Protein AF-A0A059CUH5-F1 (afdb_monomer_lite)

Organism: Eucalyptus grandis (NCBI:txid71139)

pLDDT: mean 85.53, std 16.85, range [30.48, 98.81]

Structure (mmCIF, N/CA/C/O backbone):
data_AF-A0A059CUH5-F1
#
_entry.id   AF-A0A059CUH5-F1
#
loop_
_atom_site.group_PDB
_atom_site.id
_atom_site.type_symbol
_atom_site.label_atom_id
_atom_site.label_alt_id
_atom_site.label_comp_id
_atom_site.label_asym_id
_atom_site.label_entity_id
_atom_site.label_seq_id
_atom_site.pdbx_PDB_ins_code
_atom_site.Cartn_x
_atom_site.Cartn_y
_atom_site.Cartn_z
_atom_site.occupancy
_atom_site.B_iso_or_equiv
_atom_site.auth_seq_id
_atom_site.auth_comp_id
_atom_site.auth_asym_id
_atom_site.auth_atom_id
_atom_site.pdbx_PDB_model_num
ATOM 1 N N . MET A 1 1 ? -13.422 12.339 30.565 1.00 79.94 1 MET A N 1
ATOM 2 C CA . MET A 1 1 ? -14.146 11.319 31.364 1.00 79.94 1 MET A CA 1
ATOM 3 C C . MET A 1 1 ? -13.220 10.818 32.479 1.00 79.94 1 MET A C 1
ATOM 5 O O . MET A 1 1 ? -12.014 10.847 32.254 1.00 79.94 1 MET A O 1
ATOM 9 N N . PRO A 1 2 ? -13.704 10.414 33.672 1.00 89.19 2 PRO A N 1
ATOM 10 C CA . PRO A 1 2 ? -12.832 9.857 34.713 1.00 89.19 2 PRO A CA 1
ATOM 11 C C . PRO A 1 2 ? -12.063 8.626 34.210 1.00 89.19 2 PRO A C 1
ATOM 13 O O . PRO A 1 2 ? -12.650 7.778 33.542 1.00 89.19 2 PRO A O 1
ATOM 16 N N . LEU A 1 3 ? -10.778 8.493 34.558 1.00 90.94 3 LEU A N 1
ATOM 17 C CA . LEU A 1 3 ? -9.918 7.409 34.052 1.00 90.94 3 LEU A CA 1
ATOM 18 C C . LEU A 1 3 ? -10.461 6.008 34.368 1.00 90.94 3 LEU A C 1
ATOM 20 O O . LEU A 1 3 ? -10.410 5.131 33.512 1.00 90.94 3 LEU A O 1
ATOM 24 N N . ALA A 1 4 ? -11.031 5.813 35.561 1.00 90.38 4 ALA A N 1
ATOM 25 C CA . ALA A 1 4 ? -11.646 4.542 35.947 1.00 90.38 4 ALA A CA 1
ATOM 26 C C . ALA A 1 4 ? -12.853 4.183 35.060 1.00 90.38 4 ALA A C 1
ATOM 28 O O . ALA A 1 4 ? -13.025 3.021 34.704 1.00 90.38 4 ALA A O 1
ATOM 29 N N . ALA A 1 5 ? -13.650 5.175 34.649 1.00 91.19 5 ALA A N 1
ATOM 30 C CA . ALA A 1 5 ? -14.768 4.953 33.735 1.00 91.19 5 ALA A CA 1
ATOM 31 C C . ALA A 1 5 ? -14.269 4.586 32.327 1.00 91.19 5 ALA A C 1
ATOM 33 O O . ALA A 1 5 ? -14.777 3.644 31.729 1.00 91.19 5 ALA A O 1
ATOM 34 N N . VAL A 1 6 ? -13.221 5.256 31.825 1.00 95.00 6 VAL A N 1
ATOM 35 C CA . VAL A 1 6 ? -12.608 4.895 30.531 1.00 95.00 6 VAL A CA 1
ATOM 36 C C . VAL A 1 6 ? -11.993 3.488 30.574 1.00 95.00 6 VAL A C 1
ATOM 38 O O . VAL A 1 6 ? -12.094 2.750 29.599 1.00 95.00 6 VAL A O 1
ATOM 41 N N . ALA A 1 7 ? -11.402 3.083 31.701 1.00 95.12 7 ALA A N 1
ATOM 42 C CA . ALA A 1 7 ? -10.901 1.721 31.893 1.00 95.12 7 ALA A CA 1
ATOM 43 C C . ALA A 1 7 ? -12.031 0.671 31.872 1.00 95.12 7 ALA A C 1
ATOM 45 O O . ALA A 1 7 ? -11.865 -0.379 31.257 1.00 95.12 7 ALA A O 1
ATOM 46 N N . CYS A 1 8 ? -13.195 0.967 32.464 1.00 93.12 8 CYS A N 1
ATOM 47 C CA . CYS A 1 8 ? -14.374 0.095 32.364 1.00 93.12 8 CYS A CA 1
ATOM 48 C C . CYS A 1 8 ? -14.860 -0.023 30.913 1.00 93.12 8 CYS A C 1
ATOM 50 O O . CYS A 1 8 ? -15.078 -1.132 30.428 1.00 93.12 8 CYS A O 1
ATOM 52 N N . VAL A 1 9 ? -14.933 1.104 30.190 1.00 95.69 9 VAL A N 1
ATOM 53 C CA . VAL A 1 9 ? -15.259 1.113 28.754 1.00 95.69 9 VAL A CA 1
ATOM 54 C C . VAL A 1 9 ? -14.271 0.258 27.963 1.00 95.69 9 VAL A C 1
ATOM 56 O O . VAL A 1 9 ? -14.700 -0.503 27.103 1.00 95.69 9 VAL A O 1
ATOM 59 N N . ALA A 1 10 ? -12.968 0.332 28.257 1.00 97.31 10 ALA A N 1
ATOM 60 C CA . ALA A 1 10 ? -11.961 -0.492 27.593 1.00 97.31 10 ALA A CA 1
ATOM 61 C C . ALA A 1 10 ? -12.228 -1.992 27.793 1.00 97.31 10 ALA A C 1
ATOM 63 O O . ALA A 1 10 ? -12.288 -2.734 26.816 1.00 97.31 10 ALA A O 1
ATOM 64 N N . VAL A 1 11 ? -12.444 -2.432 29.037 1.00 96.56 11 VAL A N 1
ATOM 65 C CA . VAL A 1 11 ? -12.711 -3.846 29.355 1.00 96.56 11 VAL A CA 1
ATOM 66 C C . VAL A 1 11 ? -13.975 -4.355 28.662 1.00 96.56 11 VAL A C 1
ATOM 68 O O . VAL A 1 11 ? -13.951 -5.414 28.027 1.00 96.56 11 VAL A O 1
ATOM 71 N N . GLU A 1 12 ? -15.073 -3.601 28.740 1.00 95.94 12 GLU A N 1
ATOM 72 C CA . GLU A 1 12 ? -16.333 -4.009 28.117 1.00 95.94 12 GLU A CA 1
ATOM 73 C C . GLU A 1 12 ? -16.250 -3.986 26.588 1.00 95.94 12 GLU A C 1
ATOM 75 O O . GLU A 1 12 ? -16.652 -4.956 25.946 1.00 95.94 12 GLU A O 1
ATOM 80 N N . ALA A 1 13 ? -15.662 -2.946 25.989 1.00 98.31 13 ALA A N 1
ATOM 81 C CA . ALA A 1 13 ? -15.501 -2.854 24.540 1.00 98.31 13 ALA A CA 1
ATOM 82 C C . ALA A 1 13 ? -14.623 -3.983 23.981 1.00 98.31 13 ALA A C 1
ATOM 84 O O . ALA A 1 13 ? -15.000 -4.592 22.980 1.00 98.31 13 ALA A O 1
ATOM 85 N N . ILE A 1 14 ? -13.504 -4.323 24.638 1.00 98.62 14 ILE A N 1
ATOM 86 C CA . ILE A 1 14 ? -12.658 -5.459 24.230 1.00 98.62 14 ILE A CA 1
ATOM 87 C C . ILE A 1 14 ? -13.467 -6.763 24.278 1.00 98.62 14 ILE A C 1
ATOM 89 O O . ILE A 1 14 ? -13.447 -7.528 23.316 1.00 98.62 14 ILE A O 1
ATOM 93 N N . SER A 1 15 ? -14.236 -6.980 25.348 1.00 97.88 15 SER A N 1
ATOM 94 C CA . SER A 1 15 ? -15.077 -8.175 25.514 1.00 97.88 15 SER A CA 1
ATOM 95 C C . SER A 1 15 ? -16.191 -8.271 24.461 1.00 97.88 15 SER A C 1
ATOM 97 O O . SER A 1 15 ? -16.559 -9.361 24.017 1.00 97.88 15 SER A O 1
ATOM 99 N N . ILE A 1 16 ? -16.768 -7.137 24.056 1.00 98.44 16 ILE A N 1
ATOM 100 C CA . ILE A 1 16 ? -17.792 -7.087 23.005 1.00 98.44 16 ILE A CA 1
ATOM 101 C C . ILE A 1 16 ? -17.174 -7.390 21.636 1.00 98.44 16 ILE A C 1
ATOM 103 O O . ILE A 1 16 ? -17.722 -8.205 20.888 1.00 98.44 16 ILE A O 1
ATOM 107 N N . LEU A 1 17 ? -16.024 -6.784 21.325 1.00 98.75 17 LEU A N 1
ATOM 108 C CA . LEU A 1 17 ? -15.301 -7.039 20.079 1.00 98.75 17 LEU A CA 1
ATOM 109 C C . LEU A 1 17 ? -14.838 -8.494 19.989 1.00 98.75 17 LEU A C 1
ATOM 111 O O . LEU A 1 17 ? -15.031 -9.118 18.954 1.00 98.75 17 LEU A O 1
ATOM 115 N N . GLU A 1 18 ? -14.322 -9.082 21.070 1.00 98.56 18 GLU A N 1
ATOM 116 C CA . GLU A 1 18 ? -13.985 -10.510 21.131 1.00 98.56 18 GLU A CA 1
ATOM 117 C C . GLU A 1 18 ? -15.183 -11.392 20.753 1.00 98.56 18 GLU A C 1
ATOM 119 O O . GLU A 1 18 ? -15.075 -12.275 19.897 1.00 98.56 18 GLU A O 1
ATOM 124 N N . LYS A 1 19 ? -16.361 -11.122 21.332 1.00 98.12 19 LYS A N 1
ATOM 125 C CA . LYS A 1 19 ? -17.591 -11.859 21.008 1.00 98.12 19 LYS A CA 1
ATOM 126 C C . LYS A 1 19 ? -17.965 -11.706 19.536 1.00 98.12 19 LYS A C 1
ATOM 128 O O . LYS A 1 19 ? -18.277 -12.712 18.897 1.00 98.12 19 LYS A O 1
ATOM 133 N N . LEU A 1 20 ? -17.906 -10.496 18.980 1.00 98.31 20 LEU A N 1
ATOM 134 C CA . LEU A 1 20 ? -18.168 -10.251 17.558 1.00 98.31 20 LEU A CA 1
ATOM 135 C C . LEU A 1 20 ? -17.171 -11.007 16.662 1.00 98.31 20 LEU A C 1
ATOM 137 O O . LEU A 1 20 ? -17.573 -11.758 15.766 1.00 98.31 20 LEU A O 1
ATOM 141 N N . HIS A 1 21 ? -15.879 -10.896 16.969 1.00 98.38 21 HIS A N 1
ATOM 142 C CA . HIS A 1 21 ? -14.794 -11.561 16.259 1.00 98.38 21 HIS A CA 1
ATOM 143 C C . HIS A 1 21 ? -14.935 -13.086 16.304 1.00 98.38 21 HIS A C 1
ATOM 145 O O . HIS A 1 21 ? -14.772 -13.740 15.271 1.00 98.38 21 HIS A O 1
ATOM 151 N N . SER A 1 22 ? -15.348 -13.660 17.439 1.00 96.75 22 SER A N 1
ATOM 152 C CA . SER A 1 22 ? -15.626 -15.098 17.581 1.00 96.75 22 SER A CA 1
ATOM 153 C C . SER A 1 22 ? -16.744 -15.588 16.649 1.00 96.75 22 SER A C 1
ATOM 155 O O . SER A 1 22 ? -16.771 -16.753 16.251 1.00 96.75 22 SER A O 1
ATOM 157 N N . ARG A 1 23 ? -17.646 -14.698 16.218 1.00 96.31 23 ARG A N 1
ATOM 158 C CA . ARG A 1 23 ? -18.693 -14.996 15.226 1.00 96.31 23 ARG A CA 1
ATOM 159 C C . ARG A 1 23 ? -18.219 -14.831 13.781 1.00 96.31 23 ARG A C 1
ATOM 161 O O . ARG A 1 23 ? -18.981 -15.099 12.857 1.00 96.31 23 ARG A O 1
ATOM 168 N N . GLY A 1 24 ? -16.952 -14.475 13.571 1.00 96.81 24 GLY A N 1
ATOM 169 C CA . GLY A 1 24 ? -16.330 -14.348 12.253 1.00 96.81 24 GLY A CA 1
ATOM 170 C C . GLY A 1 24 ? -16.538 -12.993 11.577 1.00 96.81 24 GLY A C 1
ATOM 171 O O . GLY A 1 24 ? -16.304 -12.892 10.372 1.00 96.81 24 GLY A O 1
ATOM 172 N N . TYR A 1 25 ? -16.974 -11.981 12.330 1.00 98.06 25 TYR A N 1
ATOM 173 C CA . TYR A 1 25 ? -17.211 -10.621 11.848 1.00 98.06 25 TYR A CA 1
ATOM 174 C C . TYR A 1 25 ? -16.299 -9.634 12.549 1.00 98.06 25 TYR A C 1
ATOM 176 O O . TYR A 1 25 ? -15.949 -9.855 13.698 1.00 98.06 25 TYR A O 1
ATOM 184 N N . ILE A 1 26 ? -15.934 -8.574 11.847 1.00 98.00 26 ILE A N 1
ATOM 185 C CA . ILE A 1 26 ? -15.395 -7.336 12.409 1.00 98.00 26 ILE A CA 1
ATOM 186 C C . ILE A 1 26 ? -16.461 -6.254 12.289 1.00 98.00 26 ILE A C 1
ATOM 188 O O . ILE A 1 26 ? -17.331 -6.341 11.420 1.00 98.00 26 ILE A O 1
ATOM 192 N N . HIS A 1 27 ? -16.405 -5.260 13.163 1.00 98.50 27 HIS A N 1
ATOM 193 C CA . HIS A 1 27 ? -17.333 -4.144 13.215 1.00 98.50 27 HIS A CA 1
ATOM 194 C C . HIS A 1 27 ? -17.068 -3.131 12.097 1.00 98.50 27 HIS A C 1
ATOM 196 O O . HIS A 1 27 ? -17.989 -2.744 11.384 1.00 98.50 27 HIS A O 1
ATOM 202 N N . GLY A 1 28 ? -15.812 -2.700 11.935 1.00 97.19 28 GLY A N 1
ATOM 203 C CA . GLY A 1 28 ? -15.388 -1.770 10.882 1.00 97.19 28 GLY A CA 1
ATOM 204 C C . GLY A 1 28 ? -15.684 -0.285 11.143 1.00 97.19 28 GLY A C 1
ATOM 205 O O . GLY A 1 28 ? -15.202 0.564 10.398 1.00 97.19 28 GLY A O 1
ATOM 206 N N . ASP A 1 29 ? -16.443 0.056 12.191 1.00 98.00 29 ASP A N 1
ATOM 207 C CA . ASP A 1 29 ? -16.720 1.451 12.593 1.00 98.00 29 ASP A CA 1
ATOM 208 C C . ASP A 1 29 ? -16.737 1.641 14.120 1.00 98.00 29 ASP A C 1
ATOM 210 O O . ASP A 1 29 ? -17.721 2.071 14.719 1.00 98.00 29 ASP A O 1
ATOM 214 N N . VAL A 1 30 ? -15.661 1.224 14.785 1.00 98.56 30 VAL A N 1
ATOM 215 C CA . VAL A 1 30 ? -15.503 1.369 16.241 1.00 98.56 30 VAL A CA 1
ATOM 216 C C . VAL A 1 30 ? -15.306 2.850 16.588 1.00 98.56 30 VAL A C 1
ATOM 218 O O . VAL A 1 30 ? -14.286 3.448 16.245 1.00 98.56 30 VAL A O 1
ATOM 221 N N . LYS A 1 31 ? -16.290 3.447 17.266 1.00 97.69 31 LYS A N 1
ATOM 222 C CA . LYS A 1 31 ? -16.307 4.861 17.678 1.00 97.69 31 LYS A CA 1
ATOM 223 C C . LYS A 1 31 ? -17.243 5.071 18.874 1.00 97.69 31 LYS A C 1
ATOM 225 O O . LYS A 1 31 ? -18.129 4.237 19.065 1.00 97.69 31 LYS A O 1
ATOM 230 N N . PRO A 1 32 ? -17.118 6.179 19.632 1.00 97.44 32 PRO A N 1
ATOM 231 C CA . PRO A 1 32 ? -17.939 6.413 20.820 1.00 97.44 32 PRO A CA 1
ATOM 232 C C . PRO A 1 32 ? -19.448 6.316 20.562 1.00 97.44 32 PRO A C 1
ATOM 234 O O . PRO A 1 32 ? -20.150 5.698 21.349 1.00 97.44 32 PRO A O 1
ATOM 237 N N . ASP A 1 33 ? -19.935 6.861 19.445 1.00 97.00 33 ASP A N 1
ATOM 238 C CA . ASP A 1 33 ? -21.361 6.898 19.091 1.00 97.00 33 ASP A CA 1
ATOM 239 C C . ASP A 1 33 ? -21.999 5.508 18.925 1.00 97.00 33 ASP A C 1
ATOM 241 O O . ASP A 1 33 ? -23.205 5.359 19.109 1.00 97.00 33 ASP A O 1
ATOM 245 N N . ASN A 1 34 ? -21.195 4.489 18.596 1.00 98.19 34 ASN A N 1
ATOM 246 C CA . ASN A 1 34 ? -21.669 3.117 18.404 1.00 98.19 34 ASN A CA 1
ATOM 247 C C . ASN A 1 34 ? -21.645 2.293 19.702 1.00 98.19 34 ASN A C 1
ATOM 249 O O . ASN A 1 34 ? -22.076 1.139 19.695 1.00 98.19 34 ASN A O 1
ATOM 253 N N . PHE A 1 35 ? -21.170 2.866 20.814 1.00 97.31 35 PHE A N 1
ATOM 254 C CA . PHE A 1 35 ? -21.222 2.246 22.135 1.00 97.31 35 PHE A CA 1
ATOM 255 C C . PHE A 1 35 ? -22.250 2.946 23.021 1.00 97.31 35 PHE A C 1
ATOM 257 O O . PHE A 1 35 ? -22.086 4.107 23.394 1.00 97.31 35 PHE A O 1
ATOM 264 N N . LEU A 1 36 ? -23.299 2.219 23.399 1.00 95.56 36 LEU A N 1
ATOM 265 C CA . LEU A 1 36 ? -24.401 2.738 24.207 1.00 95.56 36 LEU A CA 1
ATOM 266 C C . LEU A 1 36 ? -24.503 2.008 25.542 1.00 95.56 36 LEU A C 1
ATOM 268 O O . LEU A 1 36 ? -24.200 0.821 25.638 1.00 95.56 36 LEU A O 1
ATOM 272 N N . LEU A 1 37 ? -24.968 2.720 26.565 1.00 93.12 37 LEU A N 1
ATOM 273 C CA . LEU A 1 37 ? -25.384 2.109 27.823 1.00 93.12 37 LEU A CA 1
ATOM 274 C C . LEU A 1 37 ? -26.813 1.575 27.703 1.00 93.12 37 LEU A C 1
ATOM 276 O O . LEU A 1 37 ? -27.612 2.087 26.912 1.00 93.12 37 LEU A O 1
ATOM 280 N N . GLY A 1 38 ? -27.137 0.549 28.489 1.00 90.75 38 GLY A N 1
ATOM 281 C CA . GLY A 1 38 ? -28.502 0.045 28.567 1.00 90.75 38 GLY A CA 1
ATOM 282 C C . GLY A 1 38 ? -29.492 1.098 29.086 1.00 90.75 38 GLY A C 1
ATOM 283 O O . GLY A 1 38 ? -29.095 2.105 29.679 1.00 90.75 38 GLY A O 1
ATOM 284 N N . PRO A 1 39 ? -30.803 0.892 28.874 1.00 90.75 39 PRO A N 1
ATOM 285 C CA . PRO A 1 39 ? -31.807 1.872 29.269 1.00 90.75 39 PRO A CA 1
ATOM 286 C C . PRO A 1 39 ? -31.805 2.122 30.790 1.00 90.75 39 PRO A C 1
ATOM 288 O O . PRO A 1 39 ? -31.676 1.159 31.556 1.00 90.75 39 PRO A O 1
ATOM 291 N N . PRO A 1 40 ? -32.001 3.374 31.247 1.00 91.56 40 PRO A N 1
ATOM 292 C CA . PRO A 1 40 ? -32.074 3.693 32.671 1.00 91.56 40 PRO A CA 1
ATOM 293 C C . PRO A 1 40 ? -33.156 2.895 33.407 1.00 91.56 40 PRO A C 1
ATOM 295 O O . PRO A 1 40 ? -34.246 2.685 32.871 1.00 91.56 40 PRO A O 1
ATOM 298 N N . GLY A 1 41 ? -32.874 2.458 34.637 1.00 91.00 41 GLY A N 1
ATOM 299 C CA . GLY A 1 41 ? -33.810 1.670 35.445 1.00 91.00 41 GLY A CA 1
ATOM 300 C C . GLY A 1 41 ? -33.934 0.198 35.032 1.00 91.00 41 GLY A C 1
ATOM 301 O O . GLY A 1 41 ? -34.791 -0.510 35.562 1.00 91.00 41 GLY A O 1
ATOM 302 N N . THR A 1 42 ? -33.094 -0.280 34.108 1.00 91.62 42 THR A N 1
ATOM 303 C CA . THR A 1 42 ? -33.006 -1.702 33.743 1.00 91.62 42 THR A CA 1
ATOM 304 C C . THR A 1 42 ? -31.802 -2.376 34.411 1.00 91.62 42 THR A C 1
ATOM 306 O O . THR A 1 42 ? -30.834 -1.696 34.756 1.00 91.62 42 THR A O 1
ATOM 309 N N . PRO A 1 43 ? -31.794 -3.717 34.552 1.00 88.38 43 PRO A N 1
ATOM 310 C CA . PRO A 1 43 ? -30.613 -4.444 35.034 1.00 88.38 43 PRO A CA 1
ATOM 311 C C . PRO A 1 43 ? -29.354 -4.201 34.185 1.00 88.38 43 PRO A C 1
ATOM 313 O O . PRO A 1 43 ? -28.239 -4.345 34.680 1.00 88.38 43 PRO A O 1
ATOM 316 N N . ASP A 1 44 ? -29.536 -3.818 32.919 1.00 87.44 44 ASP A N 1
ATOM 317 C CA . ASP A 1 44 ? -28.470 -3.550 31.959 1.00 87.44 44 ASP A CA 1
ATOM 318 C C . ASP A 1 44 ? -28.089 -2.055 31.874 1.00 87.44 44 ASP A C 1
ATOM 320 O O . ASP A 1 44 ? -27.263 -1.701 31.039 1.00 87.44 44 ASP A O 1
ATOM 324 N N . GLU A 1 45 ? -28.626 -1.161 32.718 1.00 87.81 45 GLU A N 1
ATOM 325 C CA . GLU A 1 45 ? -28.353 0.295 32.671 1.00 87.81 45 GLU A CA 1
ATOM 326 C C . GLU A 1 45 ? -26.852 0.635 32.663 1.00 87.81 45 GLU A C 1
ATOM 328 O O . GLU A 1 45 ? -26.419 1.619 32.066 1.00 87.81 45 GLU A O 1
ATOM 333 N N . ARG A 1 46 ? -26.033 -0.197 33.313 1.00 82.50 46 ARG A N 1
ATOM 334 C CA . ARG A 1 46 ? -24.575 -0.013 33.398 1.00 82.50 46 ARG A CA 1
ATOM 335 C C . ARG A 1 46 ? -23.782 -0.818 32.375 1.00 82.50 46 ARG A C 1
ATOM 337 O O . ARG A 1 46 ? -22.561 -0.761 32.400 1.00 82.50 46 ARG A O 1
ATOM 344 N N . LYS A 1 47 ? -24.452 -1.581 31.519 1.00 87.88 47 LYS A N 1
ATOM 345 C CA . LYS A 1 47 ? -23.825 -2.467 30.544 1.00 87.88 47 LYS A CA 1
ATOM 346 C C . LYS A 1 47 ? -23.638 -1.746 29.221 1.00 87.88 47 LYS A C 1
ATOM 348 O O . LYS A 1 47 ? -24.556 -1.083 28.738 1.00 87.88 47 LYS A O 1
ATOM 353 N N . LEU A 1 48 ? -22.464 -1.915 28.630 1.00 94.56 48 LEU A N 1
ATOM 354 C CA . LEU A 1 48 ? -22.125 -1.387 27.323 1.00 94.56 48 LEU A CA 1
ATOM 355 C C . LEU A 1 48 ? -22.630 -2.320 26.213 1.00 94.56 48 LEU A C 1
ATOM 357 O O . LEU A 1 48 ? -22.499 -3.545 26.276 1.00 94.56 48 LEU A O 1
ATOM 361 N N . PHE A 1 49 ? -23.181 -1.726 25.163 1.00 95.69 49 PHE A N 1
ATOM 362 C CA . PHE A 1 49 ? -23.653 -2.401 23.961 1.00 95.69 49 PHE A CA 1
ATOM 363 C C . PHE A 1 49 ? -22.993 -1.785 22.734 1.00 95.69 49 PHE A C 1
ATOM 365 O O . PHE A 1 49 ? -22.884 -0.566 22.640 1.00 95.69 49 PHE A O 1
ATOM 372 N N . LEU A 1 50 ? -22.592 -2.632 21.785 1.00 97.75 50 LEU A N 1
ATOM 373 C CA . LEU A 1 50 ? -22.145 -2.215 20.457 1.00 97.75 50 LEU A CA 1
ATOM 374 C C . LEU A 1 50 ? -23.323 -2.299 19.485 1.00 97.75 50 LEU A C 1
ATOM 376 O O . LEU A 1 50 ? -23.971 -3.345 19.386 1.00 97.75 50 LEU A O 1
ATOM 380 N N . ILE A 1 51 ? -23.593 -1.200 18.790 1.00 97.25 51 ILE A N 1
ATOM 381 C CA . ILE A 1 51 ? -24.663 -1.068 17.796 1.00 97.25 51 ILE A CA 1
ATOM 382 C C . ILE A 1 51 ? -24.090 -0.745 16.411 1.00 97.25 51 ILE A C 1
ATOM 384 O O . ILE A 1 51 ? -22.897 -0.520 16.273 1.00 97.25 51 ILE A O 1
ATOM 388 N N . ASP A 1 52 ? -24.967 -0.686 15.406 1.00 96.44 52 ASP A N 1
ATOM 389 C CA . ASP A 1 52 ? -24.645 -0.330 14.016 1.00 96.44 52 ASP A CA 1
ATOM 390 C C . ASP A 1 52 ? -23.647 -1.273 13.318 1.00 96.44 52 ASP A C 1
ATOM 392 O O . ASP A 1 52 ? -22.515 -0.936 12.983 1.00 96.44 52 ASP A O 1
ATOM 396 N N . LEU A 1 53 ? -24.131 -2.476 12.998 1.00 96.56 53 LEU A N 1
ATOM 397 C CA . LEU A 1 53 ? -23.396 -3.461 12.199 1.00 96.56 53 LEU A CA 1
ATOM 398 C C . LEU A 1 53 ? -23.460 -3.181 10.682 1.00 96.56 53 LEU A C 1
ATOM 400 O O . LEU A 1 53 ? -23.187 -4.081 9.888 1.00 96.56 53 LEU A O 1
ATOM 404 N N . GLY A 1 54 ? -23.833 -1.969 10.248 1.00 96.38 54 GLY A N 1
ATOM 405 C CA . GLY A 1 54 ? -23.993 -1.630 8.828 1.00 96.38 54 GLY A CA 1
ATOM 406 C C . GLY A 1 54 ? -22.694 -1.709 8.016 1.00 96.38 54 GLY A C 1
ATOM 407 O O . GLY A 1 54 ? -22.727 -1.928 6.803 1.00 96.38 54 GLY A O 1
ATOM 408 N N . LEU A 1 55 ? -21.548 -1.571 8.688 1.00 96.06 55 LEU A N 1
ATOM 409 C CA . LEU A 1 55 ? -20.210 -1.700 8.103 1.00 96.06 55 LEU A CA 1
ATOM 410 C C . LEU A 1 55 ? -19.510 -3.013 8.467 1.00 96.06 55 LEU A C 1
ATOM 412 O O . LEU A 1 55 ? -18.376 -3.232 8.034 1.00 96.06 55 LEU A O 1
ATOM 416 N N . ALA A 1 56 ? -20.191 -3.902 9.194 1.00 97.38 56 ALA A N 1
ATOM 417 C CA . ALA A 1 56 ? -19.608 -5.159 9.618 1.00 97.38 56 ALA A CA 1
ATOM 418 C C . ALA A 1 56 ? -19.312 -6.061 8.414 1.00 97.38 56 ALA A C 1
ATOM 420 O O . ALA A 1 56 ? -20.152 -6.278 7.536 1.00 97.38 56 ALA A O 1
ATOM 421 N N . VAL A 1 57 ? -18.109 -6.629 8.387 1.00 96.06 57 VAL A N 1
ATOM 422 C CA . VAL A 1 57 ? -17.667 -7.544 7.327 1.00 96.06 57 VAL A CA 1
ATOM 423 C C . VAL A 1 57 ? -17.059 -8.801 7.923 1.00 96.06 57 VAL A C 1
ATOM 425 O O . VAL A 1 57 ? -16.664 -8.847 9.087 1.00 96.06 57 VAL A O 1
ATOM 428 N N . ARG A 1 58 ? -17.001 -9.866 7.126 1.00 96.38 58 ARG A N 1
ATOM 429 C CA . ARG A 1 58 ? -16.417 -11.133 7.563 1.00 96.38 58 ARG A CA 1
ATOM 430 C C . ARG A 1 58 ? -14.902 -11.082 7.453 1.00 96.38 58 ARG A C 1
ATOM 432 O O . ARG A 1 58 ? -14.391 -10.808 6.373 1.00 96.38 58 ARG A O 1
ATOM 439 N N . TRP A 1 59 ? -14.209 -11.442 8.528 1.00 96.38 59 TRP A N 1
ATOM 440 C CA . TRP A 1 59 ? -12.749 -11.609 8.521 1.00 96.38 59 TRP A CA 1
ATOM 441 C C . TRP A 1 59 ? -12.325 -13.064 8.271 1.00 96.38 59 TRP A C 1
ATOM 443 O O . TRP A 1 59 ? -11.167 -13.334 7.968 1.00 96.38 59 TRP A O 1
ATOM 453 N N . ARG A 1 60 ? -13.265 -14.019 8.336 1.00 95.44 60 ARG A N 1
ATOM 454 C CA . ARG A 1 60 ? -13.023 -15.428 7.995 1.00 95.44 60 ARG A CA 1
ATOM 455 C C . ARG A 1 60 ? -14.158 -16.069 7.207 1.00 95.44 60 ARG A C 1
ATOM 457 O O . ARG A 1 60 ? -15.335 -15.709 7.340 1.00 95.44 60 ARG A O 1
ATOM 464 N N . CYS A 1 61 ? -13.795 -17.066 6.409 1.00 92.12 61 CYS A N 1
ATOM 465 C CA . CYS A 1 61 ? -14.721 -17.893 5.649 1.00 92.12 61 CYS A CA 1
ATOM 466 C C . CYS A 1 61 ? -15.625 -18.712 6.585 1.00 92.12 61 CYS A C 1
ATOM 468 O O . CYS A 1 61 ? -15.155 -19.300 7.556 1.00 92.12 61 CYS A O 1
ATOM 470 N N . HIS A 1 62 ? -16.927 -18.800 6.276 1.00 86.88 62 HIS A N 1
ATOM 471 C CA . HIS A 1 62 ? -17.856 -19.615 7.075 1.00 86.88 62 HIS A CA 1
ATOM 472 C C . HIS A 1 62 ? -17.525 -21.095 7.045 1.00 86.88 62 HIS A C 1
ATOM 474 O O . HIS A 1 62 ? -17.686 -21.781 8.044 1.00 86.88 62 HIS A O 1
ATOM 480 N N . LEU A 1 63 ? -17.169 -21.559 5.848 1.00 89.50 63 LEU A N 1
ATOM 481 C CA . LEU A 1 63 ? -17.122 -22.972 5.516 1.00 89.50 63 LEU A CA 1
ATOM 482 C C . LEU A 1 63 ? -15.809 -23.577 5.994 1.00 89.50 63 LEU A C 1
ATOM 484 O O . LEU A 1 63 ? -15.798 -24.668 6.545 1.00 89.50 63 LEU A O 1
ATOM 488 N N . THR A 1 64 ? -14.709 -22.851 5.796 1.00 91.88 64 THR A N 1
ATOM 489 C CA . THR A 1 64 ? -13.365 -23.341 6.110 1.00 91.88 64 THR A CA 1
ATOM 490 C C . THR A 1 64 ? -12.825 -22.799 7.429 1.00 91.88 64 THR A C 1
ATOM 492 O O . THR A 1 64 ? -11.817 -23.295 7.913 1.00 91.88 64 THR A O 1
ATOM 495 N N . GLY A 1 65 ? -13.431 -21.747 7.993 1.00 91.00 65 GLY A N 1
ATOM 496 C CA . GLY A 1 65 ? -12.901 -21.041 9.163 1.00 91.00 65 GLY A CA 1
ATOM 497 C C . GLY A 1 65 ? -11.620 -20.240 8.898 1.00 91.00 65 GLY A C 1
ATOM 498 O O . GLY A 1 65 ? -11.192 -19.499 9.780 1.00 91.00 65 GLY A O 1
ATOM 499 N N . LEU A 1 66 ? -11.040 -20.347 7.696 1.00 94.25 66 LEU A N 1
ATOM 500 C CA . LEU A 1 66 ? -9.794 -19.683 7.317 1.00 94.25 66 LEU A CA 1
ATOM 501 C C . LEU A 1 66 ? -9.978 -18.171 7.191 1.00 94.25 66 LEU A C 1
ATOM 503 O O . LEU A 1 66 ? -11.039 -17.697 6.766 1.00 94.25 66 LEU A O 1
ATOM 507 N N . HIS A 1 67 ? -8.915 -17.435 7.509 1.00 96.19 67 HIS A N 1
ATOM 508 C CA . HIS A 1 67 ? -8.852 -15.988 7.346 1.00 96.19 67 HIS A CA 1
ATOM 509 C C . HIS A 1 67 ? -9.129 -15.579 5.889 1.00 96.19 67 HIS A C 1
ATOM 511 O O . HIS A 1 67 ? -8.785 -16.296 4.943 1.00 96.19 67 HIS A O 1
ATOM 517 N N . VAL A 1 68 ? -9.779 -14.430 5.690 1.00 95.31 68 VAL A N 1
ATOM 518 C CA . VAL A 1 68 ? -9.953 -13.862 4.347 1.00 95.31 68 VAL A CA 1
ATOM 519 C C . VAL A 1 68 ? -8.599 -13.500 3.744 1.00 95.31 68 VAL A C 1
ATOM 521 O O . VAL A 1 68 ? -7.670 -13.118 4.454 1.00 95.31 68 VAL A O 1
ATOM 524 N N . ARG A 1 69 ? -8.488 -13.616 2.419 1.00 93.88 69 ARG A N 1
ATOM 525 C CA . ARG A 1 69 ? -7.253 -13.270 1.708 1.00 93.88 69 ARG A CA 1
ATOM 526 C C . ARG A 1 69 ? -6.984 -11.775 1.799 1.00 93.88 69 ARG A C 1
ATOM 528 O O . ARG A 1 69 ? -7.902 -10.969 1.655 1.00 93.88 69 ARG A O 1
ATOM 535 N N . TYR A 1 70 ? -5.714 -11.429 1.960 1.00 95.31 70 TYR A N 1
ATOM 536 C CA . TYR A 1 70 ? -5.263 -10.051 1.910 1.00 95.31 70 TYR A CA 1
ATOM 537 C C . TYR A 1 70 ? -5.493 -9.436 0.523 1.00 95.31 70 TYR A C 1
ATOM 539 O O . TYR A 1 70 ? -5.176 -10.029 -0.514 1.00 95.31 70 TYR A O 1
ATOM 547 N N . HIS A 1 71 ? -6.015 -8.214 0.511 1.00 94.75 71 HIS A N 1
ATOM 548 C CA . HIS A 1 71 ? -6.162 -7.394 -0.683 1.00 94.75 71 HIS A CA 1
ATOM 549 C C . HIS A 1 71 ? -6.128 -5.909 -0.315 1.00 94.75 71 HIS A C 1
ATOM 551 O O . HIS A 1 71 ? -6.575 -5.539 0.771 1.00 94.75 71 HIS A O 1
ATOM 557 N N . GLN A 1 72 ? -5.683 -5.063 -1.245 1.00 95.50 72 GLN A N 1
ATOM 558 C CA . GLN A 1 72 ? -5.740 -3.609 -1.136 1.00 95.50 72 GLN A CA 1
ATOM 559 C C . GLN A 1 72 ? -6.518 -2.980 -2.300 1.00 95.50 72 GLN A C 1
ATOM 561 O O . GLN A 1 72 ? -6.269 -3.257 -3.474 1.00 95.50 72 GLN A O 1
ATOM 566 N N . CYS A 1 73 ? -7.430 -2.076 -1.951 1.00 93.50 73 CYS A N 1
ATOM 567 C CA . CYS A 1 73 ? -8.180 -1.201 -2.839 1.00 93.50 73 CYS A CA 1
ATOM 568 C C . CYS A 1 73 ? -7.971 0.263 -2.398 1.00 93.50 73 CYS A C 1
ATOM 570 O O . CYS A 1 73 ? -8.811 0.779 -1.668 1.00 93.50 73 CYS A O 1
ATOM 572 N N . PRO A 1 74 ? -6.924 0.972 -2.867 1.00 90.50 74 PRO A N 1
ATOM 573 C CA . PRO A 1 74 ? -6.530 2.291 -2.343 1.00 90.50 74 PRO A CA 1
ATOM 574 C C . PRO A 1 74 ? -7.613 3.382 -2.298 1.00 90.50 74 PRO A C 1
ATOM 576 O O . PRO A 1 74 ? -7.496 4.325 -1.533 1.00 90.50 74 PRO A O 1
ATOM 579 N N . ASN A 1 75 ? -8.669 3.275 -3.110 1.00 86.44 75 ASN A N 1
ATOM 580 C CA . ASN A 1 75 ? -9.773 4.248 -3.139 1.00 86.44 75 ASN A CA 1
ATOM 581 C C . ASN A 1 75 ? -11.032 3.768 -2.405 1.00 86.44 75 ASN A C 1
ATOM 583 O O . ASN A 1 75 ? -12.126 4.278 -2.651 1.00 86.44 75 ASN A O 1
ATOM 587 N N . TYR A 1 76 ? -10.910 2.729 -1.587 1.00 89.25 76 TYR A N 1
ATOM 588 C CA . TYR A 1 76 ? -12.011 2.141 -0.845 1.00 89.25 76 TYR A CA 1
ATOM 589 C C . TYR A 1 76 ? -11.772 2.333 0.649 1.00 89.25 76 TYR A C 1
ATOM 591 O O . TYR A 1 76 ? -11.185 1.483 1.308 1.00 89.25 76 TYR A O 1
ATOM 599 N N . PHE A 1 77 ? -12.257 3.457 1.165 1.00 92.38 77 PHE A N 1
ATOM 600 C CA . PHE A 1 77 ? -12.321 3.736 2.593 1.00 92.38 77 PHE A CA 1
ATOM 601 C C . PHE A 1 77 ? -13.779 3.683 3.069 1.00 92.38 77 PHE A C 1
ATOM 603 O O . PHE A 1 77 ? -14.695 4.099 2.350 1.00 92.38 77 PHE A O 1
ATOM 610 N N . ARG A 1 78 ? -14.001 3.158 4.277 1.00 89.25 78 ARG A N 1
ATOM 611 C CA . ARG A 1 78 ? -15.293 3.143 4.977 1.00 89.25 78 ARG A CA 1
ATOM 612 C C . ARG A 1 78 ? -15.072 3.348 6.476 1.00 89.25 78 ARG A C 1
ATOM 614 O O . ARG A 1 78 ? -14.002 3.038 6.988 1.00 89.25 78 ARG A O 1
ATOM 621 N N . GLY A 1 79 ? -16.113 3.815 7.162 1.00 91.88 79 GLY A N 1
ATOM 622 C CA . GLY A 1 79 ? -16.085 4.103 8.596 1.00 91.88 79 GLY A CA 1
ATOM 623 C C . GLY A 1 79 ? -15.741 5.558 8.895 1.00 91.88 79 GLY A C 1
ATOM 624 O O . GLY A 1 79 ? -15.719 6.414 8.011 1.00 91.88 79 GLY A O 1
ATOM 625 N N . THR A 1 80 ? -15.508 5.848 10.169 1.00 95.00 80 THR A N 1
ATOM 626 C CA . THR A 1 80 ? -15.258 7.208 10.652 1.00 95.00 80 THR A CA 1
ATOM 627 C C . THR A 1 80 ? -13.757 7.541 10.583 1.00 95.00 80 THR A C 1
ATOM 629 O O . THR A 1 80 ? -12.987 6.972 11.364 1.00 95.00 80 THR A O 1
ATOM 632 N N . PRO A 1 81 ? -13.296 8.489 9.730 1.00 95.44 81 PRO A N 1
ATOM 633 C CA . PRO A 1 81 ? -11.864 8.744 9.501 1.00 95.44 81 PRO A CA 1
ATOM 634 C C . PRO A 1 81 ? -11.054 9.014 10.772 1.00 95.44 81 PRO A C 1
ATOM 636 O O . PRO A 1 81 ? -9.889 8.621 10.869 1.00 95.44 81 PRO A O 1
ATOM 639 N N . LEU A 1 82 ? -11.678 9.646 11.772 1.00 95.31 82 LEU A N 1
ATOM 640 C CA . LEU A 1 82 ? -11.059 9.976 13.055 1.00 95.31 82 LEU A CA 1
ATOM 641 C C . LEU A 1 82 ? -10.587 8.728 13.819 1.00 95.31 82 LEU A C 1
ATOM 643 O O . LEU A 1 82 ? -9.487 8.752 14.377 1.00 95.31 82 LEU A O 1
ATOM 647 N N . PHE A 1 83 ? -11.368 7.644 13.778 1.00 97.44 83 PHE A N 1
ATOM 648 C CA . PHE A 1 83 ? -11.141 6.419 14.553 1.00 97.44 83 PHE A CA 1
ATOM 649 C C . PHE A 1 83 ? -10.688 5.227 13.710 1.00 97.44 83 PHE A C 1
ATOM 651 O O . PHE A 1 83 ? -10.107 4.318 14.270 1.00 97.44 83 PHE A O 1
ATOM 658 N N . ALA A 1 84 ? -10.865 5.235 12.388 1.00 97.12 84 ALA A N 1
ATOM 659 C CA . ALA A 1 84 ? -10.480 4.101 11.543 1.00 97.12 84 ALA A CA 1
ATOM 660 C C . ALA A 1 84 ? -8.971 3.776 11.604 1.00 97.12 84 ALA A C 1
ATOM 662 O O . ALA A 1 84 ? -8.139 4.682 11.707 1.00 97.12 84 ALA A O 1
ATOM 663 N N . SER A 1 85 ? -8.597 2.505 11.484 1.00 97.25 85 SER A N 1
ATOM 664 C CA . SER A 1 85 ? -7.192 2.075 11.437 1.00 97.25 85 SER A CA 1
ATOM 665 C C . SER A 1 85 ? -6.435 2.642 10.229 1.00 97.25 85 SER A C 1
ATOM 667 O O . SER A 1 85 ? -7.025 2.971 9.197 1.00 97.25 85 SER A O 1
ATOM 669 N N . VAL A 1 86 ? -5.104 2.705 10.311 1.00 95.69 86 VAL A N 1
ATOM 670 C CA . VAL A 1 86 ? -4.253 3.047 9.153 1.00 95.69 86 VAL A CA 1
ATOM 671 C C . VAL A 1 86 ? -4.505 2.101 7.972 1.00 95.69 86 VAL A C 1
ATOM 673 O O . VAL A 1 86 ? -4.493 2.528 6.820 1.00 95.69 86 VAL A O 1
ATOM 676 N N . HIS A 1 87 ? -4.774 0.821 8.224 1.00 95.81 87 HIS A N 1
ATOM 677 C CA . HIS A 1 87 ? -5.022 -0.141 7.152 1.00 95.81 87 HIS A CA 1
ATOM 678 C C . HIS A 1 87 ? -6.351 0.114 6.431 1.00 95.81 87 HIS A C 1
ATOM 680 O O . HIS A 1 87 ? -6.398 -0.011 5.206 1.00 95.81 87 HIS A O 1
ATOM 686 N N . ALA A 1 88 ? -7.396 0.529 7.156 1.00 96.00 88 ALA A N 1
ATOM 687 C CA . ALA A 1 88 ? -8.667 0.933 6.561 1.00 96.00 88 ALA A CA 1
ATOM 688 C C . ALA A 1 88 ? -8.495 2.163 5.657 1.00 96.00 88 ALA A C 1
ATOM 690 O O . ALA A 1 88 ? -8.980 2.153 4.528 1.00 96.00 88 ALA A O 1
ATOM 691 N N . HIS A 1 89 ? -7.745 3.177 6.111 1.00 95.38 89 HIS A N 1
ATOM 692 C CA . HIS A 1 89 ? -7.362 4.354 5.309 1.00 95.38 89 HIS A CA 1
ATOM 693 C C . HIS A 1 89 ? -6.637 3.967 4.011 1.00 95.38 89 HIS A C 1
ATOM 695 O O . HIS A 1 89 ? -6.931 4.482 2.938 1.00 95.38 89 HIS A O 1
ATOM 701 N N . LEU A 1 90 ? -5.718 3.001 4.088 1.00 94.62 90 LEU A N 1
ATOM 702 C CA . LEU A 1 90 ? -5.000 2.463 2.929 1.00 94.62 90 LEU A CA 1
ATOM 703 C C . LEU A 1 90 ? -5.865 1.539 2.047 1.00 94.62 90 LEU A C 1
ATOM 705 O O . LEU A 1 90 ? -5.360 0.967 1.079 1.00 94.62 90 LEU A O 1
ATOM 709 N N . GLY A 1 91 ? -7.144 1.345 2.377 1.00 95.19 91 GLY A N 1
ATOM 710 C CA . GLY A 1 91 ? -8.066 0.475 1.653 1.00 95.19 91 GLY A CA 1
ATOM 711 C C . GLY A 1 91 ? -7.675 -1.001 1.682 1.00 95.19 91 GLY A C 1
ATOM 712 O O . GLY A 1 91 ? -7.997 -1.748 0.754 1.00 95.19 91 GLY A O 1
ATOM 713 N N . ARG A 1 92 ? -6.937 -1.430 2.710 1.00 96.00 92 ARG A N 1
ATOM 714 C CA . ARG A 1 92 ? -6.611 -2.842 2.928 1.00 96.00 92 ARG A CA 1
ATOM 715 C C . ARG A 1 92 ? -7.839 -3.592 3.416 1.00 96.00 92 ARG A C 1
ATOM 717 O O . ARG A 1 92 ? -8.744 -3.029 4.026 1.00 96.00 92 ARG A O 1
ATOM 724 N N . THR A 1 93 ? -7.852 -4.890 3.146 1.00 95.69 93 THR A N 1
ATOM 725 C CA . THR A 1 93 ? -8.856 -5.800 3.694 1.00 95.69 93 THR A CA 1
ATOM 726 C C . THR A 1 93 ? -8.798 -5.713 5.210 1.00 95.69 93 THR A C 1
ATOM 728 O O . THR A 1 93 ? -7.729 -5.870 5.792 1.00 95.69 93 THR A O 1
ATOM 731 N N . SER A 1 94 ? -9.933 -5.420 5.831 1.00 95.56 94 SER A N 1
ATOM 732 C CA . SER A 1 94 ? -10.013 -5.253 7.275 1.00 95.56 94 SER A CA 1
ATOM 733 C C . SER A 1 94 ? -10.038 -6.610 7.987 1.00 95.56 94 SER A C 1
ATOM 735 O O . SER A 1 94 ? -10.658 -7.567 7.514 1.00 95.56 94 SER A O 1
ATOM 737 N N . SER A 1 95 ? -9.381 -6.683 9.138 1.00 97.12 95 SER A N 1
ATOM 738 C CA . SER A 1 95 ? -9.354 -7.815 10.058 1.00 97.12 95 SER A CA 1
ATOM 739 C C . SER A 1 95 ? -9.505 -7.346 11.509 1.00 97.12 95 SER A C 1
ATOM 741 O O . SER A 1 95 ? -9.804 -6.189 11.799 1.00 97.12 95 SER A O 1
ATOM 743 N N . ARG A 1 96 ? -9.359 -8.272 12.458 1.00 98.44 96 ARG A N 1
ATOM 744 C CA . ARG A 1 96 ? -9.618 -8.034 13.889 1.00 98.44 96 ARG A CA 1
ATOM 745 C C . ARG A 1 96 ? -8.712 -6.966 14.498 1.00 98.44 96 ARG A C 1
ATOM 747 O O . ARG A 1 96 ? -9.109 -6.318 15.466 1.00 98.44 96 ARG A O 1
ATOM 754 N N . ARG A 1 97 ? -7.511 -6.776 13.941 1.00 97.88 97 ARG A N 1
ATOM 755 C CA . ARG A 1 97 ? -6.586 -5.724 14.383 1.00 97.88 97 ARG A CA 1
ATOM 756 C C . ARG A 1 97 ? -7.155 -4.327 14.164 1.00 97.88 97 ARG A C 1
ATOM 758 O O . ARG A 1 97 ? -6.902 -3.442 14.970 1.00 97.88 97 ARG A O 1
ATOM 765 N N . ASP A 1 98 ? -7.965 -4.143 13.122 1.00 98.31 98 ASP A N 1
ATOM 766 C CA . ASP A 1 98 ? -8.491 -2.834 12.745 1.00 98.31 98 ASP A CA 1
ATOM 767 C C . ASP A 1 98 ? -9.492 -2.304 13.771 1.00 98.31 98 ASP A C 1
ATOM 769 O O . ASP A 1 98 ? -9.436 -1.128 14.139 1.00 98.31 98 ASP A O 1
ATOM 773 N N . ASP A 1 99 ? -10.358 -3.175 14.294 1.00 98.75 99 ASP A N 1
ATOM 774 C CA . ASP A 1 99 ? -11.288 -2.825 15.370 1.00 98.75 99 ASP A CA 1
ATOM 775 C C . ASP A 1 99 ? -10.542 -2.485 16.672 1.00 98.75 99 ASP A C 1
ATOM 777 O O . ASP A 1 99 ? -10.917 -1.545 17.374 1.00 98.75 99 ASP A O 1
ATOM 781 N N . LEU A 1 100 ? -9.457 -3.203 16.985 1.00 98.81 100 LEU A N 1
ATOM 782 C CA . LEU A 1 100 ? -8.650 -2.960 18.187 1.00 98.81 100 LEU A CA 1
ATOM 783 C C . LEU A 1 100 ? -7.791 -1.692 18.080 1.00 98.81 100 LEU A C 1
ATOM 785 O O . LEU A 1 100 ? -7.685 -0.946 19.054 1.00 98.81 100 LEU A O 1
ATOM 789 N N . GLU A 1 101 ? -7.211 -1.407 16.913 1.00 98.56 101 GLU A N 1
ATOM 790 C CA . GLU A 1 101 ? -6.521 -0.140 16.647 1.00 98.56 101 GLU A CA 1
ATOM 791 C C . GLU A 1 101 ? -7.502 1.036 16.755 1.00 98.56 101 GLU A C 1
ATOM 793 O O . GLU A 1 101 ? -7.213 2.038 17.414 1.00 98.56 101 GLU A O 1
ATOM 798 N N . SER A 1 102 ? -8.699 0.883 16.184 1.00 98.69 102 SER A N 1
ATOM 799 C CA . SER A 1 102 ? -9.756 1.891 16.278 1.00 98.69 102 SER A CA 1
ATOM 800 C C . SER A 1 102 ? -10.207 2.109 17.726 1.00 98.69 102 SER A C 1
ATOM 802 O O . SER A 1 102 ? -10.385 3.251 18.161 1.00 98.69 102 SER A O 1
ATOM 804 N N . LEU A 1 103 ? -10.297 1.034 18.519 1.00 98.75 103 LEU A N 1
ATOM 805 C CA . LEU A 1 103 ? -10.565 1.114 19.953 1.00 98.75 103 LEU A CA 1
ATOM 806 C C . LEU A 1 103 ? -9.452 1.864 20.700 1.00 98.75 103 LEU A C 1
ATOM 808 O O . LEU A 1 103 ? -9.750 2.689 21.561 1.00 98.75 103 LEU A O 1
ATOM 812 N N . ALA A 1 104 ? -8.179 1.647 20.364 1.00 98.56 104 ALA A N 1
ATOM 813 C CA . ALA A 1 104 ? -7.075 2.383 20.982 1.00 98.56 104 ALA A CA 1
ATOM 814 C C . ALA A 1 104 ? -7.185 3.898 20.721 1.00 98.56 104 ALA A C 1
ATOM 816 O O . ALA A 1 104 ? -7.019 4.700 21.645 1.00 98.56 104 ALA A O 1
ATOM 817 N N . TYR A 1 105 ? -7.546 4.298 19.495 1.00 98.44 105 TYR A N 1
ATOM 818 C CA . TYR A 1 105 ? -7.820 5.701 19.162 1.00 98.44 105 TYR A CA 1
ATOM 819 C C . TYR A 1 105 ? -9.039 6.250 19.909 1.00 98.44 105 TYR A C 1
ATOM 821 O O . TYR A 1 105 ? -8.995 7.370 20.419 1.00 98.44 105 TYR A O 1
ATOM 829 N N . MET A 1 106 ? -10.106 5.460 20.033 1.00 97.88 106 MET A N 1
ATOM 830 C CA . MET A 1 106 ? -11.296 5.829 20.799 1.00 97.88 106 MET A CA 1
ATOM 831 C C . MET A 1 106 ? -10.971 6.076 22.279 1.00 97.88 106 MET A C 1
ATOM 833 O O . MET A 1 106 ? -11.369 7.099 22.832 1.00 97.88 106 MET A O 1
ATOM 837 N N . LEU A 1 107 ? -10.216 5.182 22.922 1.00 98.19 107 LEU A N 1
ATOM 838 C CA . LEU A 1 107 ? -9.849 5.315 24.335 1.00 98.19 107 LEU A CA 1
ATOM 839 C C . LEU A 1 107 ? -8.949 6.533 24.580 1.00 98.19 107 LEU A C 1
ATOM 841 O O . LEU A 1 107 ? -9.194 7.292 25.518 1.00 98.19 107 LEU A O 1
ATOM 845 N N . ALA A 1 108 ? -7.960 6.770 23.710 1.00 97.50 108 ALA A N 1
ATOM 846 C CA . ALA A 1 108 ? -7.132 7.975 23.773 1.00 97.50 108 ALA A CA 1
ATOM 847 C C . ALA A 1 108 ? -7.986 9.248 23.637 1.00 97.50 108 ALA A C 1
ATOM 849 O O . ALA A 1 108 ? -7.816 10.202 24.396 1.00 97.50 108 ALA A O 1
ATOM 850 N N . PHE A 1 109 ? -8.967 9.243 22.730 1.00 97.06 109 PHE A N 1
ATOM 851 C CA . PHE A 1 109 ? -9.910 10.346 22.567 1.00 97.06 109 PHE A CA 1
ATOM 852 C C . PHE A 1 109 ? -10.779 10.583 23.815 1.00 97.06 109 PHE A C 1
ATOM 854 O O . PHE A 1 109 ? -10.934 11.730 24.227 1.00 97.06 109 PHE A O 1
ATOM 861 N N . LEU A 1 110 ? -11.300 9.537 24.466 1.00 96.56 110 LEU A N 1
ATOM 862 C CA . LEU A 1 110 ? -12.119 9.671 25.686 1.00 96.56 110 LEU A CA 1
ATOM 863 C C . LEU A 1 110 ? -11.349 10.278 26.877 1.00 96.56 110 LEU A C 1
ATOM 865 O O . LEU A 1 110 ? -11.956 10.903 27.759 1.00 96.56 110 LEU A O 1
ATOM 869 N N . ILE A 1 111 ? -10.024 10.098 26.904 1.00 95.81 111 ILE A N 1
ATOM 870 C CA . ILE A 1 111 ? -9.123 10.670 27.916 1.00 95.81 111 ILE A CA 1
ATOM 871 C C . ILE A 1 111 ? -8.738 12.103 27.547 1.00 95.81 111 ILE A C 1
ATOM 873 O O . ILE A 1 111 ? -8.921 13.014 28.352 1.00 95.81 111 ILE A O 1
ATOM 877 N N . SER A 1 112 ? -8.208 12.304 26.340 1.00 93.44 112 SER A N 1
ATOM 878 C CA . SER A 1 112 ? -7.583 13.563 25.922 1.00 93.44 112 SER A CA 1
ATOM 879 C C . SER A 1 112 ? -8.560 14.580 25.323 1.00 93.44 112 SER A C 1
ATOM 881 O O . SER A 1 112 ? -8.199 15.743 25.160 1.00 93.44 112 SER A O 1
ATOM 883 N N . GLY A 1 113 ? -9.770 14.165 24.942 1.00 93.00 113 GLY A N 1
ATOM 884 C CA . GLY A 1 113 ? -10.785 14.993 24.275 1.00 93.00 113 GLY A CA 1
ATOM 885 C C . GLY A 1 113 ? -10.480 15.339 22.811 1.00 93.00 113 GLY A C 1
ATOM 886 O O . GLY A 1 113 ? -11.343 15.849 22.102 1.00 93.00 113 GLY A O 1
ATOM 887 N N . GLN A 1 114 ? -9.267 15.060 22.332 1.00 92.75 114 GLN A N 1
ATOM 888 C CA . GLN A 1 114 ? -8.838 15.294 20.956 1.00 92.75 114 GLN A CA 1
ATOM 889 C C . GLN A 1 114 ? -7.780 14.271 20.536 1.00 92.75 114 GLN A C 1
ATOM 891 O O . GLN A 1 114 ? -7.052 13.740 21.372 1.00 92.75 114 GLN A O 1
ATOM 896 N N . LEU A 1 115 ? -7.674 14.036 19.227 1.00 95.12 115 LEU A N 1
ATOM 897 C CA . LEU A 1 115 ? -6.613 13.229 18.623 1.00 95.12 115 LEU A CA 1
ATOM 898 C C . LEU A 1 115 ? -5.640 14.128 17.847 1.00 95.12 115 LEU A C 1
ATOM 900 O O . LEU A 1 115 ? -6.068 15.160 17.319 1.00 95.12 115 LEU A O 1
ATOM 904 N N . PRO A 1 116 ? -4.359 13.744 17.696 1.00 94.00 116 PRO A N 1
ATOM 905 C CA . PRO A 1 116 ? -3.358 14.559 16.995 1.00 94.00 116 PRO A CA 1
ATOM 906 C C . PRO A 1 116 ? -3.736 14.924 15.550 1.00 94.00 116 PRO A C 1
ATOM 908 O O . PRO A 1 116 ? -3.312 15.956 15.030 1.00 94.00 116 PRO A O 1
ATOM 911 N N . TRP A 1 117 ? -4.571 14.104 14.906 1.00 94.94 117 TRP A N 1
ATOM 912 C CA . TRP A 1 117 ? -5.050 14.302 13.536 1.00 94.94 117 TRP A CA 1
ATOM 913 C C . TRP A 1 117 ? -6.452 14.927 13.425 1.00 94.94 117 TRP A C 1
ATOM 915 O O . TRP A 1 117 ? -6.973 15.057 12.319 1.00 94.94 117 TRP A O 1
ATOM 925 N N . HIS A 1 118 ? -7.075 15.353 14.530 1.00 89.62 118 HIS A N 1
ATOM 926 C CA . HIS A 1 118 ? -8.463 15.842 14.536 1.00 89.62 118 HIS A CA 1
ATOM 927 C C . HIS A 1 118 ? -8.695 17.019 13.566 1.00 89.62 118 HIS A C 1
ATOM 929 O O . HIS A 1 118 ? -9.770 17.144 12.994 1.00 89.62 118 HIS A O 1
ATOM 935 N N . ARG A 1 119 ? -7.682 17.863 13.325 1.00 88.06 119 ARG A N 1
ATOM 936 C CA . ARG A 1 119 ? -7.787 19.060 12.467 1.00 88.06 119 ARG A CA 1
ATOM 937 C C . ARG A 1 119 ? -7.721 18.782 10.957 1.00 88.06 119 ARG A C 1
ATOM 939 O O . ARG A 1 119 ? -7.862 19.719 10.182 1.00 88.06 119 ARG A O 1
ATOM 946 N N . PHE A 1 120 ? -7.506 17.535 10.534 1.00 87.06 120 PHE A N 1
ATOM 947 C CA . PHE A 1 120 ? -7.276 17.173 9.125 1.00 87.06 120 PHE A CA 1
ATOM 948 C C . PHE A 1 120 ? -8.451 16.409 8.485 1.00 87.06 120 PHE A C 1
ATOM 950 O O . PHE A 1 120 ? -8.269 15.728 7.484 1.00 87.06 120 PHE A O 1
ATOM 957 N N . GLN A 1 121 ? -9.664 16.520 9.042 1.00 73.06 121 GLN A N 1
ATOM 958 C CA . GLN A 1 121 ? -10.842 15.722 8.652 1.00 73.06 121 GLN A CA 1
ATOM 959 C C . GLN A 1 121 ? -11.289 15.852 7.183 1.00 73.06 121 GLN A C 1
ATOM 961 O O . GLN A 1 121 ? -12.040 15.006 6.710 1.00 73.06 121 GLN A O 1
ATOM 966 N N . ALA A 1 122 ? -10.840 16.882 6.459 1.00 74.44 122 ALA A N 1
ATOM 967 C CA . ALA A 1 122 ? -11.208 17.102 5.059 1.00 74.44 122 ALA A CA 1
ATOM 968 C C . ALA A 1 122 ? -10.469 16.182 4.066 1.00 74.44 122 ALA A C 1
ATOM 970 O O . ALA A 1 122 ? -10.922 16.026 2.935 1.00 74.44 122 ALA A O 1
ATOM 971 N N . GLU A 1 123 ? -9.345 15.577 4.468 1.00 83.50 123 GLU A N 1
ATOM 972 C CA . GLU A 1 123 ? -8.480 14.794 3.581 1.00 83.50 123 GLU A CA 1
ATOM 973 C C . GLU A 1 123 ? -8.089 13.462 4.235 1.00 83.50 123 GLU A C 1
ATOM 975 O O . GLU A 1 123 ? -7.166 13.394 5.046 1.00 83.50 123 GLU A O 1
ATOM 980 N N . ASP A 1 124 ? -8.779 12.386 3.850 1.00 85.19 124 ASP A N 1
ATOM 981 C CA . ASP A 1 124 ? -8.605 11.030 4.396 1.00 85.19 124 ASP A CA 1
ATOM 982 C C . ASP A 1 124 ? -7.131 10.580 4.415 1.00 85.19 124 ASP A C 1
ATOM 984 O O . ASP A 1 124 ? -6.553 10.276 5.458 1.00 85.19 124 ASP A O 1
ATOM 988 N N . MET A 1 125 ? -6.450 10.711 3.275 1.00 88.25 125 MET A N 1
ATOM 989 C CA . MET A 1 125 ? -5.037 10.346 3.145 1.00 88.25 125 MET A CA 1
ATOM 990 C C . MET A 1 125 ? -4.097 11.205 4.006 1.00 88.25 125 MET A C 1
ATOM 992 O O . MET A 1 125 ? -3.040 10.727 4.423 1.00 88.25 125 MET A O 1
ATOM 996 N N . LEU A 1 126 ? -4.467 12.450 4.322 1.00 88.88 126 LEU A N 1
ATOM 997 C CA . LEU A 1 126 ? -3.686 13.299 5.224 1.00 88.88 126 LEU A CA 1
ATOM 998 C C . LEU A 1 126 ? -3.822 12.830 6.678 1.00 88.88 126 LEU A C 1
ATOM 1000 O O . LEU A 1 126 ? -2.833 12.832 7.417 1.00 88.88 126 LEU A O 1
ATOM 1004 N N . ILE A 1 127 ? -5.014 12.376 7.079 1.00 92.88 127 ILE A N 1
ATOM 1005 C CA . ILE A 1 127 ? -5.240 11.731 8.379 1.00 92.88 127 ILE A CA 1
ATOM 1006 C C . ILE A 1 127 ? -4.412 10.451 8.469 1.00 92.88 127 ILE A C 1
ATOM 1008 O O . ILE A 1 127 ? -3.696 10.277 9.455 1.00 92.88 127 ILE A O 1
ATOM 1012 N N . CYS A 1 128 ? -4.448 9.600 7.439 1.00 92.75 128 CYS A N 1
ATOM 1013 C CA . CYS A 1 128 ? -3.641 8.382 7.372 1.00 92.75 128 CYS A CA 1
ATOM 1014 C C . CYS A 1 128 ? -2.152 8.675 7.586 1.00 92.75 128 CYS A C 1
ATOM 1016 O O . CYS A 1 128 ? -1.526 8.123 8.493 1.00 92.75 128 CYS A O 1
ATOM 1018 N N . LYS A 1 129 ? -1.604 9.626 6.817 1.00 89.69 129 LYS A N 1
ATOM 1019 C CA . LYS A 1 129 ? -0.205 10.057 6.937 1.00 89.69 129 LYS A CA 1
ATOM 1020 C C . LYS A 1 129 ? 0.113 10.560 8.346 1.00 89.69 129 LYS A C 1
ATOM 1022 O O . LYS A 1 129 ? 1.159 10.239 8.902 1.00 89.69 129 LYS A O 1
ATOM 1027 N N . LYS A 1 130 ? -0.792 11.327 8.968 1.00 92.12 130 LYS A N 1
ATOM 1028 C CA . LYS A 1 130 ? -0.614 11.804 10.349 1.00 92.12 130 LYS A CA 1
ATOM 1029 C C . LYS A 1 130 ? -0.679 10.682 11.381 1.00 92.12 130 LYS A C 1
ATOM 1031 O O . LYS A 1 130 ? 0.088 10.739 12.339 1.00 92.12 130 LYS A O 1
ATOM 1036 N N . LYS A 1 131 ? -1.532 9.672 11.199 1.00 94.25 131 LYS A N 1
ATOM 1037 C CA . LYS A 1 131 ? -1.607 8.493 12.078 1.00 94.25 131 LYS A CA 1
ATOM 1038 C C . LYS A 1 131 ? -0.314 7.687 12.051 1.00 94.25 131 LYS A C 1
ATOM 1040 O O . LYS A 1 131 ? 0.212 7.362 13.111 1.00 94.25 131 LYS A O 1
ATOM 1045 N N . MET A 1 132 ? 0.223 7.426 10.860 1.00 90.75 132 MET A N 1
ATOM 1046 C CA . MET A 1 132 ? 1.496 6.714 10.683 1.00 90.75 132 MET A CA 1
ATOM 1047 C C . MET A 1 132 ? 2.669 7.491 11.291 1.00 90.75 132 MET A C 1
ATOM 1049 O O . MET A 1 132 ? 3.485 6.920 12.009 1.00 90.75 132 MET A O 1
ATOM 1053 N N . ALA A 1 133 ? 2.673 8.814 11.104 1.00 89.19 133 ALA A N 1
ATOM 1054 C CA . ALA A 1 133 ? 3.697 9.718 11.615 1.00 89.19 133 ALA A CA 1
ATOM 1055 C C . ALA A 1 133 ? 3.670 9.981 13.121 1.00 89.19 133 ALA A C 1
ATOM 1057 O O . ALA A 1 133 ? 4.637 10.526 13.652 1.00 89.19 133 ALA A O 1
ATOM 1058 N N . THR A 1 134 ? 2.559 9.697 13.800 1.00 92.44 134 THR A N 1
ATOM 1059 C CA . THR A 1 134 ? 2.400 10.004 15.223 1.00 92.44 134 THR A CA 1
ATOM 1060 C C . THR A 1 134 ? 2.913 8.824 16.049 1.00 92.44 134 THR A C 1
ATOM 1062 O O . THR A 1 134 ? 2.300 7.754 16.005 1.00 92.44 134 THR A O 1
ATOM 1065 N N . PRO A 1 135 ? 3.991 8.989 16.841 1.00 93.56 135 PRO A N 1
ATOM 1066 C CA . PRO A 1 135 ? 4.425 7.952 17.769 1.00 93.56 135 PRO A CA 1
ATOM 1067 C C . PRO A 1 135 ? 3.324 7.635 18.783 1.00 93.56 135 PRO A C 1
ATOM 1069 O O . PRO A 1 135 ? 2.588 8.531 19.208 1.00 93.56 135 PRO A O 1
ATOM 1072 N N . LEU A 1 136 ? 3.231 6.380 19.223 1.00 94.62 136 LEU A N 1
ATOM 1073 C CA . LEU A 1 136 ? 2.205 5.972 20.189 1.00 94.62 136 LEU A CA 1
ATOM 1074 C C . LEU A 1 136 ? 2.369 6.696 21.532 1.00 94.62 136 LEU A C 1
ATOM 1076 O O . LEU A 1 136 ? 1.382 7.021 22.181 1.00 94.62 136 LEU A O 1
ATOM 1080 N N . GLU A 1 137 ? 3.597 7.039 21.915 1.00 94.50 137 GLU A N 1
ATOM 1081 C CA . GLU A 1 137 ? 3.902 7.865 23.085 1.00 94.50 137 GLU A CA 1
ATOM 1082 C C . GLU A 1 137 ? 3.317 9.278 22.966 1.00 94.50 137 GLU A C 1
ATOM 1084 O O . GLU A 1 137 ? 2.866 9.844 23.959 1.00 94.50 137 GLU A O 1
ATOM 1089 N N . ALA A 1 138 ? 3.293 9.844 21.755 1.00 93.56 138 ALA A N 1
ATOM 1090 C CA . ALA A 1 138 ? 2.693 11.150 21.500 1.00 93.56 138 ALA A CA 1
ATOM 1091 C C . ALA A 1 138 ? 1.159 11.065 21.477 1.00 93.56 138 ALA A C 1
ATOM 1093 O O . ALA A 1 138 ? 0.490 11.928 22.041 1.00 93.56 138 ALA A O 1
ATOM 1094 N N . LEU A 1 139 ? 0.601 10.005 20.877 1.00 94.62 139 LEU A N 1
ATOM 1095 C CA . LEU A 1 139 ? -0.836 9.714 20.911 1.00 94.62 139 LEU A CA 1
ATOM 1096 C C . LEU A 1 139 ? -1.343 9.565 22.354 1.00 94.62 139 LEU A C 1
ATOM 1098 O O . LEU A 1 139 ? -2.373 10.126 22.715 1.00 94.62 139 LEU A O 1
ATOM 1102 N N . CYS A 1 140 ? -0.601 8.826 23.177 1.00 94.31 140 CYS A N 1
ATOM 1103 C CA . CYS A 1 140 ? -0.963 8.486 24.547 1.00 94.31 140 CYS A CA 1
ATOM 1104 C C . CYS A 1 140 ? -0.296 9.393 25.593 1.00 94.31 140 CYS A C 1
ATOM 1106 O O . CYS A 1 140 ? -0.213 9.000 26.753 1.00 94.31 140 CYS A O 1
ATOM 1108 N N . HIS A 1 141 ? 0.163 10.596 25.230 1.00 92.00 141 HIS A N 1
ATOM 1109 C CA . HIS A 1 141 ? 0.928 11.464 26.139 1.00 92.00 141 HIS A CA 1
ATOM 1110 C C . HIS A 1 141 ? 0.188 11.782 27.453 1.00 92.00 141 HIS A C 1
ATOM 1112 O O . HIS A 1 141 ? 0.806 11.878 28.510 1.00 92.00 141 HIS A O 1
ATOM 1118 N N . SER A 1 142 ? -1.142 11.909 27.402 1.00 90.31 142 SER A N 1
ATOM 1119 C CA . SER A 1 142 ? -1.998 12.143 28.579 1.00 90.31 142 SER A CA 1
ATOM 1120 C C . SER A 1 142 ? -2.622 10.864 29.153 1.00 90.31 142 SER A C 1
ATOM 1122 O O . SER A 1 142 ? -3.465 10.941 30.045 1.00 90.31 142 SER A O 1
ATOM 1124 N N . CYS A 1 143 ? -2.267 9.693 28.622 1.00 93.50 143 CYS A N 1
ATOM 1125 C CA . CYS A 1 143 ? -2.868 8.422 28.999 1.00 93.50 143 CYS A CA 1
ATOM 1126 C C . CYS A 1 143 ? -1.991 7.671 30.019 1.00 93.50 143 CYS A C 1
ATOM 1128 O O . CYS A 1 143 ? -0.768 7.639 29.881 1.00 93.50 143 CYS A O 1
ATOM 1130 N N . PRO A 1 144 ? -2.594 6.997 31.011 1.00 94.56 144 PRO A N 1
ATOM 1131 C CA . PRO A 1 144 ? -1.869 6.087 31.896 1.00 94.56 144 PRO A CA 1
ATOM 1132 C C . PRO A 1 144 ? -1.210 4.909 31.148 1.00 94.56 144 PRO A C 1
ATOM 1134 O O . PRO A 1 144 ? -1.687 4.527 30.073 1.00 94.56 144 PRO A O 1
ATOM 1137 N N . PRO A 1 145 ? -0.165 4.270 31.719 1.00 96.00 145 PRO A N 1
ATOM 1138 C CA . PRO A 1 145 ? 0.608 3.225 31.040 1.00 96.00 145 PRO A CA 1
ATOM 1139 C C . PRO A 1 145 ? -0.202 2.071 30.417 1.00 96.00 145 PRO A C 1
ATOM 1141 O O . PRO A 1 145 ? 0.150 1.676 29.303 1.00 96.00 145 PRO A O 1
ATOM 1144 N N . PRO A 1 146 ? -1.290 1.556 31.034 1.00 97.12 146 PRO A N 1
ATOM 1145 C CA . PRO A 1 146 ? -2.115 0.505 30.428 1.00 97.12 146 PRO A CA 1
ATOM 1146 C C . PRO A 1 146 ? -2.657 0.842 29.034 1.00 97.12 146 PRO A C 1
ATOM 1148 O O . PRO A 1 146 ? -2.671 -0.015 28.155 1.00 97.12 146 PRO A O 1
ATOM 1151 N N . PHE A 1 147 ? -3.030 2.102 28.788 1.00 97.50 147 PHE A N 1
ATOM 1152 C CA . PHE A 1 147 ? -3.552 2.540 27.490 1.00 97.50 147 PHE A CA 1
ATOM 1153 C C . PHE A 1 147 ? -2.470 2.559 26.409 1.00 97.50 147 PHE A C 1
ATOM 1155 O O . PHE A 1 147 ? -2.718 2.118 25.289 1.00 97.50 147 PHE A O 1
ATOM 1162 N N . LEU A 1 148 ? -1.258 3.015 26.747 1.00 97.44 148 LEU A N 1
ATOM 1163 C CA . LEU A 1 148 ? -0.119 2.965 25.827 1.00 97.44 148 LEU A CA 1
ATOM 1164 C C . LEU A 1 148 ? 0.271 1.514 25.516 1.00 97.44 148 LEU A C 1
ATOM 1166 O O . LEU A 1 148 ? 0.570 1.193 24.369 1.00 97.44 148 LEU A O 1
ATOM 1170 N N . GLN A 1 149 ? 0.259 0.631 26.519 1.00 97.88 149 GLN A N 1
ATOM 1171 C CA . GLN A 1 149 ? 0.536 -0.793 26.314 1.00 97.88 149 GLN A CA 1
ATOM 1172 C C . GLN A 1 149 ? -0.518 -1.450 25.418 1.00 97.88 149 GLN A C 1
ATOM 1174 O O . GLN A 1 149 ? -0.154 -2.139 24.468 1.00 97.88 149 GLN A O 1
ATOM 1179 N N . PHE A 1 150 ? -1.805 -1.181 25.654 1.00 98.44 150 PHE A N 1
ATOM 1180 C CA . PHE A 1 150 ? -2.880 -1.658 24.788 1.00 98.44 150 PHE A CA 1
ATOM 1181 C C . PHE A 1 150 ? -2.722 -1.155 23.348 1.00 98.44 150 PHE A C 1
ATOM 1183 O O . PHE A 1 150 ? -2.753 -1.959 22.422 1.00 98.44 150 PHE A O 1
ATOM 1190 N N . ALA A 1 151 ? -2.469 0.145 23.152 1.00 98.00 151 ALA A N 1
ATOM 1191 C CA . ALA A 1 151 ? -2.236 0.716 21.826 1.00 98.00 151 ALA A CA 1
ATOM 1192 C C . ALA A 1 151 ? -1.038 0.059 21.118 1.00 98.00 151 ALA A C 1
ATOM 1194 O O . ALA A 1 151 ? -1.113 -0.241 19.929 1.00 98.00 151 ALA A O 1
ATOM 1195 N N . LYS A 1 152 ? 0.050 -0.222 21.852 1.00 97.50 152 LYS A N 1
ATOM 1196 C CA . LYS A 1 152 ? 1.210 -0.960 21.329 1.00 97.50 152 LYS A CA 1
ATOM 1197 C C . LYS A 1 152 ? 0.854 -2.379 20.908 1.00 97.50 152 LYS A C 1
ATOM 1199 O O . LYS A 1 152 ? 1.358 -2.819 19.882 1.00 97.50 152 LYS A O 1
ATOM 1204 N N . PHE A 1 153 ? 0.021 -3.093 21.662 1.00 97.69 153 PHE A N 1
ATOM 1205 C CA . PHE A 1 153 ? -0.420 -4.422 21.244 1.00 97.69 153 PHE A CA 1
ATOM 1206 C C . PHE A 1 153 ? -1.325 -4.349 20.016 1.00 97.69 153 PHE A C 1
ATOM 1208 O O . PHE A 1 153 ? -1.037 -5.012 19.031 1.00 97.69 153 PHE A O 1
ATOM 1215 N N . ALA A 1 154 ? -2.353 -3.500 20.039 1.00 97.69 154 ALA A N 1
ATOM 1216 C CA . ALA A 1 154 ? -3.337 -3.402 18.965 1.00 97.69 154 ALA A CA 1
ATOM 1217 C C . ALA A 1 154 ? -2.720 -3.015 17.608 1.00 97.69 154 ALA A C 1
ATOM 1219 O O . ALA A 1 154 ? -3.048 -3.623 16.595 1.00 97.69 154 ALA A O 1
ATOM 1220 N N . VAL A 1 155 ? -1.806 -2.037 17.587 1.00 95.38 155 VAL A N 1
ATOM 1221 C CA . VAL A 1 155 ? -1.206 -1.503 16.346 1.00 95.38 155 VAL A CA 1
ATOM 1222 C C . VAL A 1 155 ? -0.147 -2.433 15.738 1.00 95.38 155 VAL A C 1
ATOM 1224 O O . VAL A 1 155 ? 0.153 -2.313 14.554 1.00 95.38 155 VAL A O 1
ATOM 1227 N N . ASN A 1 156 ? 0.433 -3.347 16.522 1.00 94.50 156 ASN A N 1
ATOM 1228 C CA . ASN A 1 156 ? 1.478 -4.263 16.045 1.00 94.50 156 ASN A CA 1
ATOM 1229 C C . ASN A 1 156 ? 0.952 -5.656 15.666 1.00 94.50 156 ASN A C 1
ATOM 1231 O O . ASN A 1 156 ? 1.758 -6.520 15.333 1.00 94.50 156 ASN A O 1
ATOM 1235 N N . LEU A 1 157 ? -0.365 -5.878 15.713 1.00 96.44 157 LEU A N 1
ATOM 1236 C CA . LEU A 1 157 ? -0.970 -7.133 15.272 1.00 96.44 157 LEU A CA 1
ATOM 1237 C C . LEU A 1 157 ? -0.779 -7.337 13.762 1.00 96.44 157 LEU A C 1
ATOM 1239 O O . LEU A 1 157 ? -1.069 -6.450 12.945 1.00 96.44 157 LEU A O 1
ATOM 1243 N N . SER A 1 158 ? -0.358 -8.540 13.385 1.00 95.50 158 SER A N 1
ATOM 1244 C CA . SER A 1 158 ? -0.312 -8.957 11.978 1.00 95.50 158 SER A CA 1
ATOM 1245 C C . SER A 1 158 ? -1.731 -9.132 11.422 1.00 95.50 158 SER A C 1
ATOM 1247 O O . SER A 1 158 ? -2.696 -9.263 12.178 1.00 95.50 158 SER A O 1
ATOM 1249 N N . PHE A 1 159 ? -1.889 -9.104 10.096 1.00 95.62 159 PHE A N 1
ATOM 1250 C CA . PHE A 1 159 ? -3.206 -9.150 9.450 1.00 95.62 159 PHE A CA 1
ATOM 1251 C C . PHE A 1 159 ? -4.076 -10.335 9.895 1.00 95.62 159 PHE A C 1
ATOM 1253 O O . PHE A 1 159 ? -5.267 -10.146 10.148 1.00 95.62 159 PHE A O 1
ATOM 1260 N N . ASP A 1 160 ? -3.489 -11.522 10.009 1.00 95.00 160 ASP A N 1
ATOM 1261 C CA . ASP A 1 160 ? -4.155 -12.779 10.344 1.00 95.00 160 ASP A CA 1
ATOM 1262 C C . ASP A 1 160 ? -3.976 -13.215 11.809 1.00 95.00 160 ASP A C 1
ATOM 1264 O O . ASP A 1 160 ? -4.562 -14.217 12.221 1.00 95.00 160 ASP A O 1
ATOM 1268 N N . GLU A 1 161 ? -3.248 -12.439 12.617 1.00 96.06 161 GLU A N 1
ATOM 1269 C CA . GLU A 1 161 ? -2.943 -12.759 14.014 1.00 96.06 161 GLU A CA 1
ATOM 1270 C C . GLU A 1 161 ? -4.209 -12.841 14.885 1.00 96.06 161 GLU A C 1
ATOM 1272 O O . GLU A 1 161 ? -5.151 -12.050 14.747 1.00 96.06 161 GLU A O 1
ATOM 1277 N N . ASP A 1 162 ? -4.236 -13.814 15.800 1.00 96.00 162 ASP A N 1
ATOM 1278 C CA . ASP A 1 162 ? -5.287 -13.966 16.805 1.00 96.00 162 ASP A CA 1
ATOM 1279 C C . ASP A 1 162 ? -5.018 -13.029 17.998 1.00 96.00 162 ASP A C 1
ATOM 1281 O O . ASP A 1 162 ? -4.029 -13.217 18.713 1.00 96.00 162 ASP A O 1
ATOM 1285 N N . PRO A 1 163 ? -5.879 -12.030 18.275 1.00 97.88 163 PRO A N 1
ATOM 1286 C CA . PRO A 1 163 ? -5.610 -11.094 19.360 1.00 97.88 163 PRO A CA 1
ATOM 1287 C C . PRO A 1 163 ? -5.793 -11.739 20.740 1.00 97.88 163 PRO A C 1
ATOM 1289 O O . PRO A 1 163 ? -6.780 -12.430 20.991 1.00 97.88 163 PRO A O 1
ATOM 1292 N N . ASN A 1 164 ? -4.886 -11.451 21.677 1.00 97.94 164 ASN A N 1
ATOM 1293 C CA . ASN A 1 164 ? -4.991 -11.935 23.057 1.00 97.94 164 ASN A CA 1
ATOM 1294 C C . ASN A 1 164 ? -5.882 -11.003 23.901 1.00 97.94 164 ASN A C 1
ATOM 1296 O O . ASN A 1 164 ? -5.392 -10.191 24.691 1.00 97.94 164 ASN A O 1
ATOM 1300 N N . TYR A 1 165 ? -7.202 -11.112 23.716 1.00 98.19 165 TYR A N 1
ATOM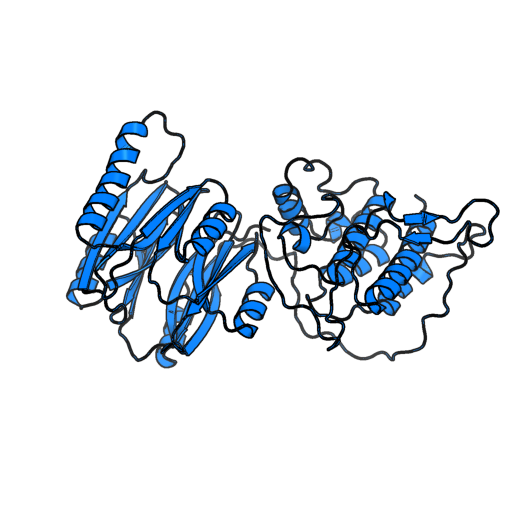 1301 C CA . TYR A 1 165 ? -8.196 -10.264 24.388 1.00 98.19 165 TYR A CA 1
ATOM 1302 C C . TYR A 1 165 ? -8.078 -10.306 25.917 1.00 98.19 165 TYR A C 1
ATOM 1304 O O . TYR A 1 165 ? -8.101 -9.255 26.557 1.00 98.19 165 TYR A O 1
ATOM 1312 N N . ALA A 1 166 ? -7.866 -11.491 26.501 1.00 96.50 166 ALA A N 1
ATOM 1313 C CA . ALA A 1 166 ? -7.714 -11.667 27.945 1.00 96.50 166 ALA A CA 1
ATOM 1314 C C . ALA A 1 166 ? -6.532 -10.860 28.508 1.00 96.50 166 ALA A C 1
ATOM 1316 O O . ALA A 1 166 ? -6.668 -10.169 29.521 1.00 96.50 166 ALA A O 1
ATOM 1317 N N . ARG A 1 167 ? -5.385 -10.879 27.816 1.00 97.00 167 ARG A N 1
ATOM 1318 C CA . ARG A 1 167 ? -4.221 -10.058 28.172 1.00 97.00 167 ARG A CA 1
ATOM 1319 C C . ARG A 1 167 ? -4.517 -8.569 28.043 1.00 97.00 167 ARG A C 1
ATOM 1321 O O . ARG A 1 167 ? -4.031 -7.790 28.851 1.00 97.00 167 ARG A O 1
ATOM 1328 N N . TYR A 1 168 ? -5.279 -8.150 27.037 1.00 97.62 168 TYR A N 1
ATOM 1329 C CA . TYR A 1 168 ? -5.607 -6.734 26.857 1.00 97.62 168 TYR A CA 1
ATOM 1330 C C . TYR A 1 168 ? -6.561 -6.226 27.939 1.00 97.62 168 TYR A C 1
ATOM 1332 O O . TYR A 1 168 ? -6.381 -5.118 28.435 1.00 97.62 168 TYR A O 1
ATOM 1340 N N . ILE A 1 169 ? -7.529 -7.050 28.345 1.00 96.06 169 ILE A N 1
ATOM 1341 C CA . ILE A 1 169 ? -8.452 -6.766 29.449 1.00 96.06 169 ILE A CA 1
ATOM 1342 C C . ILE A 1 169 ? -7.690 -6.632 30.775 1.00 96.06 169 ILE A C 1
ATOM 1344 O O . ILE A 1 169 ? -7.910 -5.670 31.517 1.00 96.06 169 ILE A O 1
ATOM 1348 N N . SER A 1 170 ? -6.746 -7.539 31.054 1.00 95.69 170 SER A N 1
ATOM 1349 C CA . SER A 1 170 ? -6.027 -7.560 32.335 1.00 95.69 170 SER A CA 1
ATOM 1350 C C . SER A 1 170 ? -5.186 -6.305 32.598 1.00 95.69 170 SER A C 1
ATOM 1352 O O . SER A 1 170 ? -4.986 -5.945 33.760 1.00 95.69 170 SER A O 1
ATOM 1354 N N . LEU A 1 171 ? -4.778 -5.576 31.548 1.00 96.12 171 LEU A N 1
ATOM 1355 C CA . LEU A 1 171 ? -4.077 -4.288 31.663 1.00 96.12 171 LEU A CA 1
ATOM 1356 C C . LEU A 1 171 ? -4.860 -3.257 32.489 1.00 96.12 171 LEU A C 1
ATOM 1358 O O . LEU A 1 171 ? -4.263 -2.419 33.165 1.00 96.12 171 LEU A O 1
ATOM 1362 N N . PHE A 1 172 ? -6.191 -3.304 32.431 1.00 95.12 172 PHE A N 1
ATOM 1363 C CA . PHE A 1 172 ? -7.062 -2.285 33.013 1.00 95.12 172 PHE A CA 1
ATOM 1364 C C . PHE A 1 172 ? -7.592 -2.650 34.404 1.00 95.12 172 PHE A C 1
ATOM 1366 O O . PHE A 1 172 ? -8.113 -1.774 35.094 1.00 95.12 172 PHE A O 1
ATOM 1373 N N . HIS A 1 173 ? -7.417 -3.894 34.864 1.00 88.94 173 HIS A N 1
ATOM 1374 C CA . HIS A 1 173 ? -7.939 -4.355 36.158 1.00 88.94 173 HIS A CA 1
ATOM 1375 C C . HIS A 1 173 ? -7.455 -3.497 37.333 1.00 88.94 173 HIS A C 1
ATOM 1377 O O . HIS A 1 173 ? -8.255 -3.093 38.170 1.00 88.94 173 HIS A O 1
ATOM 1383 N N . GLY A 1 174 ? -6.167 -3.137 37.364 1.00 85.81 174 GLY A N 1
ATOM 1384 C CA . GLY A 1 174 ? -5.604 -2.298 38.430 1.00 85.81 174 GLY A CA 1
ATOM 1385 C C . GLY A 1 174 ? -6.129 -0.855 38.450 1.00 85.81 174 GLY A C 1
ATOM 1386 O O . GLY A 1 174 ? -5.933 -0.146 39.434 1.00 85.81 174 GLY A O 1
ATOM 1387 N N . MET A 1 175 ? -6.792 -0.405 37.380 1.00 87.12 175 MET A N 1
ATOM 1388 C CA . MET A 1 175 ? -7.376 0.938 37.279 1.00 87.12 175 MET A CA 1
ATOM 1389 C C . MET A 1 175 ? -8.842 0.989 37.721 1.00 87.12 175 MET A C 1
ATOM 1391 O O . MET A 1 175 ? -9.362 2.064 38.033 1.00 87.12 175 MET A O 1
ATOM 1395 N N . ILE A 1 176 ? -9.511 -0.163 37.742 1.00 83.00 176 ILE A N 1
ATOM 1396 C CA . ILE A 1 176 ? -10.901 -0.309 38.161 1.00 83.00 176 ILE A CA 1
ATOM 1397 C C . ILE A 1 176 ? -10.875 -0.554 39.678 1.00 83.00 176 ILE A C 1
ATOM 1399 O O . ILE A 1 176 ? -10.791 -1.684 40.146 1.00 83.00 176 ILE A O 1
ATOM 1403 N N . GLY A 1 177 ? -10.841 0.526 40.467 1.00 65.75 177 GLY A N 1
ATOM 1404 C CA . GLY A 1 177 ? -10.867 0.433 41.936 1.00 65.75 177 GLY A CA 1
ATOM 1405 C C . GLY A 1 177 ? -12.202 -0.102 42.488 1.00 65.75 177 GLY A C 1
ATOM 1406 O O . GLY A 1 177 ? -13.157 -0.284 41.741 1.00 65.75 177 GLY A O 1
ATOM 1407 N N . GLN A 1 178 ? -12.324 -0.246 43.817 1.00 52.94 178 GLN A N 1
ATOM 1408 C CA . GLN A 1 178 ? -13.575 -0.609 44.531 1.00 52.94 178 GLN A CA 1
ATOM 1409 C C . GLN A 1 178 ? -14.669 0.497 44.512 1.00 52.94 178 GLN A C 1
ATOM 1411 O O . GLN A 1 178 ? -15.480 0.604 45.427 1.00 52.94 178 GLN A O 1
ATOM 1416 N N . ASN A 1 179 ? -14.667 1.394 43.524 1.00 42.66 179 ASN A N 1
ATOM 1417 C CA . ASN A 1 179 ? -15.455 2.632 43.538 1.00 42.66 179 ASN A CA 1
ATOM 1418 C C . ASN A 1 179 ? -16.982 2.346 43.467 1.00 42.66 179 ASN A C 1
ATOM 1420 O O . ASN A 1 179 ? -17.403 1.554 42.634 1.00 42.66 179 ASN A O 1
ATOM 1424 N N . PRO A 1 180 ? -17.864 2.991 44.255 1.00 44.59 180 PRO A N 1
ATOM 1425 C CA . PRO A 1 180 ? -19.325 2.774 44.204 1.00 44.59 180 PRO A CA 1
ATOM 1426 C C . PRO A 1 180 ? -20.004 3.028 42.840 1.00 44.59 180 PRO A C 1
ATOM 1428 O O . PRO A 1 180 ? -21.151 2.627 42.636 1.00 44.59 180 PRO A O 1
ATOM 1431 N N . TYR A 1 181 ? -19.306 3.660 41.891 1.00 47.97 181 TYR A N 1
ATOM 1432 C CA . TYR A 1 181 ? -19.751 3.825 40.501 1.00 47.97 181 TYR A CA 1
ATOM 1433 C C . TYR A 1 181 ? -19.455 2.616 39.599 1.00 47.97 181 TYR A C 1
ATOM 1435 O O . TYR A 1 181 ? -19.770 2.667 38.417 1.00 47.97 181 TYR A O 1
ATOM 1443 N N . VAL A 1 182 ? -18.863 1.541 40.132 1.00 46.84 182 VAL A N 1
ATOM 1444 C CA . VAL A 1 182 ? -18.397 0.381 39.364 1.00 46.84 182 VAL A CA 1
ATOM 1445 C C . VAL A 1 182 ? -19.528 -0.274 38.557 1.00 46.84 182 VAL A C 1
ATOM 1447 O O . VAL A 1 182 ? -20.585 -0.664 39.066 1.00 46.84 182 VAL A O 1
ATOM 1450 N N . TRP A 1 183 ? -19.263 -0.348 37.257 1.00 49.84 183 TRP A N 1
ATOM 1451 C CA . TRP A 1 183 ? -19.874 -1.189 36.247 1.00 49.84 183 TRP A CA 1
ATOM 1452 C C . TRP A 1 183 ? -19.651 -2.638 36.680 1.00 49.84 183 TRP A C 1
ATOM 1454 O O . TRP A 1 183 ? -18.505 -2.997 36.959 1.00 49.84 183 TRP A O 1
ATOM 1464 N N . PRO A 1 184 ? -20.688 -3.478 36.805 1.00 43.06 184 PRO A N 1
ATOM 1465 C CA . PRO A 1 184 ? -20.475 -4.893 37.055 1.00 43.06 184 PRO A CA 1
ATOM 1466 C C . PRO A 1 184 ? -19.784 -5.502 35.828 1.00 43.06 184 PRO A C 1
ATOM 1468 O O . PRO A 1 184 ? -20.424 -5.877 34.848 1.00 43.06 184 PRO A O 1
ATOM 1471 N N . VAL A 1 185 ? -18.453 -5.555 35.876 1.00 44.31 185 VAL A N 1
ATOM 1472 C CA . VAL A 1 185 ? -17.624 -6.212 34.869 1.00 44.31 185 VAL A CA 1
ATOM 1473 C C . VAL A 1 185 ? -17.988 -7.691 34.893 1.00 44.31 185 VAL A C 1
ATOM 1475 O O . VAL A 1 185 ? -17.764 -8.376 35.890 1.00 44.31 185 VAL A O 1
ATOM 1478 N N . ASN A 1 186 ? -18.568 -8.189 33.804 1.00 43.62 186 ASN A N 1
ATOM 1479 C CA . ASN A 1 186 ? -18.891 -9.604 33.669 1.00 43.62 186 ASN A CA 1
ATOM 1480 C C . ASN A 1 186 ? -17.589 -10.369 33.364 1.00 43.62 186 ASN A C 1
ATOM 1482 O O . ASN A 1 186 ? -17.239 -10.588 32.205 1.00 43.62 186 ASN A O 1
ATOM 1486 N N . ALA A 1 187 ? -16.835 -10.693 34.416 1.00 39.91 187 ALA A N 1
ATOM 1487 C CA . ALA A 1 187 ? -15.489 -11.270 34.364 1.00 39.91 187 ALA A CA 1
ATOM 1488 C C . ALA A 1 187 ? -15.450 -12.791 34.085 1.00 39.91 187 ALA A C 1
ATOM 1490 O O . ALA A 1 187 ? -14.398 -13.413 34.217 1.00 39.91 187 ALA A O 1
ATOM 1491 N N . ASP A 1 188 ? -16.552 -13.401 33.647 1.00 37.91 188 ASP A N 1
ATOM 1492 C CA . ASP A 1 188 ? -16.658 -14.861 33.473 1.00 37.91 188 ASP A CA 1
ATOM 1493 C C . ASP A 1 188 ? -15.944 -15.425 32.221 1.00 37.91 188 ASP A C 1
ATOM 1495 O O . ASP A 1 188 ? -16.159 -16.578 31.851 1.00 37.91 188 ASP A O 1
ATOM 1499 N N . ALA A 1 189 ? -15.073 -14.654 31.559 1.00 42.16 189 ALA A N 1
ATOM 1500 C CA . ALA A 1 189 ? -14.360 -15.083 30.347 1.00 42.16 189 ALA A CA 1
ATOM 1501 C C . ALA A 1 189 ? -12.851 -15.349 30.526 1.00 42.16 189 ALA A C 1
ATOM 1503 O O . ALA A 1 189 ? -12.202 -15.784 29.579 1.00 42.16 189 ALA A O 1
ATOM 1504 N N . ALA A 1 190 ? -12.268 -15.148 31.712 1.00 37.56 190 ALA A N 1
ATOM 1505 C CA . ALA A 1 190 ? -10.843 -15.407 31.930 1.00 37.56 190 ALA A CA 1
ATOM 1506 C C . ALA A 1 190 ? -10.619 -16.732 32.679 1.00 37.56 190 ALA A C 1
ATOM 1508 O O . ALA A 1 190 ? -10.634 -16.772 33.909 1.00 37.56 190 ALA A O 1
ATOM 1509 N N . ARG A 1 191 ? -10.368 -17.822 31.944 1.00 34.31 191 ARG A N 1
ATOM 1510 C CA . ARG A 1 191 ? -9.728 -19.025 32.498 1.00 34.31 191 ARG A CA 1
ATOM 1511 C C . ARG A 1 191 ? -8.471 -19.380 31.705 1.00 34.31 191 ARG A C 1
ATOM 1513 O O . ARG A 1 191 ? -8.555 -19.771 30.550 1.00 34.31 191 ARG A O 1
ATOM 1520 N N . GLU A 1 192 ? -7.354 -19.186 32.405 1.00 37.44 192 GLU A N 1
ATOM 1521 C CA . GLU A 1 192 ? -6.025 -19.807 32.312 1.00 37.44 192 GLU A CA 1
ATOM 1522 C C . GLU A 1 192 ? -5.388 -20.034 30.930 1.00 37.44 192 GLU A C 1
ATOM 1524 O O . GLU A 1 192 ? -5.739 -20.946 30.188 1.00 37.44 192 GLU A O 1
ATOM 1529 N N . SER A 1 193 ? -4.293 -19.308 30.679 1.00 32.16 193 SER A N 1
ATOM 1530 C CA . SER A 1 193 ? -3.177 -19.812 29.873 1.00 32.16 193 SER A CA 1
ATOM 1531 C C . SER A 1 193 ? -1.853 -19.313 30.456 1.00 32.16 193 SER A C 1
ATOM 1533 O O . SER A 1 193 ? -1.670 -18.108 30.636 1.00 32.16 193 SER A O 1
ATOM 1535 N N . ASN A 1 194 ? -0.978 -20.270 30.771 1.00 31.66 194 ASN A N 1
ATOM 1536 C CA . ASN A 1 194 ? 0.322 -20.111 31.418 1.00 31.66 194 ASN A CA 1
ATOM 1537 C C . ASN A 1 194 ? 1.273 -19.147 30.697 1.00 31.66 194 ASN A C 1
ATOM 1539 O O . ASN A 1 194 ? 1.288 -19.045 29.471 1.00 31.66 194 ASN A O 1
ATOM 1543 N N . GLU A 1 195 ? 2.100 -18.488 31.507 1.00 35.91 195 GLU A N 1
ATOM 1544 C CA . GLU A 1 195 ? 3.228 -17.665 31.090 1.00 35.91 195 GLU A CA 1
ATOM 1545 C C . GLU A 1 195 ? 4.336 -18.502 30.444 1.00 35.91 195 GLU A C 1
ATOM 1547 O O . GLU A 1 195 ? 4.719 -19.554 30.957 1.00 35.91 195 GLU A O 1
ATOM 1552 N N . GLY A 1 196 ? 4.900 -17.966 29.363 1.00 38.03 196 GLY A N 1
ATOM 1553 C CA . GLY A 1 196 ? 6.155 -18.432 28.787 1.00 38.03 196 GLY A CA 1
ATOM 1554 C C . GLY A 1 196 ? 6.128 -18.452 27.269 1.00 38.03 196 GLY A C 1
ATOM 1555 O O . GLY A 1 196 ? 5.971 -19.517 26.701 1.00 38.03 196 GLY A O 1
ATOM 1556 N N . ASP A 1 197 ? 6.279 -17.286 26.634 1.00 32.59 197 ASP A N 1
ATOM 1557 C CA . ASP A 1 197 ? 7.078 -17.164 25.408 1.00 32.59 197 ASP A CA 1
ATOM 1558 C C . ASP A 1 197 ? 7.311 -15.690 25.041 1.00 32.59 197 ASP A C 1
ATOM 1560 O O . ASP A 1 197 ? 6.400 -14.859 24.993 1.00 32.59 197 ASP A O 1
ATOM 1564 N N . MET A 1 198 ? 8.582 -15.356 24.820 1.00 33.16 198 MET A N 1
ATOM 1565 C CA . MET A 1 198 ? 9.014 -14.080 24.251 1.00 33.16 198 MET A CA 1
ATOM 1566 C C . MET A 1 198 ? 8.619 -14.041 22.769 1.00 33.16 198 MET A C 1
ATOM 1568 O O . MET A 1 198 ? 8.852 -15.025 22.067 1.00 33.16 198 MET A O 1
ATOM 1572 N N . PRO A 1 199 ? 8.074 -12.928 22.247 1.00 36.66 199 PRO A N 1
ATOM 1573 C CA . PRO A 1 199 ? 7.632 -12.894 20.862 1.00 36.66 199 PRO A CA 1
ATOM 1574 C C . PRO A 1 199 ? 8.830 -12.946 19.898 1.00 36.66 199 PRO A C 1
ATOM 1576 O O . PRO A 1 199 ? 9.882 -12.354 20.182 1.00 36.66 199 PRO A O 1
ATOM 1579 N N . PRO A 1 200 ? 8.681 -13.591 18.727 1.00 31.19 200 PRO A N 1
ATOM 1580 C CA . PRO A 1 200 ? 9.606 -13.402 17.624 1.00 31.19 200 PRO A CA 1
ATOM 1581 C C . PRO A 1 200 ? 9.529 -11.950 17.129 1.00 31.19 200 PRO A C 1
ATOM 1583 O O . PRO A 1 200 ? 8.500 -11.277 17.192 1.00 31.19 200 PRO A O 1
ATOM 1586 N N . LYS A 1 201 ? 10.669 -11.443 16.662 1.00 32.88 201 LYS A N 1
ATOM 1587 C CA . LYS A 1 201 ? 10.840 -10.068 16.190 1.00 32.88 201 LYS A CA 1
ATOM 1588 C C . LYS A 1 201 ? 10.133 -9.864 14.842 1.00 32.88 201 LYS A C 1
ATOM 1590 O O . LYS A 1 201 ? 10.747 -10.076 13.804 1.00 32.88 201 LYS A O 1
ATOM 1595 N N . SER A 1 202 ? 8.905 -9.356 14.851 1.00 33.22 202 SER A N 1
ATOM 1596 C CA . SER A 1 202 ? 8.324 -8.603 13.725 1.00 33.22 202 SER A CA 1
ATOM 1597 C C . SER A 1 202 ? 7.886 -7.215 14.199 1.00 33.22 202 SER A C 1
ATOM 1599 O O . SER A 1 202 ? 6.721 -6.838 14.188 1.00 33.22 202 SER A O 1
ATOM 1601 N N . SER A 1 203 ? 8.838 -6.417 14.680 1.00 30.48 203 SER A N 1
ATOM 1602 C CA . SER A 1 203 ? 8.541 -5.045 15.074 1.00 30.48 203 SER A CA 1
ATOM 1603 C C . SER A 1 203 ? 8.421 -4.155 13.832 1.00 30.48 203 SER A C 1
ATOM 1605 O O . SER A 1 203 ? 9.443 -3.775 13.256 1.00 30.48 203 SER A O 1
ATOM 1607 N N . LEU A 1 204 ? 7.205 -3.734 13.470 1.00 38.53 204 LEU A N 1
ATOM 1608 C CA . LEU A 1 204 ? 7.023 -2.437 12.812 1.00 38.53 204 LEU A CA 1
ATOM 1609 C C . LEU A 1 204 ? 7.358 -1.354 13.848 1.00 38.53 204 LEU A C 1
ATOM 1611 O O . LEU A 1 204 ? 6.498 -0.780 14.513 1.00 38.53 204 LEU A O 1
ATOM 1615 N N . THR A 1 205 ? 8.650 -1.095 14.046 1.00 33.66 205 THR A N 1
ATOM 1616 C CA . THR A 1 205 ? 9.106 0.011 14.887 1.00 33.66 205 THR A CA 1
ATOM 1617 C C . THR A 1 205 ? 8.728 1.333 14.224 1.00 33.66 205 THR A C 1
ATOM 1619 O O . THR A 1 205 ? 9.483 1.857 13.403 1.00 33.66 205 THR A O 1
ATOM 1622 N N . ARG A 1 206 ? 7.582 1.906 14.613 1.00 46.91 206 ARG A N 1
ATOM 1623 C CA . ARG A 1 206 ? 7.266 3.328 14.401 1.00 46.91 206 ARG A CA 1
ATOM 1624 C C . ARG A 1 206 ? 8.231 4.174 15.244 1.00 46.91 206 ARG A C 1
ATOM 1626 O O . ARG A 1 206 ? 7.914 4.543 16.370 1.00 46.91 206 ARG A O 1
ATOM 1633 N N . GLY A 1 207 ? 9.446 4.408 14.741 1.00 35.12 207 GLY A N 1
ATOM 1634 C CA . GLY A 1 207 ? 10.450 5.208 15.459 1.00 35.12 207 GLY A CA 1
ATOM 1635 C C . GLY A 1 207 ? 11.875 5.273 14.887 1.00 35.12 207 GLY A C 1
ATOM 1636 O O . GLY A 1 207 ? 12.751 5.823 15.550 1.00 35.12 207 GLY A O 1
ATOM 1637 N N . GLY A 1 208 ? 12.154 4.732 13.695 1.00 38.03 208 GLY A N 1
ATOM 1638 C CA . GLY A 1 208 ? 13.491 4.807 13.085 1.00 38.03 208 GLY A CA 1
ATOM 1639 C C . GLY A 1 208 ? 13.796 6.168 12.440 1.00 38.03 208 GLY A C 1
ATOM 1640 O O . GLY A 1 208 ? 12.936 6.756 11.789 1.00 38.03 208 GLY A O 1
ATOM 1641 N N . LEU A 1 209 ? 15.030 6.673 12.595 1.00 41.09 209 LEU A N 1
ATOM 1642 C CA . LEU A 1 209 ? 15.485 7.913 11.950 1.00 41.09 209 LEU A CA 1
ATOM 1643 C C . LEU A 1 209 ? 15.369 7.851 10.416 1.00 41.09 209 LEU A C 1
ATOM 1645 O O . LEU A 1 209 ? 15.864 6.926 9.772 1.00 41.09 209 LEU A O 1
ATOM 1649 N N . MET A 1 210 ? 14.791 8.921 9.865 1.00 55.97 210 MET A N 1
ATOM 1650 C CA . MET A 1 210 ? 14.509 9.178 8.450 1.00 55.97 210 MET A CA 1
ATOM 1651 C C . MET A 1 210 ? 15.755 9.038 7.569 1.00 55.97 210 MET A C 1
ATOM 1653 O O . MET A 1 210 ? 16.702 9.821 7.702 1.00 55.97 210 MET A O 1
ATOM 1657 N N . ARG A 1 211 ? 15.762 8.088 6.629 1.00 55.97 211 ARG A N 1
ATOM 1658 C CA . ARG A 1 211 ? 16.825 7.982 5.621 1.00 55.97 211 ARG A CA 1
ATOM 1659 C C . ARG A 1 211 ? 16.231 7.648 4.262 1.00 55.97 211 ARG A C 1
ATOM 1661 O O . ARG A 1 211 ? 15.435 6.727 4.137 1.00 55.97 211 ARG A O 1
ATOM 1668 N N . LEU A 1 212 ? 16.642 8.408 3.248 1.00 67.25 212 LEU A N 1
ATOM 1669 C CA . LEU A 1 212 ? 16.371 8.073 1.855 1.00 67.25 212 LEU A CA 1
ATOM 1670 C C . LEU A 1 212 ? 16.913 6.674 1.557 1.00 67.25 212 LEU A C 1
ATOM 1672 O O . LEU A 1 212 ? 18.048 6.370 1.938 1.00 67.25 212 LEU A O 1
ATOM 1676 N N . GLN A 1 213 ? 16.131 5.860 0.857 1.00 82.69 213 GLN A N 1
ATOM 1677 C CA . GLN A 1 213 ? 16.495 4.475 0.593 1.00 82.69 213 GLN A CA 1
ATOM 1678 C C . GLN A 1 213 ? 16.258 4.106 -0.866 1.00 82.69 213 GLN A C 1
ATOM 1680 O O . GLN A 1 213 ? 15.284 4.508 -1.504 1.00 82.69 213 GLN A O 1
ATOM 1685 N N . TRP A 1 214 ? 17.188 3.320 -1.385 1.00 88.69 214 TRP A N 1
ATOM 1686 C CA . TRP A 1 214 ? 17.026 2.578 -2.616 1.00 88.69 214 TRP A CA 1
ATOM 1687 C C . TRP A 1 214 ? 16.131 1.379 -2.355 1.00 88.69 214 TRP A C 1
ATOM 1689 O O . TRP A 1 214 ? 16.302 0.671 -1.364 1.00 88.69 214 TRP A O 1
ATOM 1699 N N . ILE A 1 215 ? 15.184 1.175 -3.260 1.00 91.12 215 ILE A N 1
ATOM 1700 C CA . ILE A 1 215 ? 14.377 -0.029 -3.367 1.00 91.12 215 ILE A CA 1
ATOM 1701 C C . ILE A 1 215 ? 14.890 -0.771 -4.594 1.00 91.12 215 ILE A C 1
ATOM 1703 O O . ILE A 1 215 ? 14.841 -0.249 -5.711 1.00 91.12 215 ILE A O 1
ATOM 1707 N N . SER A 1 216 ? 15.396 -1.975 -4.373 1.00 92.56 216 SER A N 1
ATOM 1708 C CA . SER A 1 216 ? 15.954 -2.839 -5.411 1.00 92.56 216 SER A CA 1
ATOM 1709 C C . SER A 1 216 ? 15.232 -4.173 -5.416 1.00 92.56 216 SER A C 1
ATOM 1711 O O . SER A 1 216 ? 15.128 -4.812 -4.369 1.00 92.56 216 SER A O 1
ATOM 1713 N N . ILE A 1 217 ? 14.759 -4.583 -6.592 1.00 93.69 217 ILE A N 1
ATOM 1714 C CA . ILE A 1 217 ? 14.127 -5.886 -6.805 1.00 93.69 217 ILE A CA 1
ATOM 1715 C C . ILE A 1 217 ? 15.053 -6.734 -7.663 1.00 93.69 217 ILE A C 1
ATOM 1717 O O . ILE A 1 217 ? 15.344 -6.389 -8.813 1.00 93.69 217 ILE A O 1
ATOM 1721 N N . PHE A 1 218 ? 15.493 -7.852 -7.111 1.00 92.75 218 PHE A N 1
ATOM 1722 C CA . PHE A 1 218 ? 16.298 -8.851 -7.789 1.00 92.75 218 PHE A CA 1
ATOM 1723 C C . PHE A 1 218 ? 15.404 -9.987 -8.262 1.00 92.75 218 PHE A C 1
ATOM 1725 O O . PHE A 1 218 ? 14.447 -10.359 -7.585 1.00 92.75 218 PHE A O 1
ATOM 1732 N N . GLN A 1 219 ? 15.710 -10.524 -9.433 1.00 91.00 219 GLN A N 1
ATOM 1733 C CA . GLN A 1 219 ? 14.977 -11.633 -10.023 1.00 91.00 219 GLN A CA 1
ATOM 1734 C C . GLN A 1 219 ? 15.961 -12.692 -10.506 1.00 91.00 219 GLN A C 1
ATOM 1736 O O . GLN A 1 219 ? 16.968 -12.355 -11.136 1.00 91.00 219 GLN A O 1
ATOM 1741 N N . GLU A 1 220 ? 15.661 -13.958 -10.223 1.00 90.00 220 GLU A N 1
ATOM 1742 C CA . GLU A 1 220 ? 16.409 -15.071 -10.799 1.00 90.00 220 GLU A CA 1
ATOM 1743 C C . GLU A 1 220 ? 16.156 -15.154 -12.310 1.00 90.00 220 GLU A C 1
ATOM 1745 O O . GLU A 1 220 ? 15.013 -15.112 -12.786 1.00 90.00 220 GLU A O 1
ATOM 1750 N N . HIS A 1 221 ? 17.240 -15.263 -13.072 1.00 86.94 221 HIS A N 1
ATOM 1751 C CA . HIS A 1 221 ? 17.206 -15.314 -14.527 1.00 86.94 221 HIS A CA 1
ATOM 1752 C C . HIS A 1 221 ? 18.311 -16.241 -15.055 1.00 86.94 221 HIS A C 1
ATOM 1754 O O . HIS A 1 221 ? 19.377 -16.316 -14.439 1.00 86.94 221 HIS A O 1
ATOM 1760 N N . PRO A 1 222 ? 18.124 -16.905 -16.215 1.00 85.81 222 PRO A N 1
ATOM 1761 C CA . PRO A 1 222 ? 19.221 -17.574 -16.907 1.00 85.81 222 PRO A CA 1
ATOM 1762 C C . PRO A 1 222 ? 20.449 -16.660 -17.067 1.00 85.81 222 PRO A C 1
ATOM 1764 O O . PRO A 1 222 ? 20.274 -15.446 -17.235 1.00 85.81 222 PRO A O 1
ATOM 1767 N N . PRO A 1 223 ? 21.678 -17.211 -17.056 1.00 87.19 223 PRO A N 1
ATOM 1768 C CA . PRO A 1 223 ? 22.897 -16.411 -17.072 1.00 87.19 223 PRO A CA 1
ATOM 1769 C C . PRO A 1 223 ? 22.892 -15.339 -18.168 1.00 87.19 223 PRO A C 1
ATOM 1771 O O . PRO A 1 223 ? 22.787 -15.640 -19.358 1.00 87.19 223 PRO A O 1
ATOM 1774 N N . MET A 1 224 ? 23.014 -14.076 -17.760 1.00 89.50 224 MET A N 1
ATOM 1775 C CA . MET A 1 224 ? 23.059 -12.922 -18.655 1.00 89.50 224 MET A CA 1
ATOM 1776 C C . MET A 1 224 ? 24.130 -11.914 -18.237 1.00 89.50 224 MET A C 1
ATOM 1778 O O . MET A 1 224 ? 24.586 -11.888 -17.092 1.00 89.50 224 MET A O 1
ATOM 1782 N N . ARG A 1 225 ? 24.540 -11.058 -19.180 1.00 91.69 225 ARG A N 1
ATOM 1783 C CA . ARG A 1 225 ? 25.448 -9.941 -18.900 1.00 91.69 225 ARG A CA 1
ATOM 1784 C C . ARG A 1 225 ? 24.621 -8.748 -18.434 1.00 91.69 225 ARG A C 1
ATOM 1786 O O . ARG A 1 225 ? 23.688 -8.352 -19.128 1.00 91.69 225 ARG A O 1
ATOM 1793 N N . GLN A 1 226 ? 24.985 -8.178 -17.288 1.00 93.25 226 GLN A N 1
ATOM 1794 C CA . GLN A 1 226 ? 24.362 -6.981 -16.730 1.00 93.25 226 GLN A CA 1
ATOM 1795 C C . GLN A 1 226 ? 25.437 -5.943 -16.397 1.00 93.25 226 GLN A C 1
ATOM 1797 O O . GLN A 1 226 ? 26.459 -6.258 -15.789 1.00 93.25 226 GLN A O 1
ATOM 1802 N N . ARG A 1 227 ? 25.201 -4.691 -16.790 1.00 93.69 227 ARG A N 1
ATOM 1803 C CA . ARG A 1 227 ? 26.032 -3.530 -16.471 1.00 93.69 227 ARG A CA 1
ATOM 1804 C C . ARG A 1 227 ? 25.177 -2.477 -15.786 1.00 93.69 227 ARG A C 1
ATOM 1806 O O . ARG A 1 227 ? 24.102 -2.121 -16.259 1.00 93.69 227 ARG A O 1
ATOM 1813 N N . ILE A 1 228 ? 25.688 -1.952 -14.682 1.00 93.88 228 ILE A N 1
ATOM 1814 C CA . ILE A 1 228 ? 25.003 -0.947 -13.877 1.00 93.88 228 ILE A CA 1
ATOM 1815 C C . ILE A 1 228 ? 25.885 0.294 -13.799 1.00 93.88 228 ILE A C 1
ATOM 1817 O O . ILE A 1 228 ? 27.086 0.205 -13.534 1.00 93.88 228 ILE A O 1
ATOM 1821 N N . ARG A 1 229 ? 25.292 1.460 -14.049 1.00 92.56 229 ARG A N 1
ATOM 1822 C CA . ARG A 1 229 ? 25.927 2.768 -13.861 1.00 92.56 229 ARG A CA 1
ATOM 1823 C C . ARG A 1 229 ? 25.041 3.608 -12.955 1.00 92.56 229 ARG A C 1
ATOM 1825 O O . ARG A 1 229 ? 23.838 3.669 -13.172 1.00 92.56 229 ARG A O 1
ATOM 1832 N N . TYR A 1 230 ? 25.617 4.245 -11.946 1.00 92.56 230 TYR A N 1
ATOM 1833 C CA . TYR A 1 230 ? 24.903 5.115 -11.012 1.00 92.56 230 TYR A CA 1
ATOM 1834 C C . TYR A 1 230 ? 25.699 6.397 -10.784 1.00 92.56 230 TYR A C 1
ATOM 1836 O O . TYR A 1 230 ? 26.882 6.458 -11.112 1.00 92.56 230 TYR A O 1
ATOM 1844 N N . ASN A 1 231 ? 25.043 7.422 -10.236 1.00 91.62 231 ASN A N 1
ATOM 1845 C CA . ASN A 1 231 ? 25.598 8.772 -10.097 1.00 91.62 231 ASN A CA 1
ATOM 1846 C C . ASN A 1 231 ? 25.988 9.414 -11.445 1.00 91.62 231 ASN A C 1
ATOM 1848 O O . ASN A 1 231 ? 26.969 10.148 -11.527 1.00 91.62 231 ASN A O 1
ATOM 1852 N N . VAL A 1 232 ? 25.220 9.137 -12.502 1.00 92.31 232 VAL A N 1
ATOM 1853 C CA . VAL A 1 232 ? 25.489 9.628 -13.860 1.00 92.31 232 VAL A CA 1
ATOM 1854 C C . VAL A 1 232 ? 24.747 10.943 -14.112 1.00 92.31 232 VAL A C 1
ATOM 1856 O O . VAL A 1 232 ? 23.555 11.042 -13.829 1.00 92.31 232 VAL A O 1
ATOM 1859 N N . ASP A 1 233 ? 25.424 11.949 -14.661 1.00 91.31 233 ASP A N 1
ATOM 1860 C CA . ASP A 1 233 ? 24.804 13.218 -15.065 1.00 91.31 233 ASP A CA 1
ATOM 1861 C C . ASP A 1 233 ? 24.176 13.160 -16.477 1.00 91.31 233 ASP A C 1
ATOM 1863 O O . ASP A 1 233 ? 24.321 12.189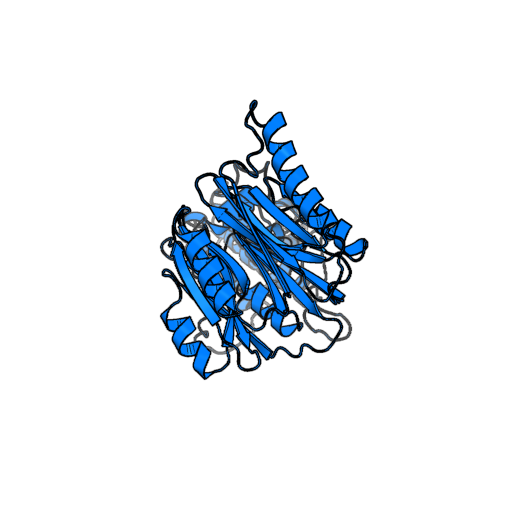 -17.219 1.00 91.31 233 ASP A O 1
ATOM 1867 N N . ASN A 1 234 ? 23.474 14.224 -16.877 1.00 88.00 234 ASN A N 1
ATOM 1868 C CA . ASN A 1 234 ? 22.829 14.308 -18.194 1.00 88.00 234 ASN A CA 1
ATOM 1869 C C . ASN A 1 234 ? 23.814 14.312 -19.379 1.00 88.00 234 ASN A C 1
ATOM 1871 O O . ASN A 1 234 ? 23.398 14.026 -20.499 1.00 88.00 234 ASN A O 1
ATOM 1875 N N . VAL A 1 235 ? 25.080 14.680 -19.159 1.00 87.69 235 VAL A N 1
ATOM 1876 C CA . VAL A 1 235 ? 26.089 14.845 -20.219 1.00 87.69 235 VAL A CA 1
ATOM 1877 C C . VAL A 1 235 ? 26.712 13.499 -20.570 1.00 87.69 235 VAL A C 1
ATOM 1879 O O . VAL A 1 235 ? 26.862 13.166 -21.742 1.00 87.69 235 VAL A O 1
ATOM 1882 N N . ASN A 1 236 ? 27.033 12.707 -19.550 1.00 91.50 236 ASN A N 1
ATOM 1883 C CA . ASN A 1 236 ? 27.696 11.417 -19.684 1.00 91.50 236 ASN A CA 1
ATOM 1884 C C . ASN A 1 236 ? 26.713 10.265 -19.930 1.00 91.50 236 ASN A C 1
ATOM 1886 O O . ASN A 1 236 ? 27.105 9.214 -20.435 1.00 91.50 236 ASN A O 1
ATOM 1890 N N . LEU A 1 237 ? 25.431 10.444 -19.602 1.00 91.62 237 LEU A N 1
ATOM 1891 C CA . LEU A 1 237 ? 24.428 9.392 -19.748 1.00 91.62 237 LEU A CA 1
ATOM 1892 C C . LEU A 1 237 ? 24.319 8.822 -21.181 1.00 91.62 237 LEU A C 1
ATOM 1894 O O . LEU A 1 237 ? 24.369 7.596 -21.310 1.00 91.62 237 LEU A O 1
ATOM 1898 N N . PRO A 1 238 ? 24.225 9.631 -22.258 1.00 91.94 238 PRO A N 1
ATOM 1899 C CA . PRO A 1 238 ? 24.146 9.093 -23.617 1.00 91.94 238 PRO A CA 1
ATOM 1900 C C . PRO A 1 238 ? 25.384 8.281 -24.018 1.00 91.94 238 PRO A C 1
ATOM 1902 O O . PRO A 1 238 ? 25.245 7.249 -24.669 1.00 91.94 238 PRO A O 1
ATOM 1905 N N . LEU A 1 239 ? 26.579 8.702 -23.583 1.00 92.81 239 LEU A N 1
ATOM 1906 C CA . LEU A 1 239 ? 27.836 7.992 -23.849 1.00 92.81 239 LEU A CA 1
ATOM 1907 C C . LEU A 1 239 ? 27.800 6.574 -23.268 1.00 92.81 239 LEU A C 1
ATOM 1909 O O . LEU A 1 239 ? 28.059 5.610 -23.983 1.00 92.81 239 LEU A O 1
ATOM 1913 N N . PHE A 1 240 ? 27.389 6.425 -22.005 1.00 92.62 240 PHE A N 1
ATOM 1914 C CA . PHE A 1 240 ? 27.301 5.107 -21.370 1.00 92.62 240 PHE A CA 1
ATOM 1915 C C . PHE A 1 240 ? 26.243 4.193 -21.999 1.00 92.62 240 PHE A C 1
ATOM 1917 O O . PHE A 1 240 ? 26.439 2.977 -22.043 1.00 92.62 240 PHE A O 1
ATOM 1924 N N . ILE A 1 241 ? 25.128 4.758 -22.478 1.00 92.88 241 ILE A N 1
ATOM 1925 C CA . ILE A 1 241 ? 24.092 3.986 -23.178 1.00 92.88 241 ILE A CA 1
ATOM 1926 C C . ILE A 1 241 ? 24.629 3.470 -24.520 1.00 92.88 241 ILE A C 1
ATOM 1928 O O . ILE A 1 241 ? 24.426 2.300 -24.840 1.00 92.88 241 ILE A O 1
ATOM 1932 N N . GLU A 1 242 ? 25.341 4.299 -25.288 1.00 92.00 242 GLU A N 1
ATOM 1933 C CA . GLU A 1 242 ? 25.929 3.880 -26.568 1.00 92.00 242 GLU A CA 1
ATOM 1934 C C . GLU A 1 242 ? 27.062 2.857 -26.384 1.00 92.00 242 GLU A C 1
ATOM 1936 O O . GLU A 1 242 ? 27.125 1.880 -27.129 1.00 92.00 242 GLU A O 1
ATOM 1941 N N . GLU A 1 243 ? 27.899 2.997 -25.349 1.00 92.69 243 GLU A N 1
ATOM 1942 C CA . GLU A 1 243 ? 28.900 1.980 -24.984 1.00 92.69 243 GLU A CA 1
ATOM 1943 C C . GLU A 1 243 ? 28.252 0.623 -24.670 1.00 92.69 243 GLU A C 1
ATOM 1945 O O . GLU A 1 243 ? 28.692 -0.418 -25.155 1.00 92.69 243 GLU A O 1
ATOM 1950 N N . ALA A 1 244 ? 27.184 0.609 -23.868 1.00 91.44 244 ALA A N 1
ATOM 1951 C CA . ALA A 1 244 ? 26.474 -0.627 -23.550 1.00 91.44 244 ALA A CA 1
ATOM 1952 C C . ALA A 1 244 ? 25.782 -1.233 -24.778 1.00 91.44 244 ALA A C 1
ATOM 1954 O O . ALA A 1 244 ? 25.783 -2.454 -24.947 1.00 91.44 244 ALA A O 1
ATOM 1955 N N . ARG A 1 245 ? 25.245 -0.386 -25.662 1.00 91.50 245 ARG A N 1
ATOM 1956 C CA . ARG A 1 245 ? 24.638 -0.808 -26.925 1.00 91.50 245 ARG A CA 1
ATOM 1957 C C . ARG A 1 245 ? 25.660 -1.445 -27.865 1.00 91.50 245 ARG A C 1
ATOM 1959 O O . ARG A 1 245 ? 25.336 -2.451 -28.494 1.00 91.50 245 ARG A O 1
ATOM 1966 N N . ALA A 1 246 ? 26.881 -0.911 -27.930 1.00 91.62 246 ALA A N 1
ATOM 1967 C CA . ALA A 1 246 ? 27.982 -1.507 -28.688 1.00 91.62 246 ALA A CA 1
ATOM 1968 C C . ALA A 1 246 ? 28.334 -2.920 -28.183 1.00 91.62 246 ALA A C 1
ATOM 1970 O O . ALA A 1 246 ? 28.654 -3.800 -28.979 1.00 91.62 246 ALA A O 1
ATOM 1971 N N . ASP A 1 247 ? 28.171 -3.166 -26.880 1.00 91.88 247 ASP A N 1
ATOM 1972 C CA . ASP A 1 247 ? 28.361 -4.480 -26.253 1.00 91.88 247 ASP A CA 1
ATOM 1973 C C . ASP A 1 247 ? 27.139 -5.422 -26.375 1.00 91.88 247 ASP A C 1
ATOM 1975 O O . ASP A 1 247 ? 27.168 -6.562 -25.884 1.00 91.88 247 ASP A O 1
ATOM 1979 N N . GLY A 1 248 ? 26.059 -4.971 -27.025 1.00 90.75 248 GLY A N 1
ATOM 1980 C CA . GLY A 1 248 ? 24.812 -5.722 -27.196 1.00 90.75 248 GLY A CA 1
ATOM 1981 C C . GLY A 1 248 ? 23.934 -5.774 -25.941 1.00 90.75 248 GLY A C 1
ATOM 1982 O O . GLY A 1 248 ? 23.208 -6.748 -25.746 1.00 90.75 248 GLY A O 1
ATOM 1983 N N . MET A 1 249 ? 24.023 -4.769 -25.069 1.00 93.69 249 MET A N 1
ATOM 1984 C CA . MET A 1 249 ? 23.153 -4.603 -23.901 1.00 93.69 249 MET A CA 1
ATOM 1985 C C . MET A 1 249 ? 22.190 -3.435 -24.114 1.00 93.69 249 MET A C 1
ATOM 1987 O O . MET A 1 249 ? 22.543 -2.425 -24.720 1.00 93.69 249 MET A O 1
ATOM 1991 N N . TYR A 1 250 ? 20.983 -3.556 -23.573 1.00 94.50 250 TYR A N 1
ATOM 1992 C CA . TYR A 1 250 ? 19.960 -2.514 -23.642 1.00 94.50 250 TYR A CA 1
ATOM 1993 C C . TYR A 1 250 ? 19.538 -2.086 -22.245 1.00 94.50 250 TYR A C 1
ATOM 1995 O O . TYR A 1 250 ? 19.595 -2.874 -21.304 1.00 94.50 250 TYR A O 1
ATOM 2003 N N . VAL A 1 251 ? 19.091 -0.839 -22.110 1.00 94.94 251 VAL A N 1
ATOM 2004 C CA . VAL A 1 251 ? 18.571 -0.312 -20.847 1.00 94.94 251 VAL A CA 1
ATOM 2005 C C . VAL A 1 251 ? 17.279 -1.041 -20.480 1.00 94.94 251 VAL A C 1
ATOM 2007 O O . VAL A 1 251 ? 16.322 -1.027 -21.259 1.00 94.94 251 VAL A O 1
ATOM 2010 N N . SER A 1 252 ? 17.240 -1.631 -19.289 1.00 93.00 252 SER A N 1
ATOM 2011 C CA . SER A 1 252 ? 16.087 -2.368 -18.762 1.00 93.00 252 SER A CA 1
ATOM 2012 C C . SER A 1 252 ? 15.366 -1.636 -17.637 1.00 93.00 252 SER A C 1
ATOM 2014 O O . SER A 1 252 ? 14.139 -1.633 -17.602 1.00 93.00 252 SER A O 1
ATOM 2016 N N . SER A 1 253 ? 16.102 -0.953 -16.758 1.00 94.00 253 SER A N 1
ATOM 2017 C CA . SER A 1 253 ? 15.535 -0.167 -15.659 1.00 94.00 253 SER A CA 1
ATOM 2018 C C . SER A 1 253 ? 16.322 1.121 -15.450 1.00 94.00 253 SER A C 1
ATOM 2020 O O . SER A 1 253 ? 17.546 1.158 -15.589 1.00 94.00 253 SER A O 1
ATOM 2022 N N . VAL A 1 254 ? 15.613 2.185 -15.078 1.00 94.44 254 VAL A N 1
ATOM 2023 C CA . VAL A 1 254 ? 16.195 3.496 -14.776 1.00 94.44 254 VAL A CA 1
ATOM 2024 C C . VAL A 1 254 ? 15.603 4.039 -13.484 1.00 94.44 254 VAL A C 1
ATOM 2026 O O . VAL A 1 254 ? 14.426 3.845 -13.198 1.00 94.44 254 VAL A O 1
ATOM 2029 N N . ALA A 1 255 ? 16.422 4.739 -12.713 1.00 93.38 255 ALA A N 1
ATOM 2030 C CA . ALA A 1 255 ? 16.019 5.455 -11.515 1.00 93.38 255 ALA A CA 1
ATOM 2031 C C . ALA A 1 255 ? 16.810 6.760 -11.415 1.00 93.38 255 ALA A C 1
ATOM 2033 O O . ALA A 1 255 ? 17.851 6.921 -12.056 1.00 93.38 255 ALA A O 1
ATOM 2034 N N . SER A 1 256 ? 16.339 7.686 -10.589 1.00 90.69 256 SER A N 1
ATOM 2035 C CA . SER A 1 256 ? 17.068 8.913 -10.287 1.00 90.69 256 SER A CA 1
ATOM 2036 C C . SER A 1 256 ? 17.216 9.088 -8.789 1.00 90.69 256 SER A C 1
ATOM 2038 O O . SER A 1 256 ? 16.312 8.769 -8.019 1.00 90.69 256 SER A O 1
ATOM 2040 N N . ARG A 1 257 ? 18.358 9.634 -8.385 1.00 88.25 257 ARG A N 1
ATOM 2041 C CA . ARG A 1 257 ? 18.601 10.148 -7.045 1.00 88.25 257 ARG A CA 1
ATOM 2042 C C . ARG A 1 257 ? 19.022 11.601 -7.174 1.00 88.25 257 ARG A C 1
ATOM 2044 O O . ARG A 1 257 ? 20.112 11.896 -7.665 1.00 88.25 257 ARG A O 1
ATOM 2051 N N . PHE A 1 258 ? 18.170 12.505 -6.696 1.00 85.19 258 PHE A N 1
ATOM 2052 C CA . PHE A 1 258 ? 18.314 13.939 -6.931 1.00 85.19 258 PHE A CA 1
ATOM 2053 C C . PHE A 1 258 ? 18.338 14.236 -8.439 1.00 85.19 258 PHE A C 1
ATOM 2055 O O . PHE A 1 258 ? 17.335 14.039 -9.117 1.00 85.19 258 PHE A O 1
ATOM 2062 N N . ASN A 1 259 ? 19.484 14.665 -8.970 1.00 86.75 259 ASN A N 1
ATOM 2063 C CA . ASN A 1 259 ? 19.682 14.995 -10.384 1.00 86.75 259 ASN A CA 1
ATOM 2064 C C . ASN A 1 259 ? 20.653 14.035 -11.083 1.00 86.75 259 ASN A C 1
ATOM 2066 O O . ASN A 1 259 ? 21.213 14.382 -12.120 1.00 86.75 259 ASN A O 1
ATOM 2070 N N . LEU A 1 260 ? 20.892 12.865 -10.485 1.00 90.81 260 LEU A N 1
ATOM 2071 C CA . LEU A 1 260 ? 21.799 11.853 -11.007 1.00 90.81 260 LEU A CA 1
ATOM 2072 C C . LEU A 1 260 ? 21.048 10.560 -11.306 1.00 90.81 260 LEU A C 1
ATOM 2074 O O . LEU A 1 260 ? 20.239 10.091 -10.505 1.00 90.81 260 LEU A O 1
ATOM 2078 N N . TRP A 1 261 ? 21.379 9.955 -12.437 1.00 93.31 261 TRP A N 1
ATOM 2079 C CA . TRP A 1 261 ? 20.748 8.744 -12.929 1.00 93.31 261 TRP A CA 1
ATOM 2080 C C . TRP A 1 261 ? 21.443 7.490 -12.410 1.00 93.31 261 TRP A C 1
ATOM 2082 O O . TRP A 1 261 ? 22.668 7.437 -12.250 1.00 93.31 261 TRP A O 1
ATOM 2092 N N . ALA A 1 262 ? 20.633 6.462 -12.194 1.00 94.06 262 ALA A N 1
ATOM 2093 C CA . ALA A 1 262 ? 21.053 5.079 -12.102 1.00 94.06 262 ALA A CA 1
ATOM 2094 C C . ALA A 1 262 ? 20.389 4.294 -13.235 1.00 94.06 262 ALA A C 1
ATOM 2096 O O . ALA A 1 262 ? 19.169 4.325 -13.391 1.00 94.06 262 ALA A O 1
ATOM 2097 N N . VAL A 1 263 ? 21.201 3.617 -14.039 1.00 94.38 263 VAL A N 1
ATOM 2098 C CA . VAL A 1 263 ? 20.784 2.919 -15.251 1.00 94.38 263 VAL A CA 1
ATOM 2099 C C . VAL A 1 263 ? 21.298 1.491 -15.208 1.00 94.38 263 VAL A C 1
ATOM 2101 O O . VAL A 1 263 ? 22.492 1.242 -15.016 1.00 94.38 263 VAL A O 1
ATOM 2104 N N . VAL A 1 264 ? 20.367 0.563 -15.388 1.00 94.94 264 VAL A N 1
ATOM 2105 C CA . VAL A 1 264 ? 20.612 -0.872 -15.491 1.00 94.94 264 VAL A CA 1
ATOM 2106 C C . VAL A 1 264 ? 20.495 -1.258 -16.957 1.00 94.94 264 VAL A C 1
ATOM 2108 O O . VAL A 1 264 ? 19.515 -0.910 -17.620 1.00 94.94 264 VAL A O 1
ATOM 2111 N N . MET A 1 265 ? 21.513 -1.943 -17.466 1.00 94.94 265 MET A N 1
ATOM 2112 C CA . MET A 1 265 ? 21.585 -2.421 -18.842 1.00 94.94 265 MET A CA 1
ATOM 2113 C C . MET A 1 265 ? 21.883 -3.912 -18.834 1.00 94.94 265 MET A C 1
ATOM 2115 O O . MET A 1 265 ? 22.783 -4.349 -18.118 1.00 94.94 265 MET A O 1
ATOM 2119 N N . ASP A 1 266 ? 21.166 -4.695 -19.629 1.00 93.56 266 ASP A N 1
ATOM 2120 C CA . ASP A 1 266 ? 21.389 -6.135 -19.715 1.00 93.56 266 ASP A CA 1
ATOM 2121 C C . ASP A 1 266 ? 21.207 -6.683 -21.133 1.00 93.56 266 ASP A C 1
ATOM 2123 O O . ASP A 1 266 ? 20.624 -6.049 -22.017 1.00 93.56 266 ASP A O 1
ATOM 2127 N N . SER A 1 267 ? 21.774 -7.868 -21.362 1.00 91.75 267 SER A N 1
ATOM 2128 C CA . SER A 1 267 ? 21.658 -8.595 -22.629 1.00 91.75 267 SER A CA 1
ATOM 2129 C C . SER A 1 267 ? 20.411 -9.488 -22.707 1.00 91.75 267 SER A C 1
ATOM 2131 O O . SER A 1 267 ? 20.208 -10.138 -23.729 1.00 91.75 267 SER A O 1
ATOM 2133 N N . GLY A 1 268 ? 19.612 -9.575 -21.637 1.00 86.25 268 GLY A N 1
ATOM 2134 C CA . GLY A 1 268 ? 18.458 -10.475 -21.516 1.00 86.25 268 GLY A CA 1
ATOM 2135 C C . GLY A 1 268 ? 17.120 -9.851 -21.923 1.00 86.25 268 GLY A C 1
ATOM 2136 O O . GLY A 1 268 ? 16.117 -10.553 -21.990 1.00 86.25 268 GLY A O 1
ATOM 2137 N N . THR A 1 269 ? 17.089 -8.551 -22.227 1.00 85.75 269 THR A N 1
ATOM 2138 C CA . THR A 1 269 ? 15.853 -7.814 -22.554 1.00 85.75 269 THR A CA 1
ATOM 2139 C C . THR A 1 269 ? 15.059 -8.331 -23.761 1.00 85.75 269 THR A C 1
ATOM 2141 O O . THR A 1 269 ? 13.853 -8.101 -23.845 1.00 85.75 269 THR A O 1
ATOM 2144 N N . GLY A 1 270 ? 15.722 -8.965 -24.736 1.00 85.75 270 GLY A N 1
ATOM 2145 C CA . GLY A 1 270 ? 15.112 -9.318 -26.023 1.00 85.75 270 GLY A CA 1
ATOM 2146 C C . GLY A 1 270 ? 14.801 -8.115 -26.930 1.00 85.75 270 GLY A C 1
ATOM 2147 O O . GLY A 1 270 ? 14.070 -8.262 -27.912 1.00 85.75 270 GLY A O 1
ATOM 2148 N N . PHE A 1 271 ? 15.321 -6.921 -26.622 1.00 90.75 271 PHE A N 1
ATOM 2149 C CA . PHE A 1 271 ? 15.138 -5.737 -27.463 1.00 90.75 271 PHE A CA 1
ATOM 2150 C C . PHE A 1 271 ? 16.048 -5.762 -28.698 1.00 90.75 271 PHE A C 1
ATOM 2152 O O . PHE A 1 271 ? 17.164 -6.274 -28.668 1.00 90.75 271 PHE A O 1
ATOM 2159 N N . THR A 1 272 ? 15.570 -5.183 -29.801 1.00 89.50 272 THR A N 1
ATOM 2160 C CA . THR A 1 272 ? 16.309 -5.103 -31.078 1.00 89.50 272 THR A CA 1
ATOM 2161 C C . THR A 1 272 ? 16.799 -3.697 -31.403 1.00 89.50 272 THR A C 1
ATOM 2163 O O . THR A 1 272 ? 17.735 -3.520 -32.179 1.00 89.50 272 THR A O 1
ATOM 2166 N N . ALA A 1 273 ? 16.165 -2.678 -30.827 1.00 91.06 273 ALA A N 1
ATOM 2167 C CA . ALA A 1 273 ? 16.564 -1.287 -30.964 1.00 91.06 273 ALA A CA 1
ATOM 2168 C C . ALA A 1 273 ? 16.043 -0.475 -29.780 1.00 91.06 273 ALA A C 1
ATOM 2170 O O . ALA A 1 273 ? 14.985 -0.783 -29.233 1.00 91.06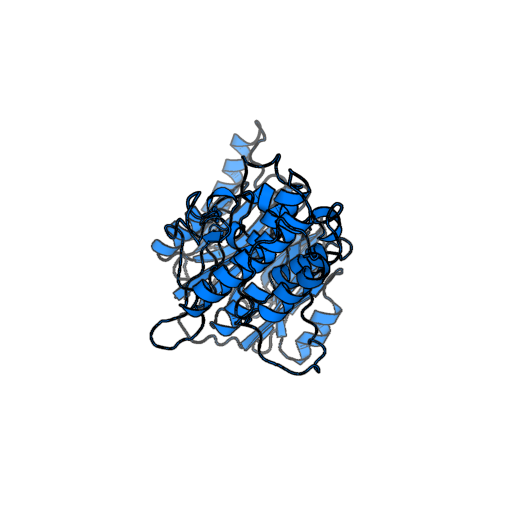 273 ALA A O 1
ATOM 2171 N N . GLN A 1 274 ? 16.739 0.607 -29.439 1.00 93.38 274 GLN A N 1
ATOM 2172 C CA . GLN A 1 274 ? 16.360 1.492 -28.345 1.00 93.38 274 GLN A CA 1
ATOM 2173 C C . GLN A 1 274 ? 16.656 2.947 -28.707 1.00 93.38 274 GLN A C 1
ATOM 2175 O O . GLN A 1 274 ? 17.628 3.239 -29.403 1.00 93.38 274 GLN A O 1
ATOM 2180 N N . VAL A 1 275 ? 15.786 3.844 -28.261 1.00 93.50 275 VAL A N 1
ATOM 2181 C CA . VAL A 1 275 ? 15.936 5.296 -28.354 1.00 93.50 275 VAL A CA 1
ATOM 2182 C C . VAL A 1 275 ? 15.667 5.894 -26.982 1.00 93.50 275 VAL A C 1
ATOM 2184 O O . VAL A 1 275 ? 14.848 5.379 -26.220 1.00 93.50 275 VAL A O 1
ATOM 2187 N N . HIS A 1 276 ? 16.356 6.979 -26.650 1.00 92.44 276 HIS A N 1
ATOM 2188 C CA . HIS A 1 276 ? 16.189 7.652 -25.370 1.00 92.44 276 HIS A CA 1
ATOM 2189 C C . HIS A 1 276 ? 16.163 9.167 -25.553 1.00 92.44 276 HIS A C 1
ATOM 2191 O O . HIS A 1 276 ? 16.701 9.704 -26.521 1.00 92.44 276 HIS A O 1
ATOM 2197 N N . THR A 1 277 ? 15.521 9.860 -24.620 1.00 89.94 277 THR A N 1
ATOM 2198 C CA . THR A 1 277 ? 15.532 11.321 -24.551 1.00 89.94 277 THR A CA 1
ATOM 2199 C C . THR A 1 277 ? 15.542 11.772 -23.096 1.00 89.94 277 THR A C 1
ATOM 2201 O O . THR A 1 277 ? 14.932 11.131 -22.237 1.00 89.94 277 THR A O 1
ATOM 2204 N N . ILE A 1 278 ? 16.246 12.870 -22.825 1.00 86.81 278 ILE A N 1
ATOM 2205 C CA . ILE A 1 278 ? 16.242 13.557 -21.534 1.00 86.81 278 ILE A CA 1
ATOM 2206 C C . ILE A 1 278 ? 15.594 14.913 -21.771 1.00 86.81 278 ILE A C 1
ATOM 2208 O O . ILE A 1 278 ? 16.080 15.695 -22.587 1.00 86.81 278 ILE A O 1
ATOM 2212 N N . SER A 1 279 ? 14.508 15.203 -21.060 1.00 77.62 279 SER A N 1
ATOM 2213 C CA . SER A 1 279 ? 13.852 16.510 -21.136 1.00 77.62 279 SER A CA 1
ATOM 2214 C C . SER A 1 279 ? 13.785 17.171 -19.764 1.00 77.62 279 SER A C 1
ATOM 2216 O O . SER A 1 279 ? 13.323 16.511 -18.839 1.00 77.62 279 SER A O 1
ATOM 2218 N N . PRO A 1 280 ? 14.169 18.456 -19.624 1.00 68.69 280 PRO A N 1
ATOM 2219 C CA . PRO A 1 280 ? 14.114 19.189 -18.358 1.00 68.69 280 PRO A CA 1
ATOM 2220 C C . PRO A 1 280 ? 12.687 19.527 -17.879 1.00 68.69 280 PRO A C 1
ATOM 2222 O O . PRO A 1 280 ? 12.516 19.807 -16.700 1.00 68.69 280 PRO A O 1
ATOM 2225 N N . ASP A 1 281 ? 11.669 19.481 -18.754 1.00 63.78 281 ASP A N 1
ATOM 2226 C CA . ASP A 1 281 ? 10.310 19.993 -18.470 1.00 63.78 281 ASP A CA 1
ATOM 2227 C C . ASP A 1 281 ? 9.188 19.007 -18.858 1.00 63.78 281 ASP A C 1
ATOM 2229 O O . ASP A 1 281 ? 8.060 19.416 -19.136 1.00 63.78 281 ASP A O 1
ATOM 2233 N N . PHE A 1 282 ? 9.480 17.706 -18.930 1.00 61.56 282 PHE A N 1
ATOM 2234 C CA . PHE A 1 282 ? 8.596 16.716 -19.562 1.00 61.56 282 PHE A CA 1
ATOM 2235 C C . PHE A 1 282 ? 7.157 16.704 -18.993 1.00 61.56 282 PHE A C 1
ATOM 2237 O O . PHE A 1 282 ? 6.228 16.357 -19.721 1.00 61.56 282 PHE A O 1
ATOM 2244 N N . LEU A 1 283 ? 6.957 17.041 -17.703 1.00 56.56 283 LEU A N 1
ATOM 2245 C CA . LEU A 1 283 ? 5.740 16.665 -16.958 1.00 56.56 283 LEU A CA 1
ATOM 2246 C C . LEU A 1 283 ? 5.199 17.665 -15.926 1.00 56.56 283 LEU A C 1
ATOM 2248 O O . LEU A 1 283 ? 4.268 17.313 -15.204 1.00 56.56 283 LEU A O 1
ATOM 2252 N N . SER A 1 284 ? 5.729 18.888 -15.833 1.00 50.53 284 SER A N 1
ATOM 2253 C CA . SER A 1 284 ? 5.274 19.872 -14.835 1.00 50.53 284 SER A CA 1
ATOM 2254 C C . SER A 1 284 ? 3.903 20.467 -15.209 1.00 50.53 284 SER A C 1
ATOM 2256 O O . SER A 1 284 ? 3.832 21.304 -16.116 1.00 50.53 284 SER A O 1
ATOM 2258 N N . PRO A 1 285 ? 2.799 20.109 -14.520 1.00 46.38 285 PRO A N 1
ATOM 2259 C CA . PRO A 1 285 ? 1.487 20.678 -14.781 1.00 46.38 285 PRO A CA 1
ATOM 2260 C C . PRO A 1 285 ? 1.414 22.017 -14.040 1.00 46.38 285 PRO A C 1
ATOM 2262 O O . PRO A 1 285 ? 1.153 22.054 -12.842 1.00 46.38 285 PRO A O 1
ATOM 2265 N N . GLY A 1 286 ? 1.710 23.125 -14.723 1.00 44.28 286 GLY A N 1
ATOM 2266 C CA . GLY A 1 286 ? 1.578 24.452 -14.106 1.00 44.28 286 GLY A CA 1
ATOM 2267 C C . GLY A 1 286 ? 2.374 25.588 -14.738 1.00 44.28 286 GLY A C 1
ATOM 2268 O O . GLY A 1 286 ? 2.099 26.750 -14.450 1.00 44.28 286 GLY A O 1
ATOM 2269 N N . CYS A 1 287 ? 3.330 25.319 -15.629 1.00 42.47 287 CYS A N 1
ATOM 2270 C CA . CYS A 1 287 ? 3.982 26.417 -16.334 1.00 42.47 287 CYS A CA 1
ATOM 2271 C C . CYS A 1 287 ? 3.033 26.992 -17.395 1.00 42.47 287 CYS A C 1
ATOM 2273 O O . CYS A 1 287 ? 2.711 26.334 -18.374 1.00 42.47 287 CYS A O 1
ATOM 2275 N N . ILE A 1 288 ? 2.647 28.261 -17.260 1.00 41.19 288 ILE A N 1
ATOM 2276 C CA . ILE A 1 288 ? 1.871 29.019 -18.267 1.00 41.19 288 ILE A CA 1
ATOM 2277 C C . ILE A 1 288 ? 2.630 29.117 -19.619 1.00 41.19 288 ILE A C 1
ATOM 2279 O O . ILE A 1 288 ? 2.042 29.397 -20.657 1.00 41.19 288 ILE A O 1
ATOM 2283 N N . ARG A 1 289 ? 3.931 28.779 -19.644 1.00 43.34 289 ARG A N 1
ATOM 2284 C CA . ARG A 1 289 ? 4.750 28.582 -20.860 1.00 43.34 289 ARG A CA 1
ATOM 2285 C C . ARG A 1 289 ? 4.732 27.145 -21.433 1.00 43.34 289 ARG A C 1
ATOM 2287 O O . ARG A 1 289 ? 5.407 26.892 -22.425 1.00 43.34 289 ARG A O 1
ATOM 2294 N N . ALA A 1 290 ? 4.005 26.202 -20.827 1.00 45.97 290 ALA A N 1
ATOM 2295 C CA . ALA A 1 290 ? 4.080 24.768 -21.135 1.00 45.97 290 ALA A CA 1
ATOM 2296 C C . ALA A 1 290 ? 3.188 24.300 -22.292 1.00 45.97 290 ALA A C 1
ATOM 2298 O O . ALA A 1 290 ? 3.431 23.211 -22.796 1.00 45.97 290 ALA A O 1
ATOM 2299 N N . ALA A 1 291 ? 2.211 25.087 -22.757 1.00 44.22 291 ALA A N 1
ATOM 2300 C CA . ALA A 1 291 ? 1.296 24.642 -23.817 1.00 44.22 291 ALA A CA 1
ATOM 2301 C C . ALA A 1 291 ? 2.037 24.206 -25.101 1.00 44.22 291 ALA A C 1
ATOM 2303 O O . ALA A 1 291 ? 1.742 23.151 -25.643 1.00 44.22 291 ALA A O 1
ATOM 2304 N N . PHE A 1 292 ? 3.083 24.933 -25.514 1.00 43.25 292 PHE A N 1
ATOM 2305 C CA . PHE A 1 292 ? 3.893 24.574 -26.690 1.00 43.25 292 PHE A CA 1
ATOM 2306 C C . PHE A 1 292 ? 4.898 23.427 -26.451 1.00 43.25 292 PHE A C 1
ATOM 2308 O O . PHE A 1 292 ? 5.279 22.739 -27.395 1.00 43.25 292 PHE A O 1
ATOM 2315 N N . LYS A 1 293 ? 5.361 23.210 -25.210 1.00 44.19 293 LYS A N 1
ATOM 2316 C CA . LYS A 1 293 ? 6.360 22.171 -24.875 1.00 44.19 293 LYS A CA 1
ATOM 2317 C C . LYS A 1 293 ? 5.726 20.820 -24.526 1.00 44.19 293 LYS A C 1
ATOM 2319 O O . LYS A 1 293 ? 6.320 19.788 -24.829 1.00 44.19 293 LYS A O 1
ATOM 2324 N N . LEU A 1 294 ? 4.526 20.814 -23.936 1.00 48.62 294 LEU A N 1
ATOM 2325 C CA . LEU A 1 294 ? 3.761 19.587 -23.686 1.00 48.62 294 LEU A CA 1
ATOM 2326 C C . LEU A 1 294 ? 3.473 18.853 -25.006 1.00 48.62 294 LEU A C 1
ATOM 2328 O O . LEU A 1 294 ? 3.594 17.629 -25.076 1.00 48.62 294 LEU A O 1
ATOM 2332 N N . ASP A 1 295 ? 3.182 19.618 -26.063 1.00 52.12 295 ASP A N 1
ATOM 2333 C CA . ASP A 1 295 ? 2.956 19.096 -27.410 1.00 52.12 295 ASP A CA 1
ATOM 2334 C C . ASP A 1 295 ? 4.204 18.418 -27.981 1.00 52.12 295 ASP A C 1
ATOM 2336 O O . ASP A 1 295 ? 4.094 17.322 -28.517 1.00 52.12 295 ASP A O 1
ATOM 2340 N N . PHE A 1 296 ? 5.407 18.980 -27.808 1.00 53.19 296 PHE A N 1
ATOM 2341 C CA . PHE A 1 296 ? 6.643 18.385 -28.342 1.00 53.19 296 PHE A CA 1
ATOM 2342 C C . PHE A 1 296 ? 6.904 16.967 -27.808 1.00 53.19 296 PHE A C 1
ATOM 2344 O O . PHE A 1 296 ? 7.307 16.074 -28.549 1.00 53.19 296 PHE A O 1
ATOM 2351 N N . HIS A 1 297 ? 6.632 16.732 -26.528 1.00 66.06 297 HIS A N 1
ATOM 2352 C CA . HIS A 1 297 ? 6.887 15.448 -25.875 1.00 66.06 297 HIS A CA 1
ATOM 2353 C C . HIS A 1 297 ? 5.832 14.394 -26.185 1.00 66.06 297 HIS A C 1
ATOM 2355 O O . HIS A 1 297 ? 6.167 13.246 -26.492 1.00 66.06 297 HIS A O 1
ATOM 2361 N N . HIS A 1 298 ? 4.563 14.804 -26.172 1.00 72.31 298 HIS A N 1
ATOM 2362 C CA . HIS A 1 298 ? 3.484 13.981 -26.699 1.00 72.31 298 HIS A CA 1
ATOM 2363 C C . HIS A 1 298 ? 3.739 13.624 -28.169 1.00 72.31 298 HIS A C 1
ATOM 2365 O O . HIS A 1 298 ? 3.498 12.482 -28.558 1.00 72.31 298 HIS A O 1
ATOM 2371 N N . ASN A 1 299 ? 4.263 14.558 -28.967 1.00 78.62 299 ASN A N 1
ATOM 2372 C CA . ASN A 1 299 ? 4.594 14.335 -30.371 1.00 78.62 299 ASN A CA 1
ATOM 2373 C C . ASN A 1 299 ? 5.767 13.367 -30.527 1.00 78.62 299 ASN A C 1
ATOM 2375 O O . ASN A 1 299 ? 5.617 12.396 -31.257 1.00 78.62 299 ASN A O 1
ATOM 2379 N N . TRP A 1 300 ? 6.866 13.527 -29.779 1.00 86.69 300 TRP A N 1
ATOM 2380 C CA . TRP A 1 300 ? 7.991 12.587 -29.842 1.00 86.69 300 TRP A CA 1
ATOM 2381 C C . TRP A 1 300 ? 7.570 11.161 -29.470 1.00 86.69 300 TRP A C 1
ATOM 2383 O O . TRP A 1 300 ? 7.864 10.231 -30.219 1.00 86.69 300 TRP A O 1
ATOM 2393 N N . ILE A 1 301 ? 6.819 10.970 -28.374 1.00 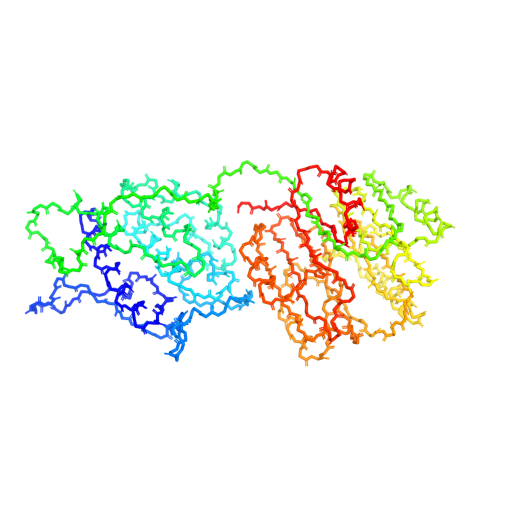86.69 301 ILE A N 1
ATOM 2394 C CA . ILE A 1 301 ? 6.303 9.638 -28.014 1.00 86.69 301 ILE A CA 1
ATOM 2395 C C . ILE A 1 301 ? 5.395 9.093 -29.122 1.00 86.69 301 ILE A C 1
ATOM 2397 O O . ILE A 1 301 ? 5.516 7.927 -29.486 1.00 86.69 301 ILE A O 1
ATOM 2401 N N . ARG A 1 302 ? 4.491 9.912 -29.676 1.00 86.69 302 ARG A N 1
ATOM 2402 C CA . ARG A 1 302 ? 3.586 9.489 -30.759 1.00 86.69 302 ARG A CA 1
ATOM 2403 C C . ARG A 1 302 ? 4.344 9.104 -32.027 1.00 86.69 302 ARG A C 1
ATOM 2405 O O . ARG A 1 302 ? 4.001 8.099 -32.643 1.00 86.69 302 ARG A O 1
ATOM 2412 N N . GLU A 1 303 ? 5.375 9.856 -32.392 1.00 89.25 303 GLU A N 1
ATOM 2413 C CA . GLU A 1 303 ? 6.267 9.542 -33.509 1.00 89.25 303 GLU A CA 1
ATOM 2414 C C . GLU A 1 303 ? 7.014 8.227 -33.271 1.00 89.25 303 GLU A C 1
ATOM 2416 O O . GLU A 1 303 ? 7.096 7.393 -34.172 1.00 89.25 303 GLU A O 1
ATOM 2421 N N . GLN A 1 304 ? 7.522 8.006 -32.055 1.00 91.12 304 GLN A N 1
ATOM 2422 C CA . GLN A 1 304 ? 8.192 6.757 -31.703 1.00 91.12 304 GLN A CA 1
ATOM 2423 C C . GLN A 1 304 ? 7.217 5.569 -31.668 1.00 91.12 304 GLN A C 1
ATOM 2425 O O . GLN A 1 304 ? 7.544 4.509 -32.204 1.00 91.12 304 GLN A O 1
ATOM 2430 N N . TRP A 1 305 ? 5.993 5.741 -31.155 1.00 90.31 305 TRP A N 1
ATOM 2431 C CA . TRP A 1 305 ? 4.931 4.732 -31.250 1.00 90.31 305 TRP A CA 1
ATOM 2432 C C . TRP A 1 305 ? 4.584 4.405 -32.707 1.00 90.31 305 TRP A C 1
ATOM 2434 O O . TRP A 1 305 ? 4.446 3.231 -33.037 1.00 90.31 305 TRP A O 1
ATOM 2444 N N . ALA A 1 306 ? 4.516 5.402 -33.599 1.00 89.50 306 ALA A N 1
ATOM 2445 C CA . ALA A 1 306 ? 4.301 5.184 -35.035 1.00 89.50 306 ALA A CA 1
ATOM 2446 C C . ALA A 1 306 ? 5.451 4.404 -35.701 1.00 89.50 306 ALA A C 1
ATOM 2448 O O . ALA A 1 306 ? 5.265 3.774 -36.738 1.00 89.50 306 ALA A O 1
ATOM 2449 N N . ARG A 1 307 ? 6.641 4.418 -35.089 1.00 90.75 307 ARG A N 1
ATOM 2450 C CA . ARG A 1 307 ? 7.816 3.637 -35.499 1.00 90.75 307 ARG A CA 1
ATOM 2451 C C . ARG A 1 307 ? 7.932 2.289 -34.773 1.00 90.75 307 ARG A C 1
ATOM 2453 O O . ARG A 1 307 ? 8.969 1.641 -34.924 1.00 90.75 307 ARG A O 1
ATOM 2460 N N . ASN A 1 308 ? 6.908 1.864 -34.025 1.00 90.19 308 ASN A N 1
ATOM 2461 C CA . ASN A 1 308 ? 6.855 0.647 -33.196 1.00 90.19 308 ASN A CA 1
ATOM 2462 C C . ASN A 1 308 ? 7.855 0.608 -32.026 1.00 90.19 308 ASN A C 1
ATOM 2464 O O . ASN A 1 308 ? 8.281 -0.464 -31.609 1.00 90.19 308 ASN A O 1
ATOM 2468 N N . TYR A 1 309 ? 8.262 1.761 -31.498 1.00 92.38 309 TYR A N 1
ATOM 2469 C CA . TYR A 1 309 ? 8.956 1.815 -30.212 1.00 92.38 309 TYR A CA 1
ATOM 2470 C C . TYR A 1 309 ? 7.938 1.916 -29.080 1.00 92.38 309 TYR A C 1
ATOM 2472 O O . TYR A 1 309 ? 6.954 2.638 -29.201 1.00 92.38 309 TYR A O 1
ATOM 2480 N N . HIS A 1 310 ? 8.204 1.262 -27.956 1.00 92.12 310 HIS A N 1
ATOM 2481 C CA . HIS A 1 310 ? 7.355 1.275 -26.766 1.00 92.12 310 HIS A CA 1
ATOM 2482 C C . HIS A 1 310 ? 8.144 1.788 -25.565 1.00 92.12 310 HIS A C 1
ATOM 2484 O O . HIS A 1 310 ? 9.324 1.487 -25.448 1.00 92.12 310 HIS A O 1
ATOM 2490 N N . ILE A 1 311 ? 7.521 2.554 -24.668 1.00 92.31 311 ILE A N 1
ATOM 2491 C CA . ILE A 1 311 ? 8.146 2.993 -23.415 1.00 92.31 311 ILE A CA 1
ATOM 2492 C C . ILE A 1 311 ? 8.424 1.751 -22.571 1.00 92.31 311 ILE A C 1
ATOM 2494 O O . ILE A 1 311 ? 7.484 1.050 -22.188 1.00 92.31 311 ILE A O 1
ATOM 2498 N N . THR A 1 312 ? 9.702 1.496 -22.295 1.00 92.06 312 THR A N 1
ATOM 2499 C CA . THR A 1 312 ? 10.160 0.342 -21.505 1.00 92.06 312 THR A CA 1
ATOM 2500 C C . THR A 1 312 ? 10.780 0.750 -20.179 1.00 92.06 312 THR A C 1
ATOM 2502 O O . THR A 1 312 ? 10.688 -0.006 -19.223 1.00 92.06 312 THR A O 1
ATOM 2505 N N . ALA A 1 313 ? 11.372 1.944 -20.094 1.00 92.75 313 ALA A N 1
ATOM 2506 C CA . ALA A 1 313 ? 11.939 2.461 -18.855 1.00 92.75 313 ALA A CA 1
ATOM 2507 C C . ALA A 1 313 ? 11.762 3.985 -18.786 1.00 92.75 313 ALA A C 1
ATOM 2509 O O . ALA A 1 313 ? 11.880 4.688 -19.794 1.00 92.75 313 ALA A O 1
ATOM 2510 N N . ILE A 1 314 ? 11.440 4.498 -17.601 1.00 92.75 314 ILE A N 1
ATOM 2511 C CA . ILE A 1 314 ? 11.219 5.924 -17.360 1.00 92.75 314 ILE A CA 1
ATOM 2512 C C . ILE A 1 314 ? 11.625 6.278 -15.927 1.00 92.75 314 ILE A C 1
ATOM 2514 O O . ILE A 1 314 ? 11.385 5.500 -15.010 1.00 92.75 314 ILE A O 1
ATOM 2518 N N . ALA A 1 315 ? 12.239 7.444 -15.728 1.00 92.12 315 ALA A N 1
ATOM 2519 C CA . ALA A 1 315 ? 12.503 7.999 -14.402 1.00 92.12 315 ALA A CA 1
ATOM 2520 C C . ALA A 1 315 ? 12.536 9.527 -14.443 1.00 92.12 315 ALA A C 1
ATOM 2522 O O . ALA A 1 315 ? 12.927 10.125 -15.447 1.00 92.12 315 ALA A O 1
ATOM 2523 N N . GLY A 1 316 ? 12.155 10.149 -13.331 1.00 89.56 316 GLY A N 1
ATOM 2524 C CA . GLY A 1 316 ? 12.253 11.585 -13.115 1.00 89.56 316 GLY A CA 1
ATOM 2525 C C . GLY A 1 316 ? 13.303 11.955 -12.087 1.00 89.56 316 GLY A C 1
ATOM 2526 O O . GLY A 1 316 ? 13.467 11.265 -11.088 1.00 89.56 316 GLY A O 1
ATOM 2527 N N . ALA A 1 317 ? 13.981 13.068 -12.326 1.00 86.62 317 ALA A N 1
ATOM 2528 C CA . ALA A 1 317 ? 14.878 13.735 -11.401 1.00 86.62 317 ALA A CA 1
ATOM 2529 C C . ALA A 1 317 ? 14.163 14.854 -10.625 1.00 86.62 317 ALA A C 1
ATOM 2531 O O . ALA A 1 317 ? 13.123 15.370 -11.046 1.00 86.62 317 ALA A O 1
ATOM 2532 N N . ASP A 1 318 ? 14.763 15.269 -9.510 1.00 82.88 318 ASP A N 1
ATOM 2533 C CA . ASP A 1 318 ? 14.222 16.298 -8.613 1.00 82.88 318 ASP A CA 1
ATOM 2534 C C . ASP A 1 318 ? 14.154 17.684 -9.284 1.00 82.88 318 ASP A C 1
ATOM 2536 O O . ASP A 1 318 ? 13.295 18.495 -8.947 1.00 82.88 318 ASP A O 1
ATOM 2540 N N . ASN A 1 319 ? 15.021 17.956 -10.266 1.00 81.56 319 ASN A N 1
ATOM 2541 C CA . ASN A 1 319 ? 14.994 19.185 -11.067 1.00 81.56 319 ASN A CA 1
ATOM 2542 C C . ASN A 1 319 ? 13.921 19.200 -12.175 1.00 81.56 319 ASN A C 1
ATOM 2544 O O . ASN A 1 319 ? 13.908 20.132 -12.975 1.00 81.56 319 ASN A O 1
ATOM 2548 N N . GLY A 1 320 ? 13.061 18.178 -12.257 1.00 79.94 320 GLY A N 1
ATOM 2549 C CA . GLY A 1 320 ? 12.035 18.043 -13.298 1.00 79.94 320 GLY A CA 1
ATOM 2550 C C . GLY A 1 320 ? 12.503 17.317 -14.562 1.00 79.94 320 GLY A C 1
ATOM 2551 O O . GLY A 1 320 ? 11.672 16.956 -15.401 1.00 79.94 320 GLY A O 1
ATOM 2552 N N . SER A 1 321 ? 13.805 17.024 -14.680 1.00 84.88 321 SER A N 1
ATOM 2553 C CA . SER A 1 321 ? 14.321 16.271 -15.822 1.00 84.88 321 SER A CA 1
ATOM 2554 C C . SER A 1 321 ? 13.730 14.871 -15.845 1.00 84.88 321 SER A C 1
ATOM 2556 O O . SER A 1 321 ? 13.711 14.187 -14.829 1.00 84.88 321 SER A O 1
ATOM 2558 N N . THR A 1 322 ? 13.266 14.415 -16.999 1.00 88.75 322 THR A N 1
ATOM 2559 C CA . THR A 1 322 ? 12.752 13.057 -17.181 1.00 88.75 322 THR A CA 1
ATOM 2560 C C . THR A 1 322 ? 13.564 12.346 -18.243 1.00 88.75 322 THR A C 1
ATOM 2562 O O . THR A 1 322 ? 13.723 12.863 -19.351 1.00 88.75 322 THR A O 1
ATOM 2565 N N . LEU A 1 323 ? 14.052 11.158 -17.901 1.00 91.50 323 LEU A N 1
ATOM 2566 C CA . LEU A 1 323 ? 14.643 10.215 -18.833 1.00 91.50 323 LEU A CA 1
ATOM 2567 C C . LEU A 1 323 ? 13.548 9.259 -19.298 1.00 91.50 323 LEU A C 1
ATOM 2569 O O . LEU A 1 323 ? 12.953 8.549 -18.485 1.00 91.50 323 LEU A O 1
ATOM 2573 N N . VAL A 1 324 ? 13.298 9.232 -20.604 1.00 92.06 324 VAL A N 1
ATOM 2574 C CA . VAL A 1 324 ? 12.378 8.281 -21.234 1.00 92.06 324 VAL A CA 1
ATOM 2575 C C . VAL A 1 324 ? 13.163 7.414 -22.196 1.00 92.06 324 VAL A C 1
ATOM 2577 O O . VAL A 1 324 ? 13.854 7.923 -23.078 1.00 92.06 324 VAL A O 1
ATOM 2580 N N . VAL A 1 325 ? 13.022 6.103 -22.038 1.00 93.38 325 VAL A N 1
ATOM 2581 C CA . VAL A 1 325 ? 13.642 5.106 -22.899 1.00 93.38 325 VAL A CA 1
ATOM 2582 C C . VAL A 1 325 ? 12.548 4.290 -23.575 1.00 93.38 325 VAL A C 1
ATOM 2584 O O . VAL A 1 325 ? 11.670 3.722 -22.915 1.00 93.38 325 VAL A O 1
ATOM 2587 N N . MET A 1 326 ? 12.595 4.243 -24.906 1.00 93.81 326 MET A N 1
ATOM 2588 C CA . MET A 1 326 ? 11.667 3.470 -25.720 1.00 93.81 326 MET A CA 1
ATOM 2589 C C . MET A 1 326 ? 12.410 2.417 -26.537 1.00 93.81 326 MET A C 1
ATOM 2591 O O . MET A 1 326 ? 13.427 2.714 -27.162 1.00 93.81 326 MET A O 1
ATOM 2595 N N . SER A 1 327 ? 11.888 1.196 -26.570 1.00 93.12 327 SER A N 1
ATOM 2596 C CA . SER A 1 327 ? 12.552 0.041 -27.180 1.00 93.12 327 SER A CA 1
ATOM 2597 C C . SER A 1 327 ? 11.641 -0.678 -28.173 1.00 93.12 327 SER A C 1
ATOM 2599 O O . SER A 1 327 ? 10.416 -0.625 -28.056 1.00 93.12 327 SER A O 1
ATOM 2601 N N . LYS A 1 328 ? 12.246 -1.352 -29.155 1.00 90.75 328 LYS A N 1
ATOM 2602 C CA . LYS A 1 328 ? 11.589 -2.319 -30.041 1.00 90.75 328 LYS A CA 1
ATOM 2603 C C . LYS A 1 328 ? 11.784 -3.717 -29.480 1.00 90.75 328 LYS A C 1
ATOM 2605 O O . LYS A 1 328 ? 12.923 -4.128 -29.265 1.00 90.75 328 LYS A O 1
ATOM 2610 N N . GLY A 1 329 ? 10.689 -4.435 -29.272 1.00 78.00 329 GLY A N 1
ATOM 2611 C CA . GLY A 1 329 ? 10.688 -5.797 -28.747 1.00 78.00 329 GLY A CA 1
ATOM 2612 C C . GLY A 1 329 ? 9.851 -6.750 -29.605 1.00 78.00 329 GLY A C 1
ATOM 2613 O O . GLY A 1 329 ? 9.254 -6.321 -30.593 1.00 78.00 329 GLY A O 1
ATOM 2614 N N . PRO A 1 330 ? 9.800 -8.039 -29.232 1.00 59.44 330 PRO A N 1
ATOM 2615 C CA . PRO A 1 330 ? 9.103 -9.077 -29.995 1.00 59.44 330 PRO A CA 1
ATOM 2616 C C . PRO A 1 330 ? 7.574 -8.928 -29.986 1.00 59.44 330 PRO A C 1
ATOM 2618 O O . PRO A 1 330 ? 6.902 -9.460 -30.865 1.00 59.44 330 PRO A O 1
ATOM 2621 N N . GLN A 1 331 ? 7.015 -8.202 -29.015 1.00 65.69 331 GLN A N 1
ATOM 2622 C CA . GLN A 1 331 ? 5.574 -8.016 -28.867 1.00 65.69 331 GLN A CA 1
ATOM 2623 C C . GLN A 1 331 ? 5.161 -6.607 -29.302 1.00 65.69 331 GLN A C 1
ATOM 2625 O O . GLN A 1 331 ? 5.585 -5.610 -28.715 1.00 65.69 331 GLN A O 1
ATOM 2630 N N . ASN A 1 332 ? 4.290 -6.529 -30.310 1.00 68.50 332 ASN A N 1
ATOM 2631 C CA . ASN A 1 332 ? 3.602 -5.289 -30.656 1.00 68.50 332 ASN A CA 1
ATOM 2632 C C . ASN A 1 332 ? 2.507 -5.032 -29.619 1.00 68.50 332 ASN A C 1
ATOM 2634 O O . ASN A 1 332 ? 1.530 -5.778 -29.547 1.00 68.50 332 ASN A O 1
ATOM 2638 N N . CYS A 1 333 ? 2.645 -3.960 -28.842 1.00 80.75 333 CYS A N 1
ATOM 2639 C CA . CYS A 1 333 ? 1.662 -3.589 -27.829 1.00 80.75 333 CYS A CA 1
ATOM 2640 C C . CYS A 1 333 ? 1.116 -2.180 -28.067 1.00 80.75 333 CYS A C 1
ATOM 2642 O O . CYS A 1 333 ? 1.827 -1.251 -28.444 1.00 80.75 333 CYS A O 1
ATOM 2644 N N . ARG A 1 334 ? -0.176 -1.969 -27.811 1.00 87.56 334 ARG A N 1
ATOM 2645 C CA . ARG A 1 334 ? -0.726 -0.610 -27.749 1.00 87.56 334 ARG A CA 1
ATOM 2646 C C . ARG A 1 334 ? -0.526 -0.064 -26.344 1.00 87.56 334 ARG A C 1
ATOM 2648 O O . ARG A 1 334 ? -1.045 -0.653 -25.395 1.00 87.56 334 ARG A O 1
ATOM 2655 N N . GLN A 1 335 ? 0.172 1.064 -26.233 1.00 91.38 335 GLN A N 1
ATOM 2656 C CA . GLN A 1 335 ? 0.436 1.730 -24.961 1.00 91.38 335 GLN A CA 1
ATOM 2657 C C . GLN A 1 335 ? -0.418 2.982 -24.766 1.00 91.38 335 GLN A C 1
ATOM 2659 O O . GLN A 1 335 ? -0.796 3.672 -25.712 1.00 91.38 335 GLN A O 1
ATOM 2664 N N . THR A 1 336 ? -0.698 3.294 -23.506 1.00 91.31 336 THR A N 1
ATOM 2665 C CA . THR A 1 336 ? -1.247 4.577 -23.065 1.00 91.31 336 THR A CA 1
ATOM 2666 C C . THR A 1 336 ? -0.557 4.986 -21.776 1.00 91.31 336 THR A C 1
ATOM 2668 O O . THR A 1 336 ? -0.209 4.122 -20.977 1.00 91.31 336 THR A O 1
ATOM 2671 N N . TYR A 1 337 ? -0.383 6.283 -21.544 1.00 91.25 337 TYR A N 1
ATOM 2672 C CA . TYR A 1 337 ? 0.161 6.771 -20.282 1.00 91.25 337 TYR A CA 1
ATOM 2673 C C . TYR A 1 337 ? -0.740 7.824 -19.653 1.00 91.25 337 TYR A C 1
ATOM 2675 O O . TYR A 1 337 ? -1.561 8.451 -20.330 1.00 91.25 337 TYR A O 1
ATOM 2683 N N . ARG A 1 338 ? -0.579 8.010 -18.345 1.00 90.00 338 ARG A N 1
ATOM 2684 C CA . ARG A 1 338 ? -1.234 9.063 -17.576 1.00 90.00 338 ARG A CA 1
ATOM 2685 C C . ARG A 1 338 ? -0.248 9.714 -16.624 1.00 90.00 338 ARG A C 1
ATOM 2687 O O . ARG A 1 338 ? 0.562 9.034 -16.003 1.00 90.00 338 ARG A O 1
ATOM 2694 N N . VAL A 1 339 ? -0.394 11.026 -16.499 1.00 88.88 339 VAL A N 1
ATOM 2695 C CA . VAL A 1 339 ? 0.354 11.875 -15.576 1.00 88.88 339 VAL A CA 1
ATOM 2696 C C . VAL A 1 339 ? -0.641 12.448 -14.579 1.00 88.88 339 VAL A C 1
ATOM 2698 O O . VAL A 1 339 ? -1.708 12.919 -14.984 1.00 88.88 339 VAL A O 1
ATOM 2701 N N . ALA A 1 340 ? -0.347 12.358 -13.288 1.00 89.06 340 ALA A N 1
ATOM 2702 C CA . ALA A 1 340 ? -1.233 12.863 -12.245 1.00 89.06 340 ALA A CA 1
ATOM 2703 C C . ALA A 1 340 ? -0.449 13.282 -10.997 1.00 89.06 340 ALA A C 1
ATOM 2705 O O . ALA A 1 340 ? 0.551 12.666 -10.654 1.00 89.06 340 ALA A O 1
ATOM 2706 N N . ASN A 1 341 ? -0.943 14.292 -10.285 1.00 87.00 341 ASN A N 1
ATOM 2707 C CA . ASN A 1 341 ? -0.398 14.730 -8.993 1.00 87.00 341 ASN A CA 1
ATOM 2708 C C . ASN A 1 341 ? -0.750 13.783 -7.826 1.00 87.00 341 ASN A C 1
ATOM 2710 O O . ASN A 1 341 ? -0.243 13.934 -6.722 1.00 87.00 341 ASN A O 1
ATOM 2714 N N . THR A 1 342 ? -1.634 12.817 -8.066 1.00 88.94 342 THR A N 1
ATOM 2715 C CA . THR A 1 342 ? -2.077 11.782 -7.127 1.00 88.94 342 THR A CA 1
ATOM 2716 C C . THR A 1 342 ? -2.043 10.435 -7.837 1.00 88.94 342 THR A C 1
ATOM 2718 O O . THR A 1 342 ? -2.189 10.377 -9.063 1.00 88.94 342 THR A O 1
ATOM 2721 N N . PHE A 1 343 ? -1.832 9.345 -7.095 1.00 93.00 343 PHE A N 1
ATOM 2722 C CA . PHE A 1 343 ? -1.721 8.023 -7.704 1.00 93.00 343 PHE A CA 1
ATOM 2723 C C . PHE A 1 343 ? -3.030 7.658 -8.443 1.00 93.00 343 PHE A C 1
ATOM 2725 O O . PHE A 1 343 ? -4.096 7.599 -7.822 1.00 93.00 343 PHE A O 1
ATOM 2732 N N . PRO A 1 344 ? -3.011 7.417 -9.770 1.00 94.38 344 PRO A N 1
ATOM 2733 C CA . PRO A 1 344 ? -4.230 7.377 -10.579 1.00 94.38 344 PRO A CA 1
ATOM 2734 C C . PRO A 1 344 ? -4.956 6.013 -10.538 1.00 94.38 344 PRO A C 1
ATOM 2736 O O . PRO A 1 344 ? -5.322 5.468 -11.583 1.00 94.38 344 PRO A O 1
ATOM 2739 N N . TYR A 1 345 ? -5.226 5.461 -9.349 1.00 94.81 345 TYR A N 1
ATOM 2740 C CA . TYR A 1 345 ? -5.771 4.101 -9.182 1.00 94.81 345 TYR A CA 1
ATOM 2741 C C . TYR A 1 345 ? -7.107 3.859 -9.909 1.00 94.81 345 TYR A C 1
ATOM 2743 O O . TYR A 1 345 ? -7.257 2.836 -10.571 1.00 94.81 345 TYR A O 1
ATOM 2751 N N . LEU A 1 346 ? -8.073 4.796 -9.885 1.00 93.88 346 LEU A N 1
ATOM 2752 C CA . LEU A 1 346 ? -9.347 4.608 -10.617 1.00 93.88 346 LEU A CA 1
ATOM 2753 C C . LEU A 1 346 ? -9.137 4.465 -12.126 1.00 93.88 346 LEU A C 1
ATOM 2755 O O . LEU A 1 346 ? -9.879 3.746 -12.794 1.00 93.88 346 LEU A O 1
ATOM 2759 N N . TRP A 1 347 ? -8.149 5.172 -12.672 1.00 95.06 347 TRP A N 1
ATOM 2760 C CA . TRP A 1 347 ? -7.823 5.082 -14.088 1.00 95.06 347 TRP A CA 1
ATOM 2761 C C . TRP A 1 347 ? -7.180 3.742 -14.414 1.00 95.06 347 TRP A C 1
ATOM 2763 O O . TRP A 1 347 ? -7.618 3.099 -15.363 1.00 95.06 347 TRP A O 1
ATOM 2773 N N . ILE A 1 348 ? -6.235 3.294 -13.582 1.00 96.06 348 ILE A N 1
ATOM 2774 C CA . ILE A 1 348 ? -5.617 1.968 -13.692 1.00 96.06 348 ILE A CA 1
ATOM 2775 C C . ILE A 1 348 ? -6.695 0.879 -13.632 1.00 96.06 348 ILE A C 1
ATOM 2777 O O . ILE A 1 348 ? -6.778 0.047 -14.527 1.00 96.06 348 ILE A O 1
ATOM 2781 N N . LYS A 1 349 ? -7.610 0.946 -12.657 1.00 94.62 349 LYS A N 1
ATOM 2782 C CA . LYS A 1 349 ? -8.705 -0.021 -12.505 1.00 94.62 349 LYS A CA 1
ATOM 2783 C C . LYS A 1 349 ? -9.624 -0.078 -13.730 1.00 94.62 349 LYS A C 1
ATOM 2785 O O . LYS A 1 349 ? -9.991 -1.162 -14.175 1.00 94.62 349 LYS A O 1
ATOM 2790 N N . ARG A 1 350 ? -9.980 1.075 -14.314 1.00 94.94 350 ARG A N 1
ATOM 2791 C CA . ARG A 1 350 ? -10.756 1.130 -15.571 1.00 94.94 350 ARG A CA 1
ATOM 2792 C C . ARG A 1 350 ? -9.981 0.536 -16.748 1.00 94.94 350 ARG A C 1
ATOM 2794 O O . ARG A 1 350 ? -10.587 -0.054 -17.630 1.00 94.94 350 ARG A O 1
ATOM 2801 N N . LYS A 1 351 ? -8.661 0.706 -16.773 1.00 94.25 351 LYS A N 1
ATOM 2802 C CA . LYS A 1 351 ? -7.773 0.187 -17.817 1.00 94.25 351 LYS A CA 1
ATOM 2803 C C . LYS A 1 351 ? -7.536 -1.322 -17.701 1.00 94.25 351 LYS A C 1
ATOM 2805 O O . LYS A 1 351 ? -7.524 -1.985 -18.737 1.00 94.25 351 LYS A O 1
ATOM 2810 N N . TRP A 1 352 ? -7.477 -1.874 -16.489 1.00 94.88 352 TRP A N 1
ATOM 2811 C CA . TRP A 1 352 ? -7.498 -3.325 -16.268 1.00 94.88 352 TRP A CA 1
ATOM 2812 C C . TRP A 1 352 ? -8.752 -3.970 -16.864 1.00 94.88 352 TRP A C 1
ATOM 2814 O O . TRP A 1 352 ? -8.646 -4.973 -17.559 1.00 94.88 352 TRP A O 1
ATOM 2824 N N . ALA A 1 353 ? -9.924 -3.342 -16.705 1.00 93.19 353 ALA A N 1
ATOM 2825 C CA . ALA A 1 353 ? -11.171 -3.826 -17.312 1.00 93.19 353 ALA A CA 1
ATOM 2826 C C . ALA A 1 353 ? -11.167 -3.815 -18.858 1.00 93.19 353 ALA A C 1
ATOM 2828 O O . ALA A 1 353 ? -12.018 -4.445 -19.474 1.00 93.19 353 ALA A O 1
ATOM 2829 N N . LEU A 1 354 ? -10.217 -3.111 -19.485 1.00 93.44 354 LEU A N 1
ATOM 2830 C CA . LEU A 1 354 ? -10.015 -3.079 -20.938 1.00 93.44 354 LEU A CA 1
ATOM 2831 C C . LEU A 1 354 ? -8.889 -4.021 -21.406 1.00 93.44 354 LEU A C 1
ATOM 2833 O O . LEU A 1 354 ? -8.456 -3.909 -22.551 1.00 93.44 354 LEU A O 1
ATOM 2837 N N . GLY A 1 355 ? -8.367 -4.896 -20.537 1.00 91.38 355 GLY A N 1
ATOM 2838 C CA . GLY A 1 355 ? -7.267 -5.809 -20.875 1.00 91.38 355 GLY A CA 1
ATOM 2839 C C . GLY A 1 355 ? -5.921 -5.104 -21.076 1.00 91.38 355 GLY A C 1
ATOM 2840 O O . GLY A 1 355 ? -5.079 -5.560 -21.848 1.00 91.38 355 GLY A O 1
ATOM 2841 N N . THR A 1 356 ? -5.726 -3.954 -20.425 1.00 93.88 356 THR A N 1
ATOM 2842 C CA . THR A 1 356 ? -4.437 -3.248 -20.406 1.00 93.88 356 THR A CA 1
ATOM 2843 C C . THR A 1 356 ? -3.853 -3.264 -19.005 1.00 93.88 356 THR A C 1
ATOM 2845 O O . THR A 1 356 ? -4.582 -3.071 -18.034 1.00 93.88 356 THR A O 1
ATOM 2848 N N . TYR A 1 357 ? -2.541 -3.448 -18.902 1.00 95.19 357 TYR A N 1
ATOM 2849 C CA . TYR A 1 357 ? -1.827 -3.644 -17.642 1.00 95.19 357 TYR A CA 1
ATOM 2850 C C . TYR A 1 357 ? -0.681 -2.647 -17.511 1.00 95.19 357 TYR A C 1
ATOM 2852 O O . TYR A 1 357 ? -0.108 -2.218 -18.510 1.00 95.19 357 TYR A O 1
ATOM 2860 N N . VAL A 1 358 ? -0.347 -2.259 -16.282 1.00 95.81 358 VAL A N 1
ATOM 2861 C CA . VAL A 1 358 ? 0.790 -1.384 -15.988 1.00 95.81 358 VAL A CA 1
ATOM 2862 C C . VAL A 1 358 ? 2.084 -2.116 -16.327 1.00 95.81 358 VAL A C 1
ATOM 2864 O O . VAL A 1 358 ? 2.320 -3.213 -15.826 1.00 95.81 358 VAL A O 1
ATOM 2867 N N . THR A 1 359 ? 2.918 -1.501 -17.162 1.00 93.38 359 THR A N 1
ATOM 2868 C CA . THR A 1 359 ? 4.218 -2.056 -17.581 1.00 93.38 359 THR A CA 1
ATOM 2869 C C . THR A 1 359 ? 5.399 -1.221 -17.118 1.00 93.38 359 THR A C 1
ATOM 2871 O O . THR A 1 359 ? 6.502 -1.738 -17.018 1.00 93.38 359 THR A O 1
ATOM 2874 N N . ALA A 1 360 ? 5.185 0.064 -16.837 1.00 93.31 360 ALA A N 1
ATOM 2875 C CA . ALA A 1 360 ? 6.202 0.933 -16.268 1.00 93.31 360 ALA A CA 1
ATOM 2876 C C . ALA A 1 360 ? 5.544 2.047 -15.453 1.00 93.31 360 ALA A C 1
ATOM 2878 O O . ALA A 1 360 ? 4.463 2.541 -15.794 1.00 93.31 360 ALA A O 1
ATOM 2879 N N . MET A 1 361 ? 6.219 2.456 -14.387 1.00 94.38 361 MET A N 1
ATOM 2880 C CA . MET A 1 361 ? 5.839 3.583 -13.552 1.00 94.38 361 MET A CA 1
ATOM 2881 C C . MET A 1 361 ? 7.072 4.415 -13.245 1.00 94.38 361 MET A C 1
ATOM 2883 O O . MET A 1 361 ? 8.173 3.889 -13.125 1.00 94.38 361 MET A O 1
ATOM 2887 N N . ALA A 1 362 ? 6.862 5.712 -13.092 1.00 92.25 362 ALA A N 1
ATOM 2888 C CA . ALA A 1 362 ? 7.875 6.639 -12.630 1.00 92.25 362 ALA A CA 1
ATOM 2889 C C . ALA A 1 362 ? 7.229 7.776 -11.857 1.00 92.25 362 ALA A C 1
ATOM 2891 O O . ALA A 1 362 ? 6.010 7.970 -11.869 1.00 92.25 362 ALA A O 1
ATOM 2892 N N . THR A 1 363 ? 8.080 8.562 -11.223 1.00 89.88 363 THR A N 1
ATOM 2893 C CA . THR A 1 363 ? 7.710 9.814 -10.584 1.00 89.88 363 THR A CA 1
ATOM 2894 C C . THR A 1 363 ? 8.642 10.917 -11.050 1.00 89.88 363 THR A C 1
ATOM 2896 O O . THR A 1 363 ? 9.801 10.668 -11.373 1.00 89.88 363 THR A O 1
ATOM 2899 N N . VAL A 1 364 ? 8.112 12.135 -11.128 1.00 85.69 364 VAL A N 1
ATOM 2900 C CA . VAL A 1 364 ? 8.869 13.360 -11.410 1.00 85.69 364 VAL A CA 1
ATOM 2901 C C . VAL A 1 364 ? 8.408 14.402 -10.402 1.00 85.69 364 VAL A C 1
ATOM 2903 O O . VAL A 1 364 ? 7.270 14.882 -10.464 1.00 85.69 364 VAL A O 1
ATOM 2906 N N . GLY A 1 365 ? 9.263 14.709 -9.427 1.00 79.44 365 GLY A N 1
ATOM 2907 C CA . GLY A 1 365 ? 8.860 15.478 -8.251 1.00 79.44 365 GLY A CA 1
ATOM 2908 C C . GLY A 1 365 ? 7.706 14.788 -7.512 1.00 79.44 365 GLY A C 1
ATOM 2909 O O . GLY A 1 365 ? 7.840 13.656 -7.054 1.00 79.44 365 GLY A O 1
ATOM 2910 N N . GLY A 1 366 ? 6.557 15.461 -7.407 1.00 79.56 366 GLY A N 1
ATOM 2911 C CA . GLY A 1 366 ? 5.338 14.906 -6.801 1.00 79.56 366 GLY A CA 1
ATOM 2912 C C . GLY A 1 366 ? 4.378 14.217 -7.780 1.00 79.56 366 GLY A C 1
ATOM 2913 O O . GLY A 1 366 ? 3.350 13.701 -7.349 1.00 79.56 366 GLY A O 1
ATOM 2914 N N . ASN A 1 367 ? 4.667 14.221 -9.085 1.00 86.12 367 ASN A N 1
ATOM 2915 C CA . ASN A 1 367 ? 3.756 13.676 -10.091 1.00 86.12 367 ASN A CA 1
ATOM 2916 C C . ASN A 1 367 ? 4.065 12.213 -10.397 1.00 86.12 367 ASN A C 1
ATOM 2918 O O . ASN A 1 367 ? 5.219 11.833 -10.585 1.00 86.12 367 ASN A O 1
ATOM 2922 N N . TRP A 1 368 ? 3.010 11.421 -10.528 1.00 91.56 368 TRP A N 1
ATOM 2923 C CA . TRP A 1 368 ? 3.027 10.040 -10.980 1.00 91.56 368 TRP A CA 1
ATOM 2924 C C . TRP A 1 368 ? 2.929 9.961 -12.494 1.00 91.56 368 TRP A C 1
ATOM 2926 O O . TRP A 1 368 ? 2.111 10.649 -13.107 1.00 91.56 368 TRP A O 1
ATOM 2936 N N . VAL A 1 369 ? 3.698 9.049 -13.077 1.00 91.94 369 VAL A N 1
ATOM 2937 C CA . VAL A 1 369 ? 3.620 8.663 -14.482 1.00 91.94 369 VAL A CA 1
ATOM 2938 C C . VAL A 1 369 ? 3.366 7.171 -14.537 1.00 91.94 369 VAL A C 1
ATOM 2940 O O . VAL A 1 369 ? 4.182 6.384 -14.066 1.00 91.94 369 VAL A O 1
ATOM 2943 N N . VAL A 1 370 ? 2.233 6.777 -15.107 1.00 95.12 370 VAL A N 1
ATOM 2944 C CA . VAL A 1 370 ? 1.847 5.368 -15.222 1.00 95.12 370 VAL A CA 1
ATOM 2945 C C . VAL A 1 370 ? 1.668 5.030 -16.689 1.00 95.12 370 VAL A C 1
ATOM 2947 O O . VAL A 1 370 ? 0.853 5.656 -17.370 1.00 95.12 370 VAL A O 1
ATOM 2950 N N . ILE A 1 371 ? 2.418 4.040 -17.165 1.00 94.56 371 ILE A N 1
ATOM 2951 C CA . ILE A 1 371 ? 2.338 3.506 -18.522 1.00 94.56 371 ILE A CA 1
ATOM 2952 C C . ILE A 1 371 ? 1.632 2.158 -18.468 1.00 94.56 371 ILE A C 1
ATOM 2954 O O . ILE A 1 371 ? 2.015 1.268 -17.707 1.00 94.56 371 ILE A O 1
ATOM 2958 N N . MET A 1 372 ? 0.607 2.008 -19.301 1.00 94.56 372 MET A N 1
ATOM 2959 C CA . MET A 1 372 ? -0.151 0.775 -19.450 1.00 94.56 372 MET A CA 1
ATOM 2960 C C . MET A 1 372 ? -0.098 0.284 -20.889 1.00 94.56 372 MET A C 1
ATOM 2962 O O . MET A 1 372 ? -0.293 1.069 -21.818 1.00 94.56 372 MET A O 1
ATOM 2966 N N . SER A 1 373 ? 0.117 -1.014 -21.056 1.00 93.12 373 SER A N 1
ATOM 2967 C CA . SER A 1 373 ? 0.245 -1.687 -22.346 1.00 93.12 373 SER A CA 1
ATOM 2968 C C . SER A 1 373 ? -0.818 -2.781 -22.485 1.00 93.12 373 SER A C 1
ATOM 2970 O O . SER A 1 373 ? -1.294 -3.332 -21.494 1.00 93.12 373 SER A O 1
ATOM 2972 N N . SER A 1 374 ? -1.220 -3.072 -23.718 1.00 91.31 374 SER A N 1
ATOM 2973 C CA . SER A 1 374 ? -2.024 -4.256 -24.076 1.00 91.31 374 SER A CA 1
ATOM 2974 C C . SER A 1 374 ? -1.115 -5.425 -24.453 1.00 91.31 374 SER A C 1
ATOM 2976 O O . SER A 1 374 ? 0.061 -5.204 -24.729 1.00 91.31 374 SER A O 1
ATOM 2978 N N . ALA A 1 375 ? -1.660 -6.645 -24.496 1.00 83.62 375 ALA A N 1
ATOM 2979 C CA . ALA A 1 375 ? -0.943 -7.845 -24.944 1.00 83.62 375 ALA A CA 1
ATOM 2980 C C . ALA A 1 375 ? 0.373 -8.108 -24.182 1.00 83.62 375 ALA A C 1
ATOM 2982 O O . ALA A 1 375 ? 1.381 -8.474 -24.772 1.00 83.62 375 ALA A O 1
ATOM 2983 N N . THR A 1 376 ? 0.367 -7.893 -22.864 1.00 82.19 376 THR A N 1
ATOM 2984 C CA . THR A 1 376 ? 1.552 -8.036 -22.002 1.00 82.19 376 THR A CA 1
ATOM 2985 C C . THR A 1 376 ? 1.786 -9.463 -21.510 1.00 82.19 376 THR A C 1
ATOM 2987 O O . THR A 1 376 ? 2.783 -9.705 -20.838 1.00 82.19 376 THR A O 1
ATOM 2990 N N . GLY A 1 377 ? 0.843 -10.380 -21.754 1.00 84.88 377 GLY A N 1
ATOM 2991 C CA . GLY A 1 377 ? 0.846 -11.720 -21.161 1.00 84.88 377 GLY A CA 1
ATOM 2992 C C . GLY A 1 377 ? 0.618 -11.718 -19.646 1.00 84.88 377 GLY A C 1
ATOM 2993 O O . GLY A 1 377 ? 1.070 -12.631 -18.971 1.00 84.88 377 GLY A O 1
ATOM 2994 N N . PHE A 1 378 ? -0.029 -10.685 -19.086 1.00 88.69 378 PHE A N 1
ATOM 2995 C CA . PHE A 1 378 ? -0.458 -10.676 -17.681 1.00 88.69 378 PHE A CA 1
ATOM 2996 C C . PHE A 1 378 ? -1.937 -11.044 -17.593 1.00 88.69 378 PHE A C 1
ATOM 2998 O O . PHE A 1 378 ? -2.741 -10.528 -18.364 1.00 88.69 378 PHE A O 1
ATOM 3005 N N . VAL A 1 379 ? -2.301 -11.877 -16.620 1.00 88.62 379 VAL A N 1
ATOM 3006 C CA . VAL A 1 379 ? -3.694 -12.275 -16.359 1.00 88.62 379 VAL A CA 1
ATOM 3007 C C . VAL A 1 379 ? -4.288 -11.396 -15.265 1.00 88.62 379 VAL A C 1
ATOM 3009 O O . VAL A 1 379 ? -5.347 -10.787 -15.433 1.00 88.62 379 VAL A O 1
ATOM 3012 N N . HIS A 1 380 ? -3.562 -11.261 -14.156 1.00 91.69 380 HIS A N 1
ATOM 3013 C CA . HIS A 1 380 ? -3.983 -10.479 -12.999 1.00 91.69 380 HIS A CA 1
ATOM 3014 C C . HIS A 1 380 ? -2.922 -9.464 -12.606 1.00 91.69 380 HIS A C 1
ATOM 3016 O O . HIS A 1 380 ? -1.728 -9.742 -12.676 1.00 91.69 380 HIS A O 1
ATOM 3022 N N . GLN A 1 381 ? -3.369 -8.287 -12.170 1.00 94.75 381 GLN A N 1
ATOM 3023 C CA . GLN A 1 381 ? -2.495 -7.249 -11.648 1.00 94.75 381 GLN A CA 1
ATOM 3024 C C . GLN A 1 381 ? -3.161 -6.528 -10.478 1.00 94.75 381 GLN A C 1
ATOM 3026 O O . GLN A 1 381 ? -4.368 -6.282 -10.488 1.00 94.75 381 GLN A O 1
ATOM 3031 N N . VAL A 1 382 ? -2.363 -6.202 -9.468 1.00 95.81 382 VAL A N 1
ATOM 3032 C CA . VAL A 1 382 ? -2.774 -5.491 -8.255 1.00 95.81 382 VAL A CA 1
ATOM 3033 C C . VAL A 1 382 ? -1.735 -4.430 -7.899 1.00 95.81 382 VAL A C 1
ATOM 3035 O O . VAL A 1 382 ? -0.622 -4.426 -8.428 1.00 95.81 382 VAL A O 1
ATOM 3038 N N . VAL A 1 383 ? -2.119 -3.496 -7.033 1.00 96.25 383 VAL A N 1
ATOM 3039 C CA . VAL A 1 383 ? -1.251 -2.412 -6.565 1.00 96.25 383 VAL A CA 1
ATOM 3040 C C . VAL A 1 383 ? -1.170 -2.467 -5.048 1.00 96.25 383 VAL A C 1
ATOM 3042 O O . VAL A 1 383 ? -2.206 -2.626 -4.406 1.00 96.25 383 VAL A O 1
ATOM 3045 N N . GLU A 1 384 ? 0.039 -2.288 -4.518 1.00 95.38 384 GLU A N 1
ATOM 3046 C CA . GLU A 1 384 ? 0.282 -1.905 -3.128 1.00 95.38 384 GLU A CA 1
ATOM 3047 C C . GLU A 1 384 ? 0.715 -0.436 -3.081 1.00 95.38 384 GLU A C 1
ATOM 3049 O O . GLU A 1 384 ? 1.762 -0.084 -3.625 1.00 95.38 384 GLU A O 1
ATOM 3054 N N . LEU A 1 385 ? -0.098 0.423 -2.467 1.00 94.44 385 LEU A N 1
ATOM 3055 C CA . LEU A 1 385 ? 0.166 1.845 -2.253 1.00 94.44 385 LEU A CA 1
ATOM 3056 C C . LEU A 1 385 ? 0.283 2.117 -0.752 1.00 94.44 385 LEU A C 1
ATOM 3058 O O . LEU A 1 385 ? -0.635 1.812 0.008 1.00 94.44 385 LEU A O 1
ATOM 3062 N N . ASP A 1 386 ? 1.390 2.711 -0.328 1.00 92.31 386 ASP A N 1
ATOM 3063 C CA . ASP A 1 386 ? 1.660 3.000 1.083 1.00 92.31 386 ASP A CA 1
ATOM 3064 C C . ASP A 1 386 ? 2.533 4.265 1.202 1.00 92.31 386 ASP A C 1
ATOM 3066 O O . ASP A 1 386 ? 3.150 4.705 0.231 1.00 92.31 386 ASP A O 1
ATOM 3070 N N . PHE A 1 387 ? 2.556 4.886 2.377 1.00 88.25 387 PHE A N 1
ATOM 3071 C CA . PHE A 1 387 ? 3.485 5.960 2.737 1.00 88.25 387 PHE A CA 1
ATOM 3072 C C . PHE A 1 387 ? 4.858 5.404 3.173 1.00 88.25 387 PHE A C 1
ATOM 3074 O O . PHE A 1 387 ? 5.879 6.085 3.060 1.00 88.25 387 PHE A O 1
ATOM 3081 N N . GLN A 1 388 ? 4.892 4.138 3.603 1.00 86.19 388 GLN A N 1
ATOM 3082 C CA . GLN A 1 388 ? 6.084 3.385 3.995 1.00 86.19 388 GLN A CA 1
ATOM 3083 C C . GLN A 1 388 ? 6.329 2.181 3.074 1.00 86.19 388 GLN A C 1
ATOM 3085 O O . GLN A 1 388 ? 5.520 1.853 2.214 1.00 86.19 388 GLN A O 1
ATOM 3090 N N . TYR A 1 389 ? 7.461 1.496 3.251 1.00 87.06 389 TYR A N 1
ATOM 3091 C CA . TYR A 1 389 ? 7.729 0.250 2.531 1.00 87.06 389 TYR A CA 1
ATOM 3092 C C . TYR A 1 389 ? 6.758 -0.862 2.994 1.00 87.06 389 TYR A C 1
ATOM 3094 O O . TYR A 1 389 ? 6.788 -1.229 4.172 1.00 87.06 389 TYR A O 1
ATOM 3102 N N . PRO A 1 390 ? 5.906 -1.421 2.111 1.00 90.19 390 PRO A N 1
ATOM 3103 C CA . PRO A 1 390 ? 4.799 -2.286 2.514 1.00 90.19 390 PRO A CA 1
ATOM 3104 C C . PRO A 1 390 ? 5.241 -3.751 2.686 1.00 90.19 390 PRO A C 1
ATOM 3106 O O . PRO A 1 390 ? 4.872 -4.609 1.887 1.00 90.19 390 PRO A O 1
ATOM 3109 N N . TYR A 1 391 ? 6.020 -4.052 3.734 1.00 89.62 391 TYR A N 1
ATOM 3110 C CA . TYR A 1 391 ? 6.550 -5.402 4.004 1.00 89.62 391 TYR A CA 1
ATOM 3111 C C . TYR A 1 391 ? 5.464 -6.492 4.019 1.00 89.62 391 TYR A C 1
ATOM 3113 O O . TYR A 1 391 ? 5.577 -7.475 3.293 1.00 89.62 391 TYR A O 1
ATOM 3121 N N . GLU A 1 392 ? 4.396 -6.292 4.799 1.00 89.44 392 GLU A N 1
ATOM 3122 C CA . GLU A 1 392 ? 3.275 -7.242 4.896 1.00 89.44 392 GLU A CA 1
ATOM 3123 C C . GLU A 1 392 ? 2.563 -7.421 3.548 1.00 89.44 392 GLU A C 1
ATOM 3125 O O . GLU A 1 392 ? 2.250 -8.539 3.154 1.00 89.44 392 GLU A O 1
ATOM 3130 N N . GLY A 1 393 ? 2.358 -6.325 2.805 1.00 92.00 393 GLY A N 1
ATOM 3131 C CA . GLY A 1 393 ? 1.741 -6.377 1.481 1.00 92.00 393 GLY A CA 1
ATOM 3132 C C . GLY A 1 393 ? 2.579 -7.197 0.501 1.00 92.00 393 GLY A C 1
ATOM 3133 O O . GLY A 1 393 ? 2.041 -8.057 -0.184 1.00 92.00 393 GLY A O 1
ATOM 3134 N N . ILE A 1 394 ? 3.898 -6.989 0.464 1.00 92.56 394 ILE A N 1
ATOM 3135 C CA . ILE A 1 394 ? 4.805 -7.749 -0.408 1.00 92.56 394 ILE A CA 1
ATOM 3136 C C . ILE A 1 394 ? 4.756 -9.250 -0.090 1.00 92.56 394 ILE A C 1
ATOM 3138 O O . ILE A 1 394 ? 4.562 -10.051 -1.006 1.00 92.56 394 ILE A O 1
ATOM 3142 N N . ASP A 1 395 ? 4.871 -9.623 1.186 1.00 92.38 395 ASP A N 1
ATOM 3143 C CA . ASP A 1 395 ? 4.841 -11.023 1.627 1.00 92.38 395 ASP A CA 1
ATOM 3144 C C . ASP A 1 395 ? 3.507 -11.706 1.277 1.00 92.38 395 ASP A C 1
ATOM 3146 O O . ASP A 1 395 ? 3.479 -12.776 0.662 1.00 92.38 395 ASP A O 1
ATOM 3150 N N . GLU A 1 396 ? 2.382 -11.040 1.552 1.00 92.94 396 GLU A N 1
ATOM 3151 C CA . GLU A 1 396 ? 1.052 -11.550 1.213 1.00 92.94 396 GLU A CA 1
ATOM 3152 C C . GLU A 1 396 ? 0.832 -11.696 -0.299 1.00 92.94 396 GLU A C 1
ATOM 3154 O O . GLU A 1 396 ? 0.170 -12.637 -0.746 1.00 92.94 396 GLU A O 1
ATOM 3159 N N . ARG A 1 397 ? 1.396 -10.803 -1.121 1.00 94.06 397 ARG A N 1
ATOM 3160 C CA . ARG A 1 397 ? 1.312 -10.919 -2.586 1.00 94.06 397 ARG A CA 1
ATOM 3161 C C . ARG A 1 397 ? 2.181 -12.052 -3.126 1.00 94.06 397 ARG A C 1
ATOM 3163 O O . ARG A 1 397 ? 1.717 -12.771 -4.013 1.00 94.06 397 ARG A O 1
ATOM 3170 N N . TRP A 1 398 ? 3.375 -12.265 -2.576 1.00 92.38 398 TRP A N 1
ATOM 3171 C CA . TRP A 1 398 ? 4.224 -13.401 -2.946 1.00 92.38 398 TRP A CA 1
ATOM 3172 C C . TRP A 1 398 ? 3.586 -14.743 -2.582 1.00 92.38 398 TRP A C 1
ATOM 3174 O O . TRP A 1 398 ? 3.535 -15.631 -3.431 1.00 92.38 398 TRP A O 1
ATOM 3184 N N . LYS A 1 399 ? 2.988 -14.873 -1.389 1.00 91.06 399 LYS A N 1
ATOM 3185 C CA . LYS A 1 399 ? 2.201 -16.065 -1.000 1.00 91.06 399 LYS A CA 1
ATOM 3186 C C . LYS A 1 399 ? 1.039 -16.351 -1.957 1.00 91.06 399 LYS A C 1
ATOM 3188 O O . LYS A 1 399 ? 0.636 -17.499 -2.125 1.00 91.06 399 LYS A O 1
ATOM 3193 N N . GLN A 1 400 ? 0.493 -15.311 -2.589 1.00 91.12 400 GLN A N 1
ATOM 3194 C CA . GLN A 1 400 ? -0.574 -15.413 -3.589 1.00 91.12 400 GLN A CA 1
ATOM 3195 C C . GLN A 1 400 ? -0.062 -15.669 -5.023 1.00 91.12 400 GLN A C 1
ATOM 3197 O O . GLN A 1 400 ? -0.881 -15.751 -5.938 1.00 91.12 400 GLN A O 1
ATOM 3202 N N . GLY A 1 401 ? 1.254 -15.793 -5.232 1.00 90.81 401 GLY A N 1
ATOM 3203 C CA . GLY A 1 401 ? 1.871 -16.071 -6.535 1.00 90.81 401 GLY A CA 1
ATOM 3204 C C . GLY A 1 401 ? 2.064 -14.847 -7.437 1.00 90.81 401 GLY A C 1
ATOM 3205 O O . GLY A 1 401 ? 2.303 -14.999 -8.633 1.00 90.81 401 GLY A O 1
ATOM 3206 N N . TYR A 1 402 ? 1.942 -13.631 -6.900 1.00 93.50 402 TYR A N 1
ATOM 3207 C CA . TYR A 1 402 ? 2.222 -12.416 -7.662 1.00 93.50 402 TYR A CA 1
ATOM 3208 C C . TYR A 1 402 ? 3.715 -12.088 -7.680 1.00 93.50 402 TYR A C 1
ATOM 3210 O O . TYR A 1 402 ? 4.413 -12.308 -6.698 1.00 93.50 402 TYR A O 1
ATOM 3218 N N . PHE A 1 403 ? 4.170 -11.426 -8.744 1.00 92.75 403 PHE A N 1
ATOM 3219 C CA . PHE A 1 403 ? 5.528 -10.893 -8.868 1.00 92.75 403 PHE A CA 1
ATOM 3220 C C . PHE A 1 403 ? 5.508 -9.372 -8.968 1.00 92.75 403 PHE A C 1
ATOM 3222 O O . PHE A 1 403 ? 4.623 -8.805 -9.607 1.00 92.75 403 PHE A O 1
ATOM 3229 N N . ILE A 1 404 ? 6.502 -8.700 -8.394 1.00 95.00 404 ILE A N 1
ATOM 3230 C CA . ILE A 1 404 ? 6.682 -7.255 -8.539 1.00 95.00 404 ILE A CA 1
ATOM 3231 C C . ILE A 1 404 ? 7.147 -6.975 -9.970 1.00 95.00 404 ILE A C 1
ATOM 3233 O O . ILE A 1 404 ? 8.209 -7.434 -10.388 1.00 95.00 404 ILE A O 1
ATOM 3237 N N . THR A 1 405 ? 6.361 -6.206 -10.721 1.00 94.00 405 THR A N 1
ATOM 3238 C CA . THR A 1 405 ? 6.646 -5.867 -12.126 1.00 94.00 405 THR A CA 1
ATOM 3239 C C . THR A 1 405 ? 6.896 -4.385 -12.356 1.00 94.00 405 THR A C 1
ATOM 3241 O O . THR A 1 405 ? 7.404 -4.004 -13.405 1.00 94.00 405 THR A O 1
ATOM 3244 N N . SER A 1 406 ? 6.537 -3.522 -11.406 1.00 95.00 406 SER A N 1
ATOM 3245 C CA . SER A 1 406 ? 6.891 -2.106 -11.464 1.00 95.00 406 SER A CA 1
ATOM 3246 C C . SER A 1 406 ? 6.876 -1.494 -10.071 1.00 95.00 406 SER A C 1
ATOM 3248 O O . SER A 1 406 ? 6.051 -1.864 -9.238 1.00 95.00 406 SER A O 1
ATOM 3250 N N . VAL A 1 407 ? 7.773 -0.547 -9.821 1.00 95.06 407 VAL A N 1
ATOM 3251 C CA . VAL A 1 407 ? 7.852 0.192 -8.562 1.00 95.06 407 VAL A CA 1
ATOM 3252 C C . VAL A 1 407 ? 8.164 1.649 -8.863 1.00 95.06 407 VAL A C 1
ATOM 3254 O O . VAL A 1 407 ? 9.008 1.953 -9.703 1.00 95.06 407 VAL A O 1
ATOM 3257 N N . ALA A 1 408 ? 7.468 2.555 -8.188 1.00 93.31 408 ALA A N 1
ATOM 3258 C CA . ALA A 1 408 ? 7.744 3.980 -8.255 1.00 93.31 408 ALA A CA 1
ATOM 3259 C C . ALA A 1 408 ? 7.394 4.632 -6.918 1.00 93.31 408 ALA A C 1
ATOM 3261 O O . ALA A 1 408 ? 6.497 4.171 -6.213 1.00 93.31 408 ALA A O 1
ATOM 3262 N N . ALA A 1 409 ? 8.092 5.708 -6.571 1.00 90.62 409 ALA A N 1
ATOM 3263 C CA . ALA A 1 409 ? 7.881 6.399 -5.310 1.00 90.62 409 ALA A CA 1
ATOM 3264 C C . ALA A 1 409 ? 7.950 7.910 -5.492 1.00 90.62 409 ALA A C 1
ATOM 3266 O O . ALA A 1 409 ? 8.845 8.429 -6.157 1.00 90.62 409 ALA A O 1
ATOM 3267 N N . THR A 1 410 ? 6.999 8.622 -4.905 1.00 87.69 410 THR A N 1
ATOM 3268 C CA . THR A 1 410 ? 7.103 10.063 -4.677 1.00 87.69 410 THR A CA 1
ATOM 3269 C C . THR A 1 410 ? 7.826 10.301 -3.350 1.00 87.69 410 THR A C 1
ATOM 3271 O O . THR A 1 410 ? 8.124 9.351 -2.622 1.00 87.69 410 THR A O 1
ATOM 3274 N N . PRO A 1 411 ? 8.081 11.565 -2.976 1.00 79.75 411 PRO A N 1
ATOM 3275 C CA . PRO A 1 411 ? 8.551 11.878 -1.636 1.00 79.75 411 PRO A CA 1
ATOM 3276 C C . PRO A 1 411 ? 7.630 11.429 -0.498 1.00 79.75 411 PRO A C 1
ATOM 3278 O O . PRO A 1 411 ? 8.070 11.465 0.639 1.00 79.75 411 PRO A O 1
ATOM 3281 N N . ASP A 1 412 ? 6.372 11.087 -0.784 1.00 80.62 412 ASP A N 1
ATOM 3282 C CA . ASP A 1 412 ? 5.353 10.825 0.231 1.00 80.62 412 ASP A CA 1
ATOM 3283 C C . ASP A 1 412 ? 4.755 9.419 0.156 1.00 80.62 412 ASP A C 1
ATOM 3285 O O . ASP A 1 412 ? 4.215 8.949 1.149 1.00 80.62 412 ASP A O 1
ATOM 3289 N N . GLN A 1 413 ? 4.789 8.762 -1.002 1.00 88.50 413 GLN A N 1
ATOM 3290 C CA . GLN A 1 413 ? 4.123 7.482 -1.229 1.00 88.50 413 GLN A CA 1
ATOM 3291 C C . GLN A 1 413 ? 4.970 6.583 -2.117 1.00 88.50 413 GLN A C 1
ATOM 3293 O O . GLN A 1 413 ? 5.598 7.046 -3.067 1.00 88.50 413 GLN A O 1
ATOM 3298 N N . VAL A 1 414 ? 4.913 5.283 -1.867 1.00 91.88 414 VAL A N 1
ATOM 3299 C CA . VAL A 1 414 ? 5.469 4.243 -2.725 1.00 91.88 414 VAL A CA 1
ATOM 3300 C C . VAL A 1 414 ? 4.341 3.395 -3.297 1.00 91.88 414 VAL A C 1
ATOM 3302 O O . VAL A 1 414 ? 3.394 3.043 -2.596 1.00 91.88 414 VAL A O 1
ATOM 3305 N N . ALA A 1 415 ? 4.444 3.079 -4.584 1.00 95.00 415 ALA A N 1
ATOM 3306 C CA . ALA A 1 415 ? 3.533 2.190 -5.282 1.00 95.00 415 ALA A CA 1
ATOM 3307 C C . ALA A 1 415 ? 4.307 1.003 -5.855 1.00 95.00 415 ALA A C 1
ATOM 3309 O O . ALA A 1 415 ? 5.249 1.179 -6.633 1.00 95.00 415 ALA A O 1
ATOM 3310 N N . PHE A 1 416 ? 3.862 -0.201 -5.516 1.00 95.88 416 PHE A N 1
ATOM 3311 C CA . PHE A 1 416 ? 4.295 -1.448 -6.129 1.00 95.88 416 PHE A CA 1
ATOM 3312 C C . PHE A 1 416 ? 3.166 -1.999 -6.986 1.00 95.88 416 PHE A C 1
ATOM 3314 O O . PHE A 1 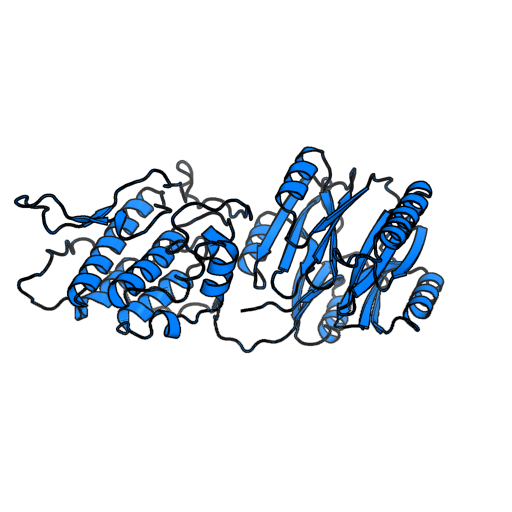416 ? 2.012 -2.053 -6.566 1.00 95.88 416 PHE A O 1
ATOM 3321 N N . VAL A 1 417 ? 3.506 -2.432 -8.190 1.00 96.94 417 VAL A N 1
ATOM 3322 C CA . VAL A 1 417 ? 2.612 -3.171 -9.073 1.00 96.94 417 VAL A CA 1
ATOM 3323 C C . VAL A 1 417 ? 3.034 -4.624 -9.062 1.00 96.94 417 VAL A C 1
ATOM 3325 O O . VAL A 1 417 ? 4.196 -4.948 -9.314 1.00 96.94 417 VAL A O 1
ATOM 3328 N N . PHE A 1 418 ? 2.055 -5.480 -8.824 1.00 96.12 418 PHE A N 1
ATOM 3329 C CA . PHE A 1 418 ? 2.199 -6.919 -8.731 1.00 96.12 418 PHE A CA 1
ATOM 3330 C C . PHE A 1 418 ? 1.403 -7.580 -9.843 1.00 96.12 418 PHE A C 1
ATOM 3332 O O . PHE A 1 418 ? 0.222 -7.272 -9.983 1.00 96.12 418 PHE A O 1
ATOM 3339 N N . SER A 1 419 ? 2.003 -8.495 -10.597 1.00 94.62 419 SER A N 1
ATOM 3340 C CA . SER A 1 419 ? 1.349 -9.154 -11.732 1.00 94.62 419 SER A CA 1
ATOM 3341 C C . SER A 1 419 ? 1.515 -10.674 -11.698 1.00 94.62 419 SER A C 1
ATOM 3343 O O . SER A 1 419 ? 2.518 -11.178 -11.196 1.00 94.62 419 SER A O 1
ATOM 3345 N N . ILE A 1 420 ? 0.540 -11.384 -12.266 1.00 92.00 420 ILE A N 1
ATOM 3346 C CA . ILE A 1 420 ? 0.588 -12.823 -12.559 1.00 92.00 420 ILE A CA 1
ATOM 3347 C C . ILE A 1 420 ? 0.675 -12.983 -14.086 1.00 92.00 420 ILE A C 1
ATOM 3349 O O . ILE A 1 420 ? -0.222 -12.484 -14.778 1.00 92.00 420 ILE A O 1
ATOM 3353 N N . PRO A 1 421 ? 1.731 -13.618 -14.623 1.00 86.50 421 PRO A N 1
ATOM 3354 C CA . PRO A 1 421 ? 1.849 -13.908 -16.052 1.00 86.50 421 PRO A CA 1
ATOM 3355 C C . PRO A 1 421 ? 0.909 -15.047 -16.498 1.00 86.50 421 PRO A C 1
ATOM 3357 O O . PRO A 1 421 ? 0.453 -15.838 -15.680 1.00 86.50 421 PRO A O 1
ATOM 3360 N N . GLU A 1 422 ? 0.588 -15.093 -17.792 1.00 81.12 422 GLU A N 1
ATOM 3361 C CA . GLU A 1 422 ? -0.290 -16.094 -18.426 1.00 81.12 422 GLU A CA 1
ATOM 3362 C C . GLU A 1 422 ? 0.397 -17.448 -18.618 1.00 81.12 422 GLU A C 1
ATOM 3364 O O . GLU A 1 422 ? -0.213 -18.489 -18.384 1.00 81.12 422 GLU A O 1
ATOM 3369 N N . GLU A 1 423 ? 1.676 -17.432 -18.981 1.00 72.88 423 GLU A N 1
ATOM 3370 C CA . GLU A 1 423 ? 2.533 -18.616 -19.003 1.00 72.88 423 GLU A CA 1
ATOM 3371 C C . GLU A 1 423 ? 3.323 -18.690 -17.693 1.00 72.88 423 GLU A C 1
ATOM 3373 O O . GLU A 1 423 ? 3.700 -17.647 -17.139 1.00 72.88 423 GLU A O 1
ATOM 3378 N N . GLU A 1 424 ? 3.585 -19.907 -17.191 1.00 60.38 424 GLU A N 1
ATOM 3379 C CA . GLU A 1 424 ? 4.486 -20.080 -16.049 1.00 60.38 424 GLU A CA 1
ATOM 3380 C C . GLU A 1 424 ? 5.792 -19.339 -16.347 1.00 60.38 424 GLU A C 1
ATOM 3382 O O . GLU A 1 424 ? 6.387 -19.534 -17.415 1.00 60.38 424 GLU A O 1
ATOM 3387 N N . PRO A 1 425 ? 6.229 -18.430 -15.462 1.00 56.81 425 PRO A N 1
ATOM 3388 C CA . PRO A 1 425 ? 7.380 -17.624 -15.774 1.00 56.81 425 PRO A CA 1
ATOM 3389 C C . PRO A 1 425 ? 8.587 -18.548 -15.918 1.00 56.81 425 PRO A C 1
ATOM 3391 O O . PRO A 1 425 ? 8.944 -19.279 -15.004 1.00 56.81 425 PRO A O 1
ATOM 3394 N N . VAL A 1 426 ? 9.312 -18.400 -17.028 1.00 53.78 426 VAL A N 1
ATOM 3395 C CA . VAL A 1 426 ? 10.706 -18.872 -17.165 1.00 53.78 426 VAL A CA 1
ATOM 3396 C C . VAL A 1 426 ? 11.611 -18.275 -16.063 1.00 53.78 426 VAL A C 1
ATOM 3398 O O . VAL A 1 426 ? 12.770 -18.648 -15.910 1.00 53.78 426 VAL A O 1
ATOM 3401 N N . ARG A 1 427 ? 11.096 -17.295 -15.313 1.00 63.84 427 ARG A N 1
ATOM 3402 C CA . ARG A 1 427 ? 11.795 -16.505 -14.309 1.00 63.84 427 ARG A CA 1
ATOM 3403 C C . ARG A 1 427 ? 11.569 -17.098 -12.920 1.00 63.84 427 ARG A C 1
ATOM 3405 O O . ARG A 1 427 ? 10.432 -17.388 -12.559 1.00 63.84 427 ARG A O 1
ATOM 3412 N N . GLY A 1 428 ? 12.645 -17.220 -12.150 1.00 70.50 428 GLY A N 1
ATOM 3413 C CA . GLY A 1 428 ? 12.598 -17.741 -10.786 1.00 70.50 428 GLY A CA 1
ATOM 3414 C C . GLY A 1 428 ? 12.105 -16.708 -9.756 1.00 70.50 428 GLY A C 1
ATOM 3415 O O . GLY A 1 428 ? 11.499 -15.692 -10.127 1.00 70.50 428 GLY A O 1
ATOM 3416 N N . PRO A 1 429 ? 12.333 -16.953 -8.453 1.00 84.06 429 PRO A N 1
ATOM 3417 C CA . PRO A 1 429 ? 11.827 -16.118 -7.376 1.00 84.06 429 PRO A CA 1
ATOM 3418 C C . PRO A 1 429 ? 12.431 -14.707 -7.388 1.00 84.06 429 PRO A C 1
ATOM 3420 O O . PRO A 1 429 ? 13.421 -14.413 -8.068 1.00 84.06 429 PRO A O 1
ATOM 3423 N N . GLN A 1 430 ? 11.799 -13.813 -6.625 1.00 90.38 430 GLN A N 1
ATOM 3424 C CA . GLN A 1 430 ? 12.244 -12.434 -6.451 1.00 90.38 430 GLN A CA 1
ATOM 3425 C C . GLN A 1 430 ? 12.737 -12.186 -5.026 1.00 90.38 430 GLN A C 1
ATOM 3427 O O . GLN A 1 430 ? 12.147 -12.666 -4.063 1.00 90.38 430 GLN A O 1
ATOM 3432 N N . GLU A 1 431 ? 13.778 -11.366 -4.905 1.00 89.94 431 GLU A N 1
ATOM 3433 C CA . GLU A 1 431 ? 14.241 -10.805 -3.636 1.00 89.94 431 GLU A CA 1
ATOM 3434 C C . GLU A 1 431 ? 14.056 -9.283 -3.683 1.00 89.94 431 GLU A C 1
ATOM 3436 O O . GLU A 1 431 ? 14.391 -8.631 -4.674 1.00 89.94 431 GLU A O 1
ATOM 3441 N N . ALA A 1 432 ? 13.525 -8.693 -2.614 1.00 89.12 432 ALA A N 1
ATOM 3442 C CA . ALA A 1 432 ? 13.359 -7.248 -2.500 1.00 89.12 432 ALA A CA 1
ATOM 3443 C C . ALA A 1 432 ? 14.220 -6.721 -1.349 1.00 89.12 432 ALA A C 1
ATOM 3445 O O . ALA A 1 432 ? 14.161 -7.243 -0.237 1.00 89.12 432 ALA A O 1
ATOM 3446 N N . ALA A 1 433 ? 15.015 -5.687 -1.614 1.00 85.31 433 ALA A N 1
ATOM 3447 C CA . ALA A 1 433 ? 15.937 -5.112 -0.641 1.00 85.31 433 ALA A CA 1
ATOM 3448 C C . ALA A 1 433 ? 15.779 -3.591 -0.536 1.00 85.31 433 ALA A C 1
ATOM 3450 O O . ALA A 1 433 ? 15.507 -2.904 -1.528 1.00 85.31 433 ALA A O 1
ATOM 3451 N N . GLN A 1 434 ? 15.995 -3.079 0.679 1.00 85.88 434 GLN A N 1
ATOM 3452 C CA . GLN A 1 434 ? 15.970 -1.658 1.004 1.00 85.88 434 GLN A CA 1
ATOM 3453 C C . GLN A 1 434 ? 17.323 -1.226 1.588 1.00 85.88 434 GLN A C 1
ATOM 3455 O O . GLN A 1 434 ? 17.722 -1.690 2.656 1.00 85.88 434 GLN A O 1
ATOM 3460 N N . THR A 1 435 ? 18.038 -0.324 0.909 1.00 85.00 435 THR A N 1
ATOM 3461 C CA . THR A 1 435 ? 19.395 0.105 1.306 1.00 85.00 435 THR A CA 1
ATOM 3462 C C . THR A 1 435 ? 19.528 1.627 1.344 1.00 85.00 435 THR A C 1
ATOM 3464 O O . THR A 1 435 ? 18.952 2.338 0.527 1.00 85.00 435 THR A O 1
ATOM 3467 N N . SER A 1 436 ? 20.306 2.181 2.283 1.00 82.81 436 SER A N 1
ATOM 3468 C CA . SER A 1 436 ? 20.520 3.642 2.366 1.00 82.81 436 SER A CA 1
ATOM 3469 C C . SER A 1 436 ? 21.461 4.180 1.282 1.00 82.81 436 SER A C 1
ATOM 3471 O O . SER A 1 436 ? 21.356 5.332 0.860 1.00 82.81 436 SER A O 1
ATOM 3473 N N . HIS A 1 437 ? 22.390 3.342 0.829 1.00 84.75 437 HIS A N 1
ATOM 3474 C CA . HIS A 1 437 ? 23.298 3.614 -0.281 1.00 84.75 437 HIS A CA 1
ATOM 3475 C C . HIS A 1 437 ? 22.895 2.785 -1.495 1.00 84.75 437 HIS A C 1
ATOM 3477 O O . HIS A 1 437 ? 22.060 1.884 -1.386 1.00 84.75 437 HIS A O 1
ATOM 3483 N N . PHE A 1 438 ? 23.466 3.116 -2.653 1.00 86.19 438 PHE A N 1
ATOM 3484 C CA . PHE A 1 438 ? 23.270 2.307 -3.848 1.00 86.19 438 PHE A CA 1
ATOM 3485 C C . PHE A 1 438 ? 23.666 0.845 -3.544 1.00 86.19 438 PHE A C 1
ATOM 3487 O O . PHE A 1 438 ? 24.701 0.650 -2.901 1.00 86.19 438 PHE A O 1
ATOM 3494 N N . PRO A 1 439 ? 22.864 -0.163 -3.936 1.00 85.50 439 PRO A N 1
ATOM 3495 C CA . PRO A 1 439 ? 23.021 -1.550 -3.484 1.00 85.50 439 PRO A CA 1
ATOM 3496 C C . PRO A 1 439 ? 24.149 -2.296 -4.223 1.00 85.50 439 PRO A C 1
ATOM 3498 O O . PRO A 1 439 ? 23.939 -3.383 -4.747 1.00 85.50 439 PRO A O 1
ATOM 3501 N N . GLU A 1 440 ? 25.352 -1.722 -4.290 1.00 85.50 440 GLU A N 1
ATOM 3502 C CA . GLU A 1 440 ? 26.486 -2.299 -5.026 1.00 85.50 440 GLU A CA 1
ATOM 3503 C C . GLU A 1 440 ? 26.899 -3.666 -4.468 1.00 85.50 440 GLU A C 1
ATOM 3505 O O . GLU A 1 440 ? 27.009 -4.628 -5.224 1.00 85.50 440 GLU A O 1
ATOM 3510 N N . THR A 1 441 ? 27.032 -3.777 -3.144 1.00 83.94 441 THR A N 1
ATOM 3511 C CA . THR A 1 441 ? 27.393 -5.038 -2.481 1.00 83.94 441 THR A CA 1
ATOM 3512 C C . THR A 1 441 ? 26.348 -6.121 -2.736 1.00 83.94 441 THR A C 1
ATOM 3514 O O . THR A 1 441 ? 26.688 -7.216 -3.177 1.00 83.94 441 THR A O 1
ATOM 3517 N N . VAL A 1 442 ? 25.065 -5.780 -2.569 1.00 85.31 442 VAL A N 1
ATOM 3518 C CA . VAL A 1 442 ? 23.935 -6.695 -2.795 1.00 85.31 442 VAL A CA 1
ATOM 3519 C C . VAL A 1 442 ? 23.909 -7.179 -4.244 1.00 85.31 442 VAL A C 1
ATOM 3521 O O . VAL A 1 442 ? 23.695 -8.363 -4.489 1.00 85.31 442 VAL A O 1
ATOM 3524 N N . VAL A 1 443 ? 24.175 -6.295 -5.211 1.00 86.00 443 VAL A N 1
ATOM 3525 C CA . VAL A 1 443 ? 24.304 -6.669 -6.627 1.00 86.00 443 VAL A CA 1
ATOM 3526 C C . VAL A 1 443 ? 25.447 -7.666 -6.818 1.00 86.00 443 VAL A C 1
ATOM 3528 O O . VAL A 1 443 ? 25.234 -8.729 -7.400 1.00 86.00 443 VAL A O 1
ATOM 3531 N N . THR A 1 444 ? 26.645 -7.356 -6.315 1.00 85.62 444 THR A N 1
ATOM 3532 C CA . THR A 1 444 ? 27.823 -8.217 -6.507 1.00 85.62 444 THR A CA 1
ATOM 3533 C C . THR A 1 444 ? 27.680 -9.588 -5.845 1.00 85.62 444 THR A C 1
ATOM 3535 O O . THR A 1 444 ? 28.162 -10.576 -6.391 1.00 85.62 444 THR A O 1
ATOM 3538 N N . GLU A 1 445 ? 26.972 -9.673 -4.718 1.00 88.12 445 GLU A N 1
ATOM 3539 C CA . GLU A 1 445 ? 26.665 -10.927 -4.015 1.00 88.12 445 GLU A CA 1
ATOM 3540 C C . GLU A 1 445 ? 25.531 -11.726 -4.685 1.00 88.12 445 GLU A C 1
ATOM 3542 O O . GLU A 1 445 ? 25.401 -12.936 -4.482 1.00 88.12 445 GLU A O 1
ATOM 3547 N N . SER A 1 446 ? 24.703 -11.070 -5.501 1.00 86.62 446 SER A N 1
ATOM 3548 C CA . SER A 1 446 ? 23.549 -11.686 -6.167 1.00 86.62 446 SER A CA 1
ATOM 3549 C C . SER A 1 446 ? 23.897 -12.308 -7.518 1.00 86.62 446 SER 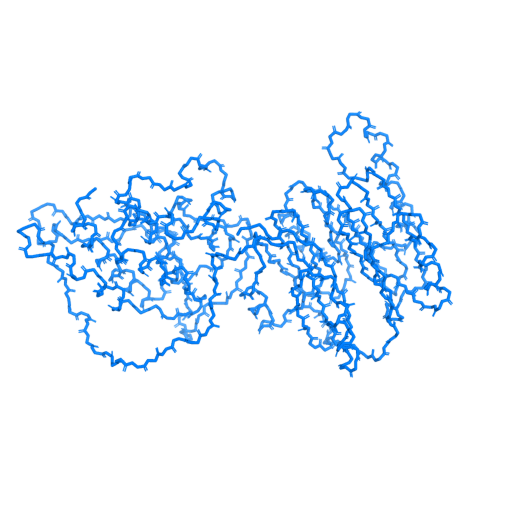A C 1
ATOM 3551 O O . SER A 1 446 ? 23.344 -13.355 -7.860 1.00 86.62 446 SER A O 1
ATOM 3553 N N . TRP A 1 447 ? 24.862 -11.747 -8.256 1.00 87.19 447 TRP A N 1
ATOM 3554 C CA . TRP A 1 447 ? 25.274 -12.294 -9.556 1.00 87.19 447 TRP A CA 1
ATOM 3555 C C . TRP A 1 447 ? 25.732 -13.764 -9.514 1.00 87.19 447 TRP A C 1
ATOM 3557 O O . TRP A 1 447 ? 25.282 -14.523 -10.371 1.00 87.19 447 TRP A O 1
ATOM 3567 N N . PRO A 1 448 ? 26.540 -14.230 -8.535 1.00 89.56 448 PRO A N 1
ATOM 3568 C CA . PRO A 1 448 ? 26.917 -15.645 -8.442 1.00 89.56 448 PRO A CA 1
ATOM 3569 C C . PRO A 1 448 ? 25.730 -16.586 -8.200 1.00 89.56 448 PRO A C 1
ATOM 3571 O O . PRO A 1 448 ? 25.827 -17.777 -8.479 1.00 89.56 448 PRO A O 1
ATOM 3574 N N . ARG A 1 449 ? 24.613 -16.057 -7.680 1.00 89.12 449 ARG A N 1
ATOM 3575 C CA . ARG A 1 449 ? 23.366 -16.792 -7.427 1.00 89.12 449 ARG A CA 1
ATOM 3576 C C . ARG A 1 449 ? 22.402 -16.750 -8.624 1.00 89.12 449 ARG A C 1
ATOM 3578 O O . ARG A 1 449 ? 21.287 -17.231 -8.496 1.00 89.12 449 ARG A O 1
ATOM 3585 N N . ASN A 1 450 ? 22.807 -16.170 -9.761 1.00 89.31 450 ASN A N 1
ATOM 3586 C CA . ASN A 1 450 ? 21.955 -15.875 -10.924 1.00 89.31 450 ASN A CA 1
ATOM 3587 C C . ASN A 1 450 ? 20.780 -14.922 -10.627 1.00 89.31 450 ASN A C 1
ATOM 3589 O O . ASN A 1 450 ? 19.778 -14.913 -11.344 1.00 89.31 450 ASN A O 1
ATOM 3593 N N . TYR A 1 451 ? 20.914 -14.083 -9.596 1.00 91.25 451 TYR A N 1
ATOM 3594 C CA . TYR A 1 451 ? 19.973 -13.007 -9.300 1.00 91.25 451 TYR A CA 1
ATOM 3595 C C . TYR A 1 451 ? 20.469 -11.703 -9.917 1.00 91.25 451 TYR A C 1
ATOM 3597 O O . TYR A 1 451 ? 21.582 -11.245 -9.650 1.00 91.25 451 TYR A O 1
ATOM 3605 N N . TYR A 1 452 ? 19.616 -11.078 -10.722 1.00 91.56 452 TYR A N 1
ATOM 3606 C CA . TYR A 1 452 ? 19.931 -9.844 -11.432 1.00 91.56 452 TYR A CA 1
ATOM 3607 C C . TYR A 1 452 ? 19.002 -8.716 -11.001 1.00 91.56 452 TYR A C 1
ATOM 3609 O O . TYR A 1 452 ? 17.826 -8.939 -10.710 1.00 91.56 452 TYR A O 1
ATOM 3617 N N . LEU A 1 453 ? 19.521 -7.486 -10.976 1.00 92.69 453 LEU A N 1
ATOM 3618 C CA . LEU A 1 453 ? 18.720 -6.314 -10.628 1.00 92.69 453 LEU A CA 1
ATOM 3619 C C . LEU A 1 453 ? 17.694 -6.047 -11.736 1.00 92.69 453 LEU A C 1
ATOM 3621 O O . LEU A 1 453 ? 18.077 -5.724 -12.856 1.00 92.69 453 LEU A O 1
ATOM 3625 N N . SER A 1 454 ? 16.409 -6.190 -11.424 1.00 90.94 454 SER A N 1
ATOM 3626 C CA . SER A 1 454 ? 15.306 -6.083 -12.390 1.00 90.94 454 SER A CA 1
ATOM 3627 C C . SER A 1 454 ? 14.603 -4.729 -12.335 1.00 90.94 454 SER A C 1
ATOM 3629 O O . SER A 1 454 ? 14.295 -4.143 -13.369 1.00 90.94 454 SER A O 1
ATOM 3631 N N . LEU A 1 455 ? 14.378 -4.209 -11.126 1.00 92.31 455 LEU A N 1
ATOM 3632 C CA . LEU A 1 455 ? 13.732 -2.924 -10.893 1.00 92.31 455 LEU A CA 1
ATOM 3633 C C . LEU A 1 455 ? 14.519 -2.141 -9.854 1.00 92.31 455 LEU A C 1
ATOM 3635 O O . LEU A 1 455 ? 15.026 -2.696 -8.875 1.00 92.31 455 LEU A O 1
ATOM 3639 N N . LEU A 1 456 ? 14.570 -0.832 -10.061 1.00 92.44 456 LEU A N 1
ATOM 3640 C CA . LEU A 1 456 ? 15.248 0.093 -9.174 1.00 92.44 456 LEU A CA 1
ATOM 3641 C C . LEU A 1 456 ? 14.386 1.335 -8.981 1.00 92.44 456 LEU A C 1
ATOM 3643 O O . LEU A 1 456 ? 13.903 1.923 -9.944 1.00 92.44 456 LEU A O 1
ATOM 3647 N N . CYS A 1 457 ? 14.230 1.757 -7.735 1.00 89.88 457 CYS A N 1
ATOM 3648 C CA . CYS A 1 457 ? 13.555 2.994 -7.380 1.00 89.88 457 CYS A CA 1
ATOM 3649 C C . CYS A 1 457 ? 14.299 3.664 -6.223 1.00 89.88 457 CYS A C 1
ATOM 3651 O O . CYS A 1 457 ? 14.916 2.996 -5.393 1.00 89.88 457 CYS A O 1
ATOM 3653 N N . TYR A 1 458 ? 14.249 4.990 -6.163 1.00 86.00 458 TYR A N 1
ATOM 3654 C CA . TYR A 1 458 ? 14.761 5.753 -5.037 1.00 86.00 458 TYR A CA 1
ATOM 3655 C C . TYR A 1 458 ? 13.597 6.456 -4.357 1.00 86.00 458 TYR A C 1
ATOM 3657 O O . TYR A 1 458 ? 12.865 7.210 -4.994 1.00 86.00 458 TYR A O 1
ATOM 3665 N N . SER A 1 459 ? 13.413 6.179 -3.071 1.00 70.44 459 SER A N 1
ATOM 3666 C CA . SER A 1 459 ? 12.271 6.666 -2.309 1.00 70.44 459 SER A CA 1
ATOM 3667 C C . SER A 1 459 ? 12.718 7.495 -1.107 1.00 70.44 459 SER A C 1
ATOM 3669 O O . SER A 1 459 ? 13.753 7.233 -0.481 1.00 70.44 459 SER A O 1
ATOM 3671 N N . ARG A 1 460 ? 11.891 8.486 -0.759 1.00 63.28 460 ARG A N 1
ATOM 3672 C CA . ARG A 1 460 ? 11.785 9.018 0.603 1.00 63.28 460 ARG A CA 1
ATOM 3673 C C . ARG A 1 460 ? 10.559 8.343 1.218 1.00 63.28 460 ARG A C 1
ATOM 3675 O O . ARG A 1 460 ? 9.487 8.928 1.142 1.00 63.28 460 ARG A O 1
ATOM 3682 N N . PRO A 1 461 ? 10.646 7.127 1.778 1.00 49.81 461 PRO A N 1
ATOM 3683 C CA . PRO A 1 461 ? 9.535 6.657 2.589 1.00 49.81 461 PRO A CA 1
ATOM 3684 C C . PRO A 1 461 ? 9.416 7.640 3.761 1.00 49.81 461 PRO A C 1
ATOM 3686 O O . PRO A 1 461 ? 10.359 7.808 4.539 1.00 49.81 461 PRO A O 1
ATOM 3689 N N . VAL A 1 462 ? 8.321 8.396 3.800 1.00 43.59 462 VAL A N 1
ATOM 3690 C CA . VAL A 1 462 ? 8.062 9.380 4.848 1.00 43.59 462 VAL A CA 1
ATOM 3691 C C . VAL A 1 462 ? 7.188 8.721 5.897 1.00 43.59 462 VAL A C 1
ATOM 3693 O O . VAL A 1 462 ? 6.061 8.342 5.596 1.00 43.59 462 VAL A O 1
ATOM 3696 N N . LEU A 1 463 ? 7.729 8.736 7.120 1.00 44.94 463 LEU A N 1
ATOM 3697 C CA . LEU A 1 463 ? 7.068 8.549 8.415 1.00 44.94 463 LEU A CA 1
ATOM 3698 C C . LEU A 1 463 ? 6.424 7.192 8.661 1.00 44.94 463 LEU A C 1
ATOM 3700 O O . LEU A 1 463 ? 5.325 6.929 8.131 1.00 44.94 463 LEU A O 1
#

InterPro domains:
  IPR000719 Protein kinase domain [PS50011] (1-176)
  IPR008271 Serine/threonine-protein kinase, active site [PS00108] (25-37)
  IPR011009 Protein kinase-like domain superfamily [SSF56112] (2-185)
  IPR040976 Fungal-type protein kinase [PF17667] (11-109)
  IPR050235 Casein kinase 1/Serine/threonine-protein kinase-like [PTHR11909] (2-423)
  IPR055900 Domain of unknown function DUF7477 [PF24289] (199-462)

Foldseek 3Di:
DPQLVLLLVQLQLLVQLVVQVVVQKGQQAQAPVQWDFDDPPDPRNLHIDGDDSVVIDGQADPPPRDGDAKAFDQVQADYQLQQFDLCSLSRIDDDSLRNQLSSLSRSLCVQVVDFPLRVVRVDSVVSSLVVLLQDLCNSQVRPDPLSSVSNQQSNQAARRDDRPSVVNSVSSPVVNDPDPSDRPNPPVPDDDDDDDDDDDDPDPPSDDDFFWKKKFKWWFDDAWDKDKDWQAAPVCVVVVQVVLVVVQWHWQEWEDDARIIITMIINPPQFDDKDKDKDLAAADPPPPPCPVVVCVNVVVQVVCVVVQWAFRYKEAHQSQIIMTMTTHHPDRKDKDKDKALDDPSVVQVVVVVVQWHWQEWYDHASMIMTMIIHPPQWDDKGKRKDLADCPSVVVSLVVVVWDFRYWYEHQGMIMTMTTDGNDDDPIHDMDIDIGSDDPPVVQVVCSVVSIHGRYMYIYRSRD

Radius of gyration: 25.97 Å; chains: 1; bounding box: 63×52×80 Å

Sequence (463 aa):
MPLAAVACVAVEAISILEKLHSRGYIHGDVKPDNFLLGPPGTPDERKLFLIDLGLAVRWRCHLTGLHVRYHQCPNYFRGTPLFASVHAHLGRTSSRRDDLESLAYMLAFLISGQLPWHRFQAEDMLICKKKMATPLEALCHSCPPPFLQFAKFAVNLSFDEDPNYARYISLFHGMIGQNPYVWPVNADAARESNEGDMPPKSSLTRGGLMRLQWISIFQEHPPMRQRIRYNVDNVNLPLFIEEARADGMYVSSVASRFNLWAVVMDSGTGFTAQVHTISPDFLSPGCIRAAFKLDFHHNWIREQWARNYHITAIAGADNGSTLVVMSKGPQNCRQTYRVANTFPYLWIKRKWALGTYVTAMATVGGNWVVIMSSATGFVHQVVELDFQYPYEGIDERWKQGYFITSVAATPDQVAFVFSIPEEEPVRGPQEAAQTSHFPETVVTESWPRNYYLSLLCYSRPVL

Secondary structure (DSSP, 8-state):
--HHHHHHHHHHHHHHHHHHHHTTEE-S---GGGEEEPPTTSTTTT-EEE--GGG-EESB-TTT-PBPPP-B-TT---S-TTTS-HHHHTTBPP-HHHHHHHHHHHHHHHHHSS-TTGGGTT-HHHHHHHHHHS-HHHHTTTS-HHHHHHHHHHHT--TT----HHHHHHHHHTTS-S-TT------TT--------PPPS----TTPPP--EEEEEEEE-SS--EEEEEEE-TTTHHHHHHHHHHTT-EEEEEEEETTEEEEEEES-S--SEEEEEEETTSS-TT-TT-HHHHHHHHHHHHHHHHTT-EEEEEEE-TTS-EEEEEEE-SS---EEEEEESS--HHHHHHHHTTTEEEEEEEEETTEEEEEEEES-SEEEEEEEEESS--HHHHHHHHHTT-EEEEEEE-SS-EEEEEEEESSPPSS--EEEEEESS--HHHHHHHGGGTEEEEEEEEE----